Protein AF-A9WR24-F1 (afdb_monomer_lite)

Structure (mmCIF, N/CA/C/O backbone):
data_AF-A9WR24-F1
#
_entry.id   AF-A9WR24-F1
#
loop_
_atom_site.group_PDB
_atom_site.id
_atom_site.type_symbol
_atom_site.label_atom_id
_atom_site.label_alt_id
_atom_site.label_comp_id
_atom_site.label_asym_id
_atom_site.label_entity_id
_atom_site.label_seq_id
_atom_site.pdbx_PDB_ins_code
_atom_site.Cartn_x
_atom_site.Cartn_y
_atom_site.Cartn_z
_atom_site.occupancy
_atom_site.B_iso_or_equiv
_atom_site.auth_seq_id
_atom_site.auth_comp_id
_atom_site.auth_asym_id
_atom_site.auth_atom_id
_atom_site.pdbx_PDB_model_num
ATOM 1 N N . MET A 1 1 ? -17.223 -38.299 -28.033 1.00 49.41 1 MET A N 1
ATOM 2 C CA . MET A 1 1 ? -17.455 -38.302 -29.490 1.00 49.41 1 MET A CA 1
ATOM 3 C C . MET A 1 1 ? -18.769 -37.573 -29.724 1.00 49.41 1 MET A C 1
ATOM 5 O O . MET A 1 1 ? -19.791 -38.223 -29.859 1.00 49.41 1 MET A O 1
ATOM 9 N N . THR A 1 2 ? -18.713 -36.242 -29.634 1.00 43.75 2 THR A N 1
ATOM 10 C CA . THR A 1 2 ? -19.783 -35.259 -29.888 1.00 43.75 2 THR A CA 1
ATOM 11 C C . THR A 1 2 ? -19.150 -33.881 -29.675 1.00 43.75 2 THR A C 1
ATOM 13 O O . THR A 1 2 ? -18.730 -33.575 -28.559 1.00 43.75 2 THR A O 1
ATOM 16 N N . ASP A 1 3 ? -19.024 -33.097 -30.741 1.00 41.47 3 ASP A N 1
ATOM 17 C CA . ASP A 1 3 ? -18.541 -31.711 -30.713 1.00 41.47 3 ASP A CA 1
ATOM 18 C C . ASP A 1 3 ? -19.656 -30.728 -30.311 1.00 41.47 3 ASP A C 1
ATOM 20 O O . ASP A 1 3 ? -20.830 -31.018 -30.552 1.00 41.47 3 ASP A O 1
ATOM 24 N N . PRO A 1 4 ? -19.313 -29.536 -29.789 1.00 62.53 4 PRO A N 1
ATOM 25 C CA . PRO A 1 4 ? -20.185 -28.370 -29.798 1.00 62.53 4 PRO A CA 1
ATOM 26 C C . PRO A 1 4 ? -19.722 -27.325 -30.831 1.00 62.53 4 PRO A C 1
ATOM 28 O O . PRO A 1 4 ? -18.799 -26.545 -30.611 1.00 62.53 4 PRO A O 1
ATOM 31 N N . GLU A 1 5 ? -20.398 -27.360 -31.976 1.00 45.06 5 GLU A N 1
ATOM 32 C CA . GLU A 1 5 ? -20.942 -26.222 -32.733 1.00 45.06 5 GLU A CA 1
ATOM 33 C C . GLU A 1 5 ? -20.451 -24.795 -32.372 1.00 45.06 5 GLU A C 1
ATOM 35 O O . GLU A 1 5 ? -20.765 -24.250 -31.313 1.00 45.06 5 GLU A O 1
ATOM 40 N N . ILE A 1 6 ? -19.756 -24.142 -33.315 1.00 40.41 6 ILE A N 1
ATOM 41 C CA . ILE A 1 6 ? -19.427 -22.706 -33.265 1.00 40.41 6 ILE A CA 1
ATOM 42 C C . ILE A 1 6 ? -20.469 -21.936 -34.084 1.00 40.41 6 ILE A C 1
ATOM 44 O O . ILE A 1 6 ? -20.474 -22.017 -35.313 1.00 40.41 6 ILE A O 1
ATOM 48 N N . ALA A 1 7 ? -21.309 -21.146 -33.416 1.00 46.88 7 ALA A N 1
ATOM 49 C CA . ALA A 1 7 ? -22.224 -20.218 -34.074 1.00 46.88 7 ALA A CA 1
ATOM 50 C C . ALA A 1 7 ? -21.524 -18.878 -34.361 1.00 46.88 7 ALA A C 1
ATOM 52 O O . ALA A 1 7 ? -21.203 -18.117 -33.447 1.00 46.88 7 ALA A O 1
ATOM 5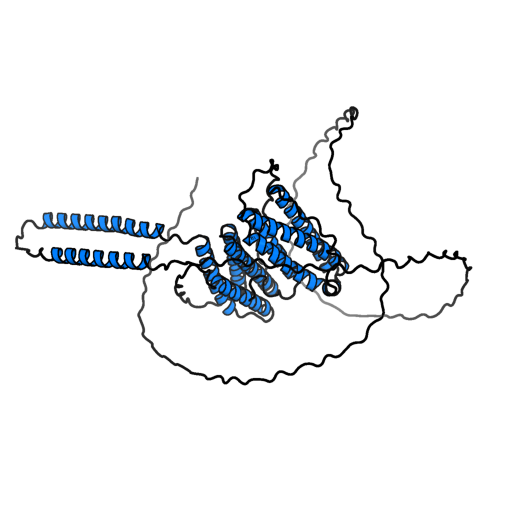3 N N . GLN A 1 8 ? -21.299 -18.582 -35.642 1.00 43.69 8 GLN A N 1
ATOM 54 C CA . GLN A 1 8 ? -20.974 -17.234 -36.107 1.00 43.69 8 GLN A CA 1
ATOM 55 C C . GLN A 1 8 ? -22.276 -16.446 -36.279 1.00 43.69 8 GLN A C 1
ATOM 57 O O . GLN A 1 8 ? -23.151 -16.902 -37.010 1.00 43.69 8 GLN A O 1
ATOM 62 N N . ASN A 1 9 ? -22.370 -15.254 -35.688 1.00 41.62 9 ASN A N 1
ATOM 63 C CA . ASN A 1 9 ? -23.350 -14.252 -36.102 1.00 41.62 9 ASN A CA 1
ATOM 64 C C . ASN A 1 9 ? -22.607 -13.033 -36.648 1.00 41.62 9 ASN A C 1
ATOM 66 O O . ASN A 1 9 ? -21.927 -12.319 -35.911 1.00 41.62 9 ASN A O 1
ATOM 70 N N . SER A 1 10 ? -22.750 -12.834 -37.953 1.00 44.38 10 SER A N 1
ATOM 71 C CA . SER A 1 10 ? -22.447 -11.587 -38.642 1.00 44.38 10 SER A CA 1
ATOM 72 C C . SER A 1 10 ? -23.765 -10.851 -38.820 1.00 44.38 10 SER A C 1
ATOM 74 O O . SER A 1 10 ? -24.680 -11.444 -39.378 1.00 44.38 10 SER A O 1
ATOM 76 N N . ASP A 1 11 ? -23.841 -9.584 -38.428 1.00 44.72 11 ASP A N 1
ATOM 77 C CA . ASP A 1 11 ? -24.870 -8.676 -38.933 1.00 44.72 11 ASP A CA 1
ATOM 78 C C . ASP A 1 11 ? -24.264 -7.281 -39.113 1.00 44.72 11 ASP A C 1
ATOM 80 O O . ASP A 1 11 ? -23.772 -6.656 -38.170 1.00 44.72 11 ASP A O 1
ATOM 84 N N . ASP A 1 12 ? -24.276 -6.828 -40.364 1.00 41.56 12 ASP A N 1
ATOM 85 C CA . ASP A 1 12 ? -24.098 -5.434 -40.741 1.00 41.56 12 ASP A CA 1
ATOM 86 C C . ASP A 1 12 ? -25.287 -4.604 -40.230 1.00 41.56 12 ASP A C 1
ATOM 88 O O . ASP A 1 12 ? -26.435 -4.977 -40.458 1.00 41.56 12 ASP A O 1
ATOM 92 N N . ASP A 1 13 ? -25.040 -3.399 -39.710 1.00 40.38 13 ASP A N 1
ATOM 93 C CA . ASP A 1 13 ? -25.913 -2.281 -40.082 1.00 40.38 13 ASP A CA 1
ATOM 94 C C . ASP A 1 13 ? -25.124 -0.970 -40.204 1.00 40.38 13 ASP A C 1
ATOM 96 O O . ASP A 1 13 ? -24.298 -0.604 -39.364 1.00 40.38 13 ASP A O 1
ATOM 100 N N . SER A 1 14 ? -25.374 -0.269 -41.305 1.00 42.91 14 SER A N 1
ATOM 101 C CA . SER A 1 14 ? -24.742 0.988 -41.684 1.00 42.91 14 SER A CA 1
ATOM 102 C C . SER A 1 14 ? -25.748 2.121 -41.545 1.00 42.91 14 SER A C 1
ATOM 104 O O . SER A 1 14 ? -26.637 2.268 -42.380 1.00 42.91 14 SER A O 1
ATOM 106 N N . SER A 1 15 ? -25.573 2.990 -40.549 1.00 36.66 15 SER A N 1
ATOM 107 C CA . SER A 1 15 ? -26.393 4.201 -40.412 1.00 36.66 15 SER A CA 1
ATOM 108 C C . SER A 1 15 ? -25.576 5.413 -39.962 1.00 36.66 15 SER A C 1
ATOM 110 O O . SER A 1 15 ? -25.399 5.679 -38.776 1.00 36.66 15 SER A O 1
ATOM 112 N N . LEU A 1 16 ? -25.111 6.190 -40.944 1.00 47.53 16 LEU A N 1
ATOM 113 C CA . LEU A 1 16 ? -24.677 7.576 -40.750 1.00 47.53 16 LEU A CA 1
ATOM 114 C C . LEU A 1 16 ? -25.903 8.495 -40.659 1.00 47.53 16 LEU A C 1
ATOM 116 O O . LEU A 1 16 ? -26.820 8.363 -41.473 1.00 47.53 16 LEU A O 1
ATOM 120 N N . PRO A 1 17 ? -25.859 9.523 -39.797 1.00 55.75 17 PRO A N 1
ATOM 121 C CA . PRO A 1 17 ? -26.458 10.795 -40.184 1.00 55.75 17 PRO A CA 1
ATOM 122 C C . PRO A 1 17 ? -25.580 12.024 -39.895 1.00 55.75 17 PRO A C 1
ATOM 124 O O . PRO A 1 17 ? -25.183 12.304 -38.770 1.00 55.75 17 PRO A O 1
ATOM 127 N N . SER A 1 18 ? -25.423 12.819 -40.954 1.00 33.66 18 SER A N 1
ATOM 128 C CA . SER A 1 18 ? -25.725 14.258 -40.967 1.00 33.66 18 SER A CA 1
ATOM 129 C C . SER A 1 18 ? -25.027 15.190 -39.968 1.00 33.66 18 SER A C 1
ATOM 131 O O . SER A 1 18 ? -25.460 15.402 -38.838 1.00 33.66 18 SER A O 1
ATOM 133 N N . SER A 1 19 ? -24.052 15.926 -40.499 1.00 38.25 19 SER A N 1
ATOM 134 C CA . SER A 1 19 ? -23.569 17.202 -39.966 1.00 38.25 19 SER A CA 1
ATOM 135 C C . SER A 1 19 ? -24.698 18.203 -39.670 1.00 38.25 19 SER A C 1
ATOM 137 O O . SER A 1 19 ? -25.513 18.484 -40.551 1.00 38.25 19 SER A O 1
ATOM 139 N N . SER A 1 20 ? -24.658 18.846 -38.500 1.00 35.56 20 SER A N 1
ATOM 140 C CA . SER A 1 20 ? -25.405 20.079 -38.221 1.00 35.56 20 SER A CA 1
ATOM 141 C C . SER A 1 20 ? -24.502 21.102 -37.531 1.00 35.56 20 SER A C 1
ATOM 143 O O . SER A 1 20 ? -23.874 20.820 -36.512 1.00 35.56 20 SER A O 1
ATOM 145 N N . THR A 1 21 ? -24.407 22.291 -3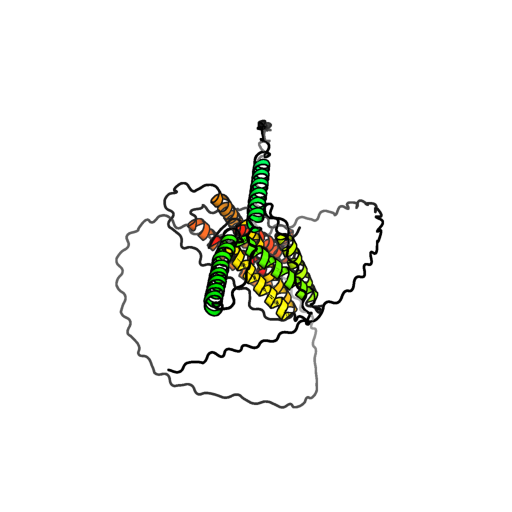8.120 1.00 41.97 21 THR A N 1
ATOM 146 C CA . THR A 1 21 ? -23.625 23.429 -37.623 1.00 41.97 21 THR A CA 1
ATOM 147 C C . THR A 1 21 ? -24.385 24.207 -36.549 1.00 41.97 21 THR A C 1
ATOM 149 O O . THR A 1 21 ? -25.555 24.526 -36.743 1.00 41.97 21 THR A O 1
ATOM 152 N N . GLY A 1 22 ? -23.705 24.612 -35.473 1.00 33.81 22 GLY A N 1
ATOM 153 C CA . GLY A 1 22 ? -24.305 25.403 -34.391 1.00 33.81 22 GLY A CA 1
ATOM 154 C C . GLY A 1 22 ? -23.263 26.161 -33.570 1.00 33.81 22 GLY A C 1
ATOM 155 O O . GLY A 1 22 ? -22.946 25.768 -32.454 1.00 33.81 22 GLY A O 1
ATOM 156 N N . SER A 1 23 ? -22.705 27.234 -34.135 1.00 34.47 23 SER A N 1
ATOM 157 C CA . SER A 1 23 ? -21.751 28.106 -33.436 1.00 34.47 23 SER A CA 1
ATOM 158 C C . SER A 1 23 ? -22.483 29.168 -32.613 1.00 34.47 23 SER A C 1
ATOM 160 O O . SER A 1 23 ? -23.256 29.948 -33.169 1.00 34.47 23 SER A O 1
ATOM 162 N N . ALA A 1 24 ? -22.211 29.229 -31.308 1.00 35.22 24 ALA A N 1
ATOM 163 C CA . ALA A 1 24 ? -22.607 30.336 -30.442 1.00 35.22 24 ALA A CA 1
ATOM 164 C C . ALA A 1 24 ? -21.570 30.517 -29.322 1.00 35.22 24 ALA A C 1
ATOM 166 O O . ALA A 1 24 ? -21.526 29.746 -28.366 1.00 35.22 24 ALA A O 1
ATOM 167 N N . ALA A 1 25 ? -20.723 31.538 -29.449 1.00 36.00 25 ALA A N 1
ATOM 168 C CA . ALA A 1 25 ? -19.789 31.931 -28.401 1.00 36.00 25 ALA A CA 1
ATOM 169 C C . ALA A 1 25 ? -20.462 32.900 -27.417 1.00 36.00 25 ALA A C 1
ATOM 171 O O . ALA A 1 25 ? -21.079 33.879 -27.838 1.00 36.00 25 ALA A O 1
ATOM 172 N N . GLN A 1 26 ? -20.277 32.677 -26.116 1.00 33.00 26 GLN A N 1
ATOM 173 C CA . GLN A 1 26 ? -20.485 33.697 -25.087 1.00 33.00 26 GLN A CA 1
ATOM 174 C C . GLN A 1 26 ? -19.290 33.718 -24.136 1.00 33.00 26 GLN A C 1
ATOM 176 O O . GLN A 1 26 ? -19.168 32.885 -23.241 1.00 33.00 26 GLN A O 1
ATOM 181 N N . SER A 1 27 ? -18.415 34.705 -24.330 1.00 34.00 27 SER A N 1
ATOM 182 C CA . SER A 1 27 ? -17.486 35.140 -23.291 1.00 34.00 27 SER A CA 1
ATOM 183 C C . SER A 1 27 ? -18.276 35.834 -22.185 1.00 34.00 27 SER A C 1
ATOM 185 O O . SER A 1 27 ? -19.038 36.759 -22.471 1.00 34.00 27 SER A O 1
ATOM 187 N N . VAL A 1 28 ? -18.053 35.446 -20.931 1.00 36.38 28 VAL A N 1
ATOM 188 C CA . VAL A 1 28 ? -18.437 36.258 -19.772 1.00 36.38 28 VAL A CA 1
ATOM 189 C C . VAL A 1 28 ? -17.194 36.489 -18.929 1.00 36.38 28 VAL A C 1
ATOM 191 O O . VAL A 1 28 ? -16.661 35.587 -18.291 1.00 36.38 28 VAL A O 1
ATOM 194 N N . GLU A 1 29 ? -16.727 37.727 -18.992 1.00 37.50 29 GLU A N 1
ATOM 195 C CA . GLU A 1 29 ? -15.633 38.267 -18.201 1.00 37.50 29 GLU A CA 1
ATOM 196 C C . GLU A 1 29 ? -16.109 38.490 -16.759 1.00 37.50 29 GLU A C 1
ATOM 198 O O . GLU A 1 29 ? -17.215 38.990 -16.540 1.00 37.50 29 GLU A O 1
ATOM 203 N N . SER A 1 30 ? -15.298 38.133 -15.761 1.00 35.59 30 SER A N 1
ATOM 204 C CA . SER A 1 30 ? -15.640 38.396 -14.358 1.00 35.59 30 SER A CA 1
ATOM 205 C C . SER A 1 30 ? -14.410 38.718 -13.509 1.00 35.59 30 SER A C 1
ATOM 207 O O . SER A 1 30 ? -13.730 37.831 -12.992 1.00 35.59 30 SER A O 1
ATOM 209 N N . ASP A 1 31 ? -14.177 40.020 -13.342 1.00 41.88 31 ASP A N 1
ATOM 210 C CA . ASP A 1 31 ? -13.276 40.620 -12.357 1.00 41.88 31 ASP A CA 1
ATOM 211 C C . ASP A 1 31 ? -13.599 40.174 -10.919 1.00 41.88 31 ASP A C 1
ATOM 213 O O . ASP A 1 31 ? -14.710 40.382 -10.424 1.00 41.88 31 ASP A O 1
ATOM 217 N N . ALA A 1 32 ? -12.598 39.670 -10.189 1.00 37.19 32 ALA A N 1
ATOM 218 C CA . ALA A 1 32 ? -12.710 39.341 -8.764 1.00 37.19 32 ALA A CA 1
ATOM 219 C C . ALA A 1 32 ? -11.613 40.030 -7.929 1.00 37.19 32 ALA A C 1
ATOM 221 O O . ALA A 1 32 ? -10.517 39.528 -7.685 1.00 37.19 32 ALA A O 1
ATOM 222 N N . LYS A 1 33 ? -11.961 41.231 -7.472 1.00 34.25 33 LYS A N 1
ATOM 223 C CA . LYS A 1 33 ? -11.160 42.190 -6.698 1.00 34.25 33 LYS A CA 1
ATOM 224 C C . LYS A 1 33 ? -10.597 41.610 -5.385 1.00 34.25 33 LYS A C 1
ATOM 226 O O . LYS A 1 33 ? -11.330 41.454 -4.408 1.00 34.25 33 LYS A O 1
ATOM 231 N N . SER A 1 34 ? -9.282 41.386 -5.321 1.00 32.47 34 SER A N 1
ATOM 232 C CA . SER A 1 34 ? -8.594 40.952 -4.093 1.00 32.47 34 SER A CA 1
ATOM 233 C C . SER A 1 34 ? -8.648 42.021 -2.988 1.00 32.47 34 SER A C 1
ATOM 235 O O . SER A 1 34 ? -8.277 43.178 -3.202 1.00 32.47 34 SER A O 1
ATOM 237 N N . LYS A 1 35 ? -9.095 41.638 -1.783 1.00 37.09 35 LYS A N 1
ATOM 238 C CA . LYS A 1 35 ? -9.043 42.465 -0.566 1.00 37.09 35 LYS A CA 1
ATOM 239 C C . LYS A 1 35 ? -8.103 41.831 0.455 1.00 37.09 35 LYS A C 1
ATOM 241 O O . LYS A 1 35 ? -8.407 40.791 1.030 1.00 37.09 35 LYS A O 1
ATOM 246 N N . SER A 1 36 ? -6.987 42.509 0.711 1.00 37.72 36 SER A N 1
ATOM 247 C CA . SER A 1 36 ? -6.001 42.112 1.718 1.00 37.72 36 SER A CA 1
ATOM 248 C C . SER A 1 36 ? -6.583 42.200 3.138 1.00 37.72 36 SER A C 1
ATOM 250 O O . SER A 1 36 ? -7.103 43.246 3.536 1.00 37.72 36 SER A O 1
ATOM 252 N N . ALA A 1 37 ? -6.497 41.104 3.899 1.00 37.12 37 ALA A N 1
ATOM 253 C CA . ALA A 1 37 ? -6.984 41.003 5.274 1.00 37.12 37 ALA A CA 1
ATOM 254 C C . ALA A 1 37 ? -5.819 40.893 6.273 1.00 37.12 37 ALA A C 1
ATOM 256 O O . ALA A 1 37 ? -4.829 40.200 6.057 1.00 37.12 37 ALA A O 1
ATOM 257 N N . LYS A 1 38 ? -5.943 41.629 7.379 1.00 37.31 38 LYS A N 1
ATOM 258 C CA . LYS A 1 38 ? -4.847 42.009 8.279 1.00 37.31 38 LYS A CA 1
ATOM 259 C C . LYS A 1 38 ? -4.563 40.934 9.337 1.00 37.31 38 LYS A C 1
ATOM 261 O O . LYS A 1 38 ? -5.404 40.677 10.197 1.00 37.31 38 LYS A O 1
ATOM 266 N N . THR A 1 39 ? -3.364 40.354 9.318 1.00 36.28 39 THR A N 1
ATOM 267 C CA . THR A 1 39 ? -2.913 39.323 10.269 1.00 36.28 39 THR A CA 1
ATOM 268 C C . THR A 1 39 ? -2.858 39.852 11.707 1.00 36.28 39 THR A C 1
ATOM 270 O O . THR A 1 39 ? -2.288 40.912 11.971 1.00 36.28 39 THR A O 1
ATOM 273 N N . ARG A 1 40 ? -3.413 39.099 12.666 1.00 36.53 40 ARG A N 1
ATOM 274 C CA . ARG A 1 40 ? -3.436 39.448 14.098 1.00 36.53 40 ARG A CA 1
ATOM 275 C C . ARG A 1 40 ? -2.768 38.329 14.906 1.00 36.53 40 ARG A C 1
ATOM 277 O O . ARG A 1 40 ? -3.257 37.205 14.905 1.00 36.53 40 ARG A O 1
ATOM 284 N N . LYS A 1 41 ? -1.648 38.627 15.579 1.00 38.44 41 LYS A N 1
ATOM 285 C CA . LYS A 1 41 ? -0.911 37.652 16.412 1.00 38.44 41 LYS A CA 1
ATOM 286 C C . LYS A 1 41 ? -1.779 37.149 17.584 1.00 38.44 41 LYS A C 1
ATOM 288 O O . LYS A 1 41 ? -2.319 37.994 18.303 1.00 38.44 41 LYS A O 1
ATOM 293 N N . PRO A 1 42 ? -1.860 35.830 17.843 1.00 41.56 42 PRO A N 1
ATOM 294 C CA . PRO A 1 42 ? -2.399 35.307 19.093 1.00 41.56 42 PRO A CA 1
ATOM 295 C C . PRO A 1 42 ? -1.400 35.487 20.249 1.00 41.56 42 PRO A C 1
ATOM 297 O O . PRO A 1 42 ? -0.181 35.491 20.067 1.00 41.56 42 PRO A O 1
ATOM 300 N N . ARG A 1 43 ? -1.941 35.662 21.457 1.00 32.22 43 ARG A N 1
ATOM 301 C CA . ARG A 1 43 ? -1.211 35.947 22.700 1.00 32.22 43 ARG A CA 1
ATOM 302 C C . ARG A 1 43 ? -1.011 34.639 23.470 1.00 32.22 43 ARG A C 1
ATOM 304 O O . ARG A 1 43 ? -1.990 33.974 23.789 1.00 32.22 43 ARG A O 1
ATOM 311 N N . ARG A 1 44 ? 0.242 34.275 23.758 1.00 31.58 44 ARG A N 1
ATOM 312 C CA . ARG A 1 44 ? 0.605 33.056 24.503 1.00 31.58 44 ARG A CA 1
ATOM 313 C C . ARG A 1 44 ? 0.088 33.167 25.947 1.00 31.58 44 ARG A C 1
ATOM 315 O O . ARG A 1 44 ? 0.391 34.154 26.614 1.00 31.58 44 ARG A O 1
ATOM 322 N N . ALA A 1 45 ? -0.677 32.181 26.408 1.00 36.19 45 ALA A N 1
ATOM 323 C CA . ALA A 1 45 ? -1.074 32.031 27.807 1.00 36.19 45 ALA A CA 1
ATOM 324 C C . ALA A 1 45 ? -0.343 30.818 28.395 1.00 36.19 45 ALA A C 1
ATOM 326 O O . ALA A 1 45 ? -0.338 29.753 27.780 1.00 36.19 45 ALA A O 1
ATOM 327 N N . SER A 1 46 ? 0.299 30.993 29.549 1.00 32.34 46 SER A N 1
ATOM 328 C CA . SER A 1 46 ? 1.006 29.914 30.247 1.00 32.34 46 SER A CA 1
ATOM 329 C C . SER A 1 46 ? 0.042 29.133 31.138 1.00 32.34 46 SER A C 1
ATOM 331 O O . SER A 1 46 ? -0.740 29.737 31.871 1.00 32.34 46 SER A O 1
ATOM 333 N N . LEU A 1 47 ? 0.127 27.803 31.097 1.00 40.56 47 LEU A N 1
ATOM 334 C CA . LEU A 1 47 ? -0.551 26.893 32.025 1.00 40.56 47 LEU A CA 1
ATOM 335 C C . LEU A 1 47 ? 0.406 26.493 33.169 1.00 40.56 47 LEU A C 1
ATOM 337 O O . LEU A 1 47 ? 1.619 26.463 32.947 1.00 40.56 47 LEU A O 1
ATOM 341 N N . PRO A 1 48 ? -0.105 26.221 34.385 1.00 42.50 48 PRO A N 1
ATOM 342 C CA . PRO A 1 48 ? 0.715 25.865 35.543 1.00 42.50 48 PRO A CA 1
ATOM 343 C C . PRO A 1 48 ? 1.209 24.410 35.494 1.00 42.50 48 PRO A C 1
ATOM 345 O O . PRO A 1 48 ? 0.587 23.546 34.877 1.00 42.50 48 PRO A O 1
ATOM 348 N N . ALA A 1 49 ? 2.323 24.142 36.180 1.00 33.00 49 ALA A N 1
ATOM 349 C CA . ALA A 1 49 ? 2.915 22.811 36.289 1.00 33.00 49 ALA A CA 1
ATOM 350 C C . ALA A 1 49 ? 2.087 21.876 37.193 1.00 33.00 49 ALA A C 1
ATOM 352 O O . ALA A 1 49 ? 1.624 22.285 38.259 1.00 33.00 49 ALA A O 1
ATOM 353 N N . GLY A 1 50 ? 1.934 20.617 36.772 1.00 37.09 50 GLY A N 1
ATOM 354 C CA . GLY A 1 50 ? 1.358 19.539 37.583 1.00 37.09 50 GLY A CA 1
ATOM 355 C C . GLY A 1 50 ? 2.415 18.792 38.417 1.00 37.09 50 GLY A C 1
ATOM 356 O O . GLY A 1 50 ? 3.604 18.882 38.107 1.00 37.09 50 GLY A O 1
ATOM 357 N N . PRO A 1 51 ? 2.005 18.064 39.472 1.00 43.91 51 PRO A N 1
ATOM 358 C CA . PRO A 1 51 ? 2.914 17.326 40.351 1.00 43.91 51 PRO A CA 1
ATOM 359 C C . PRO A 1 51 ? 3.476 16.045 39.697 1.00 43.91 51 PRO A C 1
ATOM 361 O O . PRO A 1 51 ? 2.858 15.503 38.777 1.00 43.91 51 PRO A O 1
ATOM 364 N N . PRO A 1 52 ? 4.626 15.530 40.175 1.00 34.34 52 PRO A N 1
ATOM 365 C CA . PRO A 1 52 ? 5.241 14.315 39.645 1.00 34.34 52 PRO A CA 1
ATOM 366 C C . PRO A 1 52 ? 4.437 13.056 40.003 1.00 34.34 52 PRO A C 1
ATOM 368 O O . PRO A 1 52 ? 3.973 12.897 41.132 1.00 34.34 52 PRO A O 1
ATOM 371 N N . VAL A 1 53 ? 4.317 12.137 39.043 1.00 36.12 53 VAL A N 1
ATOM 372 C CA . VAL A 1 53 ? 3.682 10.822 39.222 1.00 36.12 53 VAL A CA 1
ATOM 373 C C . VAL A 1 53 ? 4.762 9.772 39.485 1.00 36.12 53 VAL A C 1
ATOM 375 O O . VAL A 1 53 ? 5.771 9.732 38.782 1.00 36.12 53 VAL A O 1
ATOM 378 N N . ALA A 1 54 ? 4.558 8.929 40.498 1.00 32.38 54 ALA A N 1
ATOM 379 C CA . ALA A 1 54 ? 5.499 7.875 40.870 1.00 32.38 54 ALA A CA 1
ATOM 380 C C . ALA A 1 54 ? 5.603 6.781 39.790 1.00 32.38 54 ALA A C 1
ATOM 382 O O . ALA A 1 54 ? 4.600 6.372 39.202 1.00 32.38 54 ALA A O 1
ATOM 383 N N . ALA A 1 55 ? 6.820 6.289 39.553 1.00 29.80 55 ALA A N 1
ATOM 384 C CA . ALA A 1 55 ? 7.076 5.221 38.594 1.00 29.80 55 ALA A CA 1
ATOM 385 C C . ALA A 1 55 ? 6.602 3.859 39.131 1.00 29.80 55 ALA A C 1
ATOM 387 O O . ALA A 1 55 ? 6.950 3.465 40.242 1.00 29.80 55 ALA A O 1
ATOM 388 N N . VAL A 1 56 ? 5.849 3.122 38.311 1.00 32.22 56 VAL A N 1
ATOM 389 C CA . VAL A 1 56 ? 5.467 1.727 38.571 1.00 32.22 56 VAL A CA 1
ATOM 390 C C . VAL A 1 56 ? 6.321 0.825 37.684 1.00 32.22 56 VAL A C 1
ATOM 392 O O . VAL A 1 56 ? 6.190 0.852 36.461 1.00 32.22 56 VAL A O 1
ATOM 395 N N . SER A 1 57 ? 7.196 0.028 38.296 1.00 25.52 57 SER A N 1
ATOM 396 C CA . SER A 1 57 ? 8.011 -0.958 37.582 1.00 25.52 57 SER A CA 1
ATOM 397 C C . SER A 1 57 ? 7.163 -2.150 37.139 1.00 25.52 57 SER A C 1
ATOM 399 O O . SER A 1 57 ? 6.540 -2.814 37.965 1.00 25.52 57 SER A O 1
ATOM 401 N N . VAL A 1 58 ? 7.189 -2.457 35.842 1.00 33.75 58 VAL A N 1
ATOM 402 C CA . VAL A 1 58 ? 6.602 -3.672 35.255 1.00 33.75 58 VAL A CA 1
ATOM 403 C C . VAL A 1 58 ? 7.750 -4.555 34.750 1.00 33.75 58 VAL A C 1
ATOM 405 O O . VAL A 1 58 ? 8.646 -4.031 34.084 1.00 33.75 58 VAL A O 1
ATOM 408 N N . PRO A 1 59 ? 7.783 -5.866 35.058 1.00 27.17 59 PRO A N 1
ATOM 409 C CA . PRO A 1 59 ? 8.882 -6.733 34.647 1.00 27.17 59 PRO A CA 1
ATOM 410 C C . PRO A 1 59 ? 8.886 -6.963 33.129 1.00 27.17 59 PRO A C 1
ATOM 412 O O . PRO A 1 59 ? 7.890 -7.386 32.543 1.00 27.17 59 PRO A O 1
ATOM 415 N N . VAL A 1 60 ? 10.039 -6.728 32.502 1.00 33.31 60 VAL A N 1
ATOM 416 C CA . VAL A 1 60 ? 10.293 -7.059 31.094 1.00 33.31 60 VAL A CA 1
ATOM 417 C C . VAL A 1 60 ? 10.625 -8.547 30.988 1.00 33.31 60 VAL A C 1
ATOM 419 O O . VAL A 1 60 ? 11.616 -9.007 31.554 1.00 33.31 60 VAL A O 1
ATOM 422 N N . ILE A 1 61 ? 9.821 -9.301 30.236 1.00 28.78 61 ILE A N 1
ATOM 423 C CA . ILE A 1 61 ? 10.133 -10.690 29.881 1.00 28.78 61 ILE A CA 1
ATOM 424 C C . ILE A 1 61 ? 11.085 -10.666 28.683 1.00 28.78 61 ILE A C 1
ATOM 426 O O . ILE A 1 61 ? 10.672 -10.410 27.554 1.00 28.78 61 ILE A O 1
ATOM 430 N N . ILE A 1 62 ? 12.367 -10.934 28.933 1.00 29.30 62 ILE A N 1
ATOM 431 C CA . ILE A 1 62 ? 13.364 -11.113 27.873 1.00 29.30 62 ILE A CA 1
ATOM 432 C C . ILE A 1 62 ? 13.187 -12.516 27.287 1.00 29.30 62 ILE A C 1
ATOM 434 O O . ILE A 1 62 ? 13.496 -13.513 27.939 1.00 29.30 62 ILE A O 1
ATOM 438 N N . ILE A 1 63 ? 12.707 -12.598 26.046 1.00 31.73 63 ILE A N 1
ATOM 439 C CA . ILE A 1 63 ? 12.750 -13.837 25.264 1.00 31.73 63 ILE A CA 1
ATOM 440 C C . ILE A 1 63 ? 14.174 -13.972 24.721 1.00 31.73 63 ILE A C 1
ATOM 442 O O . ILE A 1 63 ? 14.601 -13.177 23.886 1.00 31.73 63 ILE A O 1
ATOM 446 N N . ALA A 1 64 ? 14.923 -14.957 25.216 1.00 29.28 64 ALA A N 1
ATOM 447 C CA . ALA A 1 64 ? 16.278 -15.223 24.749 1.00 29.28 64 ALA A CA 1
ATOM 448 C C . ALA A 1 64 ? 16.252 -15.840 23.337 1.00 29.28 64 ALA A C 1
ATOM 450 O O . ALA A 1 64 ? 15.859 -16.994 23.160 1.00 29.28 64 ALA A O 1
ATOM 451 N N . GLU A 1 65 ? 16.685 -15.075 22.332 1.00 37.75 65 GLU A N 1
ATOM 452 C CA . GLU A 1 65 ? 16.884 -15.555 20.960 1.00 37.75 65 GLU A CA 1
ATOM 453 C C . GLU A 1 65 ? 18.109 -16.492 20.952 1.00 37.75 65 GLU A C 1
ATOM 455 O O . GLU A 1 65 ? 19.249 -16.068 21.156 1.00 37.75 65 GLU A O 1
ATOM 460 N N . SER A 1 66 ? 17.867 -17.802 20.824 1.00 33.34 66 SER A N 1
ATOM 461 C CA . SER A 1 66 ? 18.907 -18.826 20.967 1.00 33.34 66 SER A CA 1
ATOM 462 C C . SER A 1 66 ? 19.788 -18.894 19.715 1.00 33.34 66 SER A C 1
ATOM 464 O O . SER A 1 66 ? 19.457 -19.559 18.731 1.00 33.34 66 SER A O 1
ATOM 466 N N . ASN A 1 67 ? 20.926 -18.196 19.753 1.00 36.16 67 ASN A N 1
ATOM 467 C CA . ASN A 1 67 ? 21.967 -18.302 18.733 1.00 36.16 67 ASN A CA 1
ATOM 468 C C . ASN A 1 67 ? 22.554 -19.722 18.717 1.00 36.16 67 ASN A C 1
ATOM 470 O O . ASN A 1 67 ? 23.356 -20.082 19.576 1.00 36.16 67 ASN A O 1
ATOM 474 N N . SER A 1 68 ? 22.179 -20.510 17.709 1.00 37.69 68 SER A N 1
ATOM 475 C CA . SER A 1 68 ? 22.824 -21.790 17.413 1.00 37.69 68 SER A CA 1
ATOM 476 C C . SER A 1 68 ? 24.103 -21.558 16.607 1.00 37.69 68 SER A C 1
ATOM 478 O O . SER A 1 68 ? 24.049 -21.296 15.405 1.00 37.69 68 SER A O 1
ATOM 480 N N . ALA A 1 69 ? 25.246 -21.678 17.276 1.00 40.25 69 ALA A N 1
ATOM 481 C CA . ALA A 1 69 ? 26.568 -21.804 16.673 1.00 40.25 69 ALA A CA 1
ATOM 482 C C . ALA A 1 69 ? 27.374 -22.875 17.434 1.00 40.25 69 ALA A C 1
ATOM 484 O O . ALA A 1 69 ? 27.028 -23.224 18.560 1.00 40.25 69 ALA A O 1
ATOM 485 N N . GLU A 1 70 ? 28.441 -23.369 16.804 1.00 34.69 70 GLU A N 1
ATOM 486 C CA . GLU A 1 70 ? 29.340 -24.436 17.272 1.00 34.69 70 GLU A CA 1
ATOM 487 C C . GLU A 1 70 ? 28.746 -25.863 17.339 1.00 34.69 70 GLU A C 1
ATOM 489 O O . GLU A 1 70 ? 28.179 -26.316 18.334 1.00 34.69 70 GLU A O 1
ATOM 494 N N . ALA A 1 71 ? 28.978 -26.639 16.276 1.00 41.66 71 ALA A N 1
ATOM 495 C CA . ALA A 1 71 ? 28.833 -28.090 16.312 1.00 41.66 71 ALA A CA 1
ATOM 496 C C . ALA A 1 71 ? 30.065 -28.728 16.982 1.00 41.66 71 ALA A C 1
ATOM 498 O O . ALA A 1 71 ? 31.076 -28.982 16.329 1.00 41.66 71 ALA A O 1
ATOM 499 N N . ILE A 1 72 ? 29.964 -29.031 18.278 1.00 42.19 72 ILE A N 1
ATOM 500 C CA . ILE A 1 72 ? 30.855 -29.980 18.959 1.00 42.19 72 ILE A CA 1
ATOM 501 C C . ILE A 1 72 ? 30.055 -31.262 19.167 1.00 42.19 72 ILE A C 1
ATOM 503 O O . ILE A 1 72 ? 29.058 -31.254 19.884 1.00 42.19 72 ILE A O 1
ATOM 507 N N . ALA A 1 73 ? 30.468 -32.355 18.526 1.00 43.84 73 ALA A N 1
ATOM 508 C CA . ALA A 1 73 ? 29.808 -33.649 18.658 1.00 43.84 73 ALA A CA 1
ATOM 509 C C . ALA A 1 73 ? 30.197 -34.334 19.984 1.00 43.84 73 ALA A C 1
ATOM 511 O O . ALA A 1 73 ? 31.384 -34.610 20.181 1.00 43.84 73 ALA A O 1
ATOM 512 N N . PRO A 1 74 ? 29.241 -34.656 20.875 1.00 45.03 74 PRO A N 1
ATOM 513 C CA . PRO A 1 74 ? 29.461 -35.610 21.946 1.00 45.03 74 PRO A CA 1
ATOM 514 C C . PRO A 1 74 ? 29.094 -37.018 21.464 1.00 45.03 74 PRO A C 1
ATOM 516 O O . PRO A 1 74 ? 27.994 -37.263 20.966 1.00 45.03 74 PRO A O 1
ATOM 519 N N . ASP A 1 75 ? 30.029 -37.942 21.643 1.00 56.25 75 ASP A N 1
ATOM 520 C CA . ASP A 1 75 ? 29.827 -39.378 21.466 1.00 56.25 75 ASP A CA 1
ATOM 521 C C . ASP A 1 75 ? 28.736 -39.871 22.443 1.00 56.25 75 ASP A C 1
ATOM 523 O O . ASP A 1 75 ? 28.800 -39.576 23.641 1.00 56.25 75 ASP A O 1
ATOM 527 N N . LEU A 1 76 ? 27.708 -40.571 21.949 1.00 39.91 76 LEU A N 1
ATOM 528 C CA . LEU A 1 76 ? 26.586 -41.059 22.765 1.00 39.91 76 LEU A CA 1
ATOM 529 C C . LEU A 1 76 ? 26.174 -42.484 22.339 1.00 39.91 76 LEU A C 1
ATOM 531 O O . LEU A 1 76 ? 26.094 -42.762 21.143 1.00 39.91 76 LEU A O 1
ATOM 535 N N . PRO A 1 77 ? 25.927 -43.398 23.299 1.00 54.50 77 PRO A N 1
ATOM 536 C CA . PRO A 1 77 ? 25.922 -44.838 23.042 1.00 54.50 77 PRO A CA 1
ATOM 537 C C . PRO A 1 77 ? 24.654 -45.368 22.357 1.00 54.50 77 PRO A C 1
ATOM 539 O O . PRO A 1 77 ? 23.573 -44.788 22.453 1.00 54.50 77 PRO A O 1
ATOM 542 N N . GLU A 1 78 ? 24.802 -46.536 21.722 1.00 46.16 78 GLU A N 1
ATOM 543 C CA . GLU A 1 78 ? 23.768 -47.251 20.964 1.00 46.16 78 GLU A CA 1
ATOM 544 C C . GLU A 1 78 ? 22.432 -47.404 21.715 1.00 46.16 78 GLU A C 1
ATOM 546 O O . GLU A 1 78 ? 22.343 -48.016 22.784 1.00 46.16 78 GLU A O 1
ATOM 551 N N . ALA A 1 79 ? 21.357 -46.913 21.095 1.00 42.62 79 ALA A N 1
ATOM 552 C CA . ALA A 1 79 ? 19.994 -47.122 21.563 1.00 42.62 79 ALA A CA 1
ATOM 553 C C . ALA A 1 79 ? 19.441 -48.480 21.089 1.00 42.62 79 ALA A C 1
ATOM 555 O O . ALA A 1 79 ? 19.469 -48.812 19.904 1.00 42.62 79 ALA A O 1
ATOM 556 N N . LYS A 1 80 ? 18.881 -49.250 22.029 1.00 50.38 80 LYS A N 1
ATOM 557 C CA . LYS A 1 80 ? 18.151 -50.503 21.768 1.00 50.38 80 LYS A CA 1
ATOM 558 C C . LYS A 1 80 ? 16.934 -50.274 20.849 1.00 50.38 80 LYS A C 1
ATOM 560 O O . LYS A 1 80 ? 16.244 -49.271 21.032 1.00 50.38 80 LYS A O 1
ATOM 565 N N . PRO A 1 81 ? 16.589 -51.222 19.955 1.00 50.47 81 PRO A N 1
ATOM 566 C CA . PRO A 1 81 ? 15.365 -51.137 19.162 1.00 50.47 81 PRO A CA 1
ATOM 567 C C . PRO A 1 81 ? 14.104 -51.281 20.033 1.00 50.47 81 PRO A C 1
ATOM 569 O O . PRO A 1 81 ? 14.064 -52.079 20.973 1.00 50.47 81 PRO A O 1
ATOM 572 N N . ALA A 1 82 ? 13.075 -50.502 19.694 1.00 46.47 82 ALA A N 1
ATOM 573 C CA . ALA A 1 82 ? 11.744 -50.545 20.298 1.00 46.47 82 ALA A CA 1
ATOM 574 C C . ALA A 1 82 ? 10.876 -51.672 19.686 1.00 46.47 82 ALA A C 1
ATOM 576 O O . ALA A 1 82 ? 11.159 -52.105 18.567 1.00 46.47 82 ALA A O 1
ATOM 577 N N . PRO A 1 83 ? 9.842 -52.166 20.396 1.00 56.41 83 PRO A N 1
ATOM 578 C CA . PRO A 1 83 ? 9.043 -53.300 19.942 1.00 56.41 83 PRO A CA 1
ATOM 579 C C . PRO A 1 83 ? 8.020 -52.947 18.853 1.00 56.41 83 PRO A C 1
ATOM 581 O O . PRO A 1 83 ? 7.518 -51.829 18.754 1.00 56.41 83 PRO A O 1
ATOM 584 N N . GLU A 1 84 ? 7.710 -53.975 18.073 1.00 41.62 84 GLU A N 1
ATOM 585 C CA . GLU A 1 84 ? 6.753 -54.032 16.969 1.00 41.62 84 GLU A CA 1
ATOM 586 C C . GLU A 1 84 ? 5.302 -53.853 17.465 1.00 41.62 84 GLU A C 1
ATOM 588 O O . GLU A 1 84 ? 4.903 -54.461 18.459 1.00 41.62 84 GLU A O 1
ATOM 593 N N . LEU A 1 85 ? 4.516 -53.002 16.793 1.00 45.50 85 LEU A N 1
ATOM 594 C CA . LEU A 1 85 ? 3.102 -52.755 17.111 1.00 45.50 85 LEU A CA 1
ATOM 595 C C . LEU A 1 85 ? 2.195 -53.533 16.151 1.00 45.50 85 LEU A C 1
ATOM 597 O O . LEU A 1 85 ? 2.242 -53.323 14.939 1.00 45.50 85 LEU A O 1
ATOM 601 N N . GLU A 1 86 ? 1.350 -54.405 16.705 1.00 42.19 86 GLU A N 1
ATOM 602 C CA . GLU A 1 86 ? 0.375 -55.197 15.948 1.00 42.19 86 GLU A CA 1
ATOM 603 C C . GLU A 1 86 ? -0.707 -54.325 15.287 1.00 42.19 86 GLU A C 1
ATOM 605 O O . GLU A 1 86 ? -1.187 -53.338 15.851 1.00 42.19 86 GLU A O 1
ATOM 610 N N . ALA A 1 87 ? -1.133 -54.725 14.086 1.00 43.38 87 ALA A N 1
ATOM 611 C CA . ALA A 1 87 ? -2.189 -54.052 13.339 1.00 43.38 87 ALA A CA 1
ATOM 612 C C . ALA A 1 87 ? -3.592 -54.505 13.786 1.00 43.38 87 ALA A C 1
ATOM 614 O O . ALA A 1 87 ? -3.893 -55.698 13.823 1.00 43.38 87 ALA A O 1
ATOM 615 N N . VAL A 1 88 ? -4.480 -53.542 14.046 1.00 49.56 88 VAL A N 1
ATOM 616 C CA . VAL A 1 88 ? -5.906 -53.776 14.339 1.00 49.56 88 VAL A CA 1
ATOM 617 C C . VAL A 1 88 ? -6.722 -53.652 13.038 1.00 49.56 88 VAL A C 1
ATOM 619 O O . VAL A 1 88 ? -6.507 -52.693 12.293 1.00 49.56 88 VAL A O 1
ATOM 622 N N . PRO A 1 89 ? -7.646 -54.583 12.724 1.00 51.78 89 PRO A N 1
ATOM 623 C CA . PRO A 1 89 ? -8.388 -54.563 11.463 1.00 51.78 89 PRO A CA 1
ATOM 624 C C . PRO A 1 89 ? -9.496 -53.497 11.425 1.00 51.78 89 PRO A C 1
ATOM 626 O O . PRO A 1 89 ? -10.149 -53.216 12.430 1.00 51.78 89 PRO A O 1
ATOM 629 N N . LEU A 1 90 ? -9.741 -52.945 10.231 1.00 43.62 90 LEU A N 1
ATOM 630 C CA . LEU A 1 90 ? -10.856 -52.031 9.958 1.00 43.62 90 LEU A CA 1
ATOM 631 C C . LEU A 1 90 ? -12.211 -52.734 10.128 1.00 43.62 90 LEU A C 1
ATOM 633 O O . LEU A 1 90 ? -12.412 -53.833 9.612 1.00 43.62 90 LEU A O 1
ATOM 637 N N . ALA A 1 91 ? -13.155 -52.040 10.765 1.00 41.00 91 ALA A N 1
ATOM 638 C CA . ALA A 1 91 ? -14.568 -52.400 10.774 1.00 41.00 91 ALA A CA 1
ATOM 639 C C . ALA A 1 91 ? -15.367 -51.563 9.758 1.00 41.00 91 ALA A C 1
ATOM 641 O O . ALA A 1 91 ? -15.047 -50.412 9.460 1.00 41.00 91 ALA A O 1
ATOM 642 N N . GLU A 1 92 ? -16.406 -52.194 9.229 1.00 42.16 92 GLU A N 1
ATOM 643 C CA . GLU A 1 92 ? -17.244 -51.786 8.101 1.00 42.16 92 GLU A CA 1
ATOM 644 C C . GLU A 1 92 ? -18.228 -50.655 8.471 1.00 42.16 92 GLU A C 1
ATOM 646 O O . GLU A 1 92 ? -18.864 -50.702 9.524 1.00 42.16 92 GLU A O 1
ATOM 651 N N . VAL A 1 93 ? -18.373 -49.636 7.610 1.00 44.81 93 VAL A N 1
ATOM 652 C CA . VAL A 1 93 ? -19.287 -48.494 7.827 1.00 44.81 93 VAL A CA 1
ATOM 653 C C . VAL A 1 93 ? -20.428 -48.527 6.809 1.00 44.81 93 VAL A C 1
ATOM 655 O O . VAL A 1 93 ? -20.203 -48.458 5.602 1.00 44.81 93 VAL A O 1
ATOM 658 N N . ALA A 1 94 ? -21.659 -48.615 7.315 1.00 44.59 94 ALA A N 1
ATOM 659 C CA . ALA A 1 94 ? -22.898 -48.621 6.536 1.00 44.59 94 ALA A CA 1
ATOM 660 C C . ALA A 1 94 ? -23.312 -47.202 6.060 1.00 44.59 94 ALA A C 1
ATOM 662 O O . ALA A 1 94 ? -22.903 -46.210 6.669 1.00 44.59 94 ALA A O 1
ATOM 663 N N . PRO A 1 95 ? -24.123 -47.074 4.988 1.00 53.22 95 PRO A N 1
ATOM 664 C CA . PRO A 1 95 ? -24.465 -45.780 4.394 1.00 53.22 95 PRO A CA 1
ATOM 665 C C . PRO A 1 95 ? -25.491 -44.978 5.212 1.00 53.22 95 PRO A C 1
ATOM 667 O O . PRO A 1 95 ? -26.383 -45.538 5.849 1.00 53.22 95 PRO A O 1
ATOM 670 N N . VAL A 1 96 ? -25.383 -43.648 5.143 1.00 49.06 96 VAL A N 1
ATOM 671 C CA . VAL A 1 96 ? -26.276 -42.691 5.820 1.00 49.06 96 VAL A CA 1
ATOM 672 C C . VAL A 1 96 ? -27.456 -42.321 4.918 1.00 49.06 96 VAL A C 1
ATOM 674 O O . VAL A 1 96 ? -27.271 -41.988 3.750 1.00 49.06 96 VAL A O 1
ATOM 677 N N . THR A 1 97 ? -28.665 -42.355 5.481 1.00 42.78 97 THR A N 1
ATOM 678 C CA . THR A 1 97 ? -29.921 -42.039 4.788 1.00 42.78 97 THR A CA 1
ATOM 679 C C . THR A 1 97 ? -30.178 -40.533 4.688 1.00 42.78 97 THR A C 1
ATOM 681 O O . THR A 1 97 ? -29.993 -39.783 5.645 1.00 42.78 97 THR A O 1
ATOM 684 N N . GLU A 1 98 ? -30.666 -40.123 3.522 1.00 48.66 98 GLU A N 1
ATOM 685 C CA . GLU A 1 98 ? -31.120 -38.779 3.156 1.00 48.66 98 GLU A CA 1
ATOM 686 C C . GLU A 1 98 ? -32.373 -38.339 3.946 1.00 48.66 98 GLU A C 1
ATOM 688 O O . GLU A 1 98 ? -33.290 -39.135 4.158 1.00 48.66 98 GLU A O 1
ATOM 693 N N . LEU A 1 99 ? -32.439 -37.067 4.365 1.00 42.69 99 LEU A N 1
ATOM 694 C CA . LEU A 1 99 ? -33.610 -36.481 5.033 1.00 42.69 99 LEU A CA 1
ATOM 695 C C . LEU A 1 99 ? -33.946 -35.099 4.452 1.00 42.69 99 LEU A C 1
ATOM 697 O O . LEU A 1 99 ? -33.092 -34.221 4.347 1.00 42.69 99 LEU A O 1
ATOM 701 N N . ALA A 1 100 ? -35.212 -34.950 4.063 1.00 45.34 100 ALA A N 1
ATOM 702 C CA . ALA A 1 100 ? -35.776 -33.826 3.316 1.00 45.34 100 ALA A CA 1
ATOM 703 C C . ALA A 1 100 ? -36.225 -32.653 4.236 1.00 45.34 100 ALA A C 1
ATOM 705 O O . ALA A 1 100 ? -36.249 -32.815 5.459 1.00 45.34 100 ALA A O 1
ATOM 706 N N . PRO A 1 101 ? -36.565 -31.463 3.691 1.00 51.88 101 PRO A N 1
ATOM 707 C CA . PRO A 1 101 ? -36.790 -30.253 4.485 1.00 51.88 101 PRO A CA 1
ATOM 708 C C . PRO A 1 101 ? -38.211 -30.159 5.067 1.00 51.88 101 PRO A C 1
ATOM 710 O O . PRO A 1 101 ? -39.161 -30.699 4.504 1.00 51.88 101 PRO A O 1
ATOM 713 N N . ALA A 1 102 ? -38.355 -29.422 6.173 1.00 46.38 102 ALA A N 1
ATOM 714 C CA . ALA A 1 102 ? -39.632 -29.188 6.851 1.00 46.38 102 ALA A CA 1
ATOM 715 C C . ALA A 1 102 ? -40.270 -27.826 6.502 1.00 46.38 102 ALA A C 1
ATOM 717 O O . ALA A 1 102 ? -39.590 -26.859 6.157 1.00 46.38 102 ALA A O 1
ATOM 718 N N . GLU A 1 103 ? -41.599 -27.796 6.598 1.00 42.78 103 GLU A N 1
ATOM 719 C CA . GLU A 1 103 ? -42.515 -26.791 6.044 1.00 42.78 103 GLU A CA 1
ATOM 720 C C . GLU A 1 103 ? -42.827 -25.625 7.017 1.00 42.78 103 GLU A C 1
ATOM 722 O O . GLU A 1 103 ? -42.349 -25.592 8.149 1.00 42.78 103 GLU A O 1
ATOM 727 N N . SER A 1 104 ? -43.605 -24.630 6.571 1.00 51.41 104 SER A N 1
ATOM 728 C CA . SER A 1 104 ? -43.837 -23.354 7.279 1.00 51.41 104 SER A CA 1
ATOM 729 C C . SER A 1 104 ? -45.196 -23.223 7.993 1.00 51.41 104 SER A C 1
ATOM 731 O O . SER A 1 104 ? -46.199 -23.732 7.506 1.00 51.41 104 SER A O 1
ATOM 733 N N . ALA A 1 105 ? -45.223 -22.337 9.007 1.00 46.28 105 ALA A N 1
ATOM 734 C CA . ALA A 1 105 ? -46.392 -21.599 9.544 1.00 46.28 105 ALA A CA 1
ATOM 735 C C . ALA A 1 105 ? -47.398 -22.379 10.443 1.00 46.28 105 ALA A C 1
ATOM 737 O O . ALA A 1 105 ? -47.329 -23.605 10.493 1.00 46.28 105 ALA A O 1
ATOM 738 N N . PRO A 1 106 ? -48.354 -21.711 11.148 1.00 56.88 106 PRO A N 1
ATOM 739 C CA . PRO A 1 106 ? -48.587 -20.265 11.341 1.00 56.88 106 PRO A CA 1
ATOM 740 C C . PRO A 1 106 ? -48.672 -19.812 12.835 1.00 56.88 106 PRO A C 1
ATOM 742 O O . PRO A 1 106 ? -48.258 -20.522 13.744 1.00 56.88 106 PRO A O 1
ATOM 745 N N . ALA A 1 107 ? -49.155 -18.583 13.072 1.00 46.19 107 ALA A N 1
ATOM 746 C CA . ALA A 1 107 ? -49.144 -17.849 14.349 1.00 46.19 107 ALA A CA 1
ATOM 747 C C . ALA A 1 10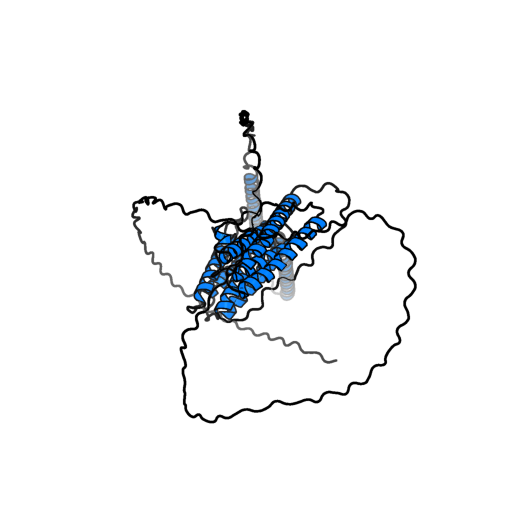7 ? -50.280 -18.178 15.348 1.00 46.19 107 ALA A C 1
ATOM 749 O O . ALA A 1 107 ? -51.382 -18.526 14.932 1.00 46.19 107 ALA A O 1
ATOM 750 N N . GLU A 1 108 ? -50.058 -17.891 16.643 1.00 44.19 108 GLU A N 1
ATOM 751 C CA . GLU A 1 108 ? -51.126 -17.664 17.640 1.00 44.19 108 GLU A CA 1
ATOM 752 C C . GLU A 1 108 ? -50.717 -16.616 18.714 1.00 44.19 108 GLU A C 1
ATOM 754 O O . GLU A 1 108 ? -49.597 -16.105 18.703 1.00 44.19 108 GLU A O 1
ATOM 759 N N . SER A 1 109 ? -51.666 -16.205 19.566 1.00 48.22 109 SER A N 1
ATOM 760 C CA . SER A 1 109 ? -51.749 -14.883 20.218 1.00 48.22 109 SER A CA 1
ATOM 761 C C . SER A 1 109 ? -51.203 -14.785 21.659 1.00 48.22 109 SER A C 1
ATOM 763 O O . SER A 1 109 ? -50.947 -15.782 22.326 1.00 48.22 1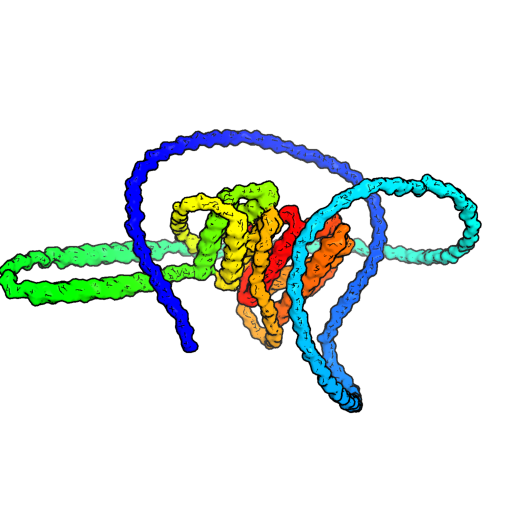09 SER A O 1
ATOM 765 N N . ALA A 1 110 ? -51.079 -13.545 22.158 1.00 49.56 110 ALA A N 1
ATOM 766 C CA . ALA A 1 110 ? -50.774 -13.201 23.559 1.00 49.56 110 ALA A CA 1
ATOM 767 C C . ALA A 1 110 ? -51.902 -13.607 24.546 1.00 49.56 110 ALA A C 1
ATOM 769 O O . ALA A 1 110 ? -53.029 -13.838 24.096 1.00 49.56 110 ALA A O 1
ATOM 770 N N . PRO A 1 111 ? -51.648 -13.638 25.879 1.00 58.94 111 PRO A N 1
ATOM 771 C CA . PRO A 1 111 ? -51.875 -12.418 26.682 1.00 58.94 111 PRO A CA 1
ATOM 772 C C . PRO A 1 111 ? -50.981 -12.187 27.942 1.00 58.94 111 PRO A C 1
ATOM 774 O O . PRO A 1 111 ? -50.509 -13.107 28.595 1.00 58.94 111 PRO A O 1
ATOM 777 N N . GLU A 1 112 ? -50.817 -10.901 28.287 1.00 40.19 112 GLU A N 1
ATOM 778 C CA . GLU A 1 112 ? -51.032 -10.279 29.621 1.00 40.19 112 GLU A CA 1
ATOM 779 C C . GLU A 1 112 ? -50.346 -10.793 30.932 1.00 40.19 112 GLU A C 1
ATOM 781 O O . GLU A 1 112 ? -50.770 -11.759 31.551 1.00 40.19 112 GLU A O 1
ATOM 786 N N . LYS A 1 113 ? -49.334 -10.023 31.400 1.00 50.78 113 LYS A N 1
ATOM 787 C CA . LYS A 1 113 ? -49.114 -9.403 32.752 1.00 50.78 113 LYS A CA 1
ATOM 788 C C . LYS A 1 113 ? -49.694 -10.126 34.015 1.00 50.78 113 LYS A C 1
ATOM 790 O O . LYS A 1 113 ? -50.898 -10.351 34.034 1.00 50.78 113 LYS A O 1
ATOM 795 N N . PRO A 1 114 ? -48.946 -10.315 35.148 1.00 53.88 114 PRO A N 1
ATOM 796 C CA . PRO A 1 114 ? -48.330 -9.192 35.887 1.00 53.88 114 PRO A CA 1
ATOM 797 C C . PRO A 1 114 ? -47.017 -9.413 36.684 1.00 53.88 114 PRO A C 1
ATOM 799 O O . PRO A 1 114 ? -46.507 -10.516 36.834 1.00 53.88 114 PRO A O 1
ATOM 802 N N . ALA A 1 115 ? -46.495 -8.295 37.214 1.00 48.50 115 ALA A N 1
ATOM 803 C CA . ALA A 1 115 ? -45.451 -8.221 38.250 1.00 48.50 115 ALA A CA 1
ATOM 804 C C . ALA A 1 115 ? -46.016 -8.637 39.637 1.00 48.50 115 ALA A C 1
ATOM 806 O O . ALA A 1 115 ? -47.241 -8.669 39.784 1.00 48.50 115 ALA A O 1
ATOM 807 N N . PRO A 1 116 ? -45.178 -8.957 40.644 1.00 58.00 116 PRO A N 1
ATOM 808 C CA . PRO A 1 116 ? -44.322 -7.966 41.324 1.00 58.00 116 PRO A CA 1
ATOM 809 C C . PRO A 1 116 ? -42.814 -8.355 41.233 1.00 58.00 116 PRO A C 1
ATOM 811 O O . PRO A 1 116 ? -42.454 -9.027 40.274 1.00 58.00 116 PRO A O 1
ATOM 814 N N . GLU A 1 117 ? -41.831 -7.936 42.051 1.00 40.03 117 GLU A N 1
ATOM 815 C CA . GLU A 1 117 ? -41.796 -7.179 43.322 1.00 40.03 117 GLU A CA 1
ATOM 816 C C . GLU A 1 117 ? -40.463 -6.388 43.493 1.00 40.03 117 GLU A C 1
ATOM 818 O O . GLU A 1 117 ? -39.730 -6.154 42.534 1.00 40.03 117 GLU A O 1
ATOM 823 N N . LYS A 1 118 ? -40.151 -5.958 44.725 1.00 53.56 118 LYS A N 1
ATOM 824 C CA . LYS A 1 118 ? -38.960 -5.224 45.190 1.00 53.56 118 LYS A CA 1
ATOM 825 C C . LYS A 1 118 ? -38.521 -5.832 46.531 1.00 53.56 118 LYS A C 1
ATOM 827 O O . LYS A 1 118 ? -39.395 -6.100 47.353 1.00 53.56 118 LYS A O 1
ATOM 832 N N . PRO A 1 119 ? -37.213 -5.950 46.823 1.00 52.78 119 PRO A N 1
ATOM 833 C CA . PRO A 1 119 ? -36.799 -5.543 48.170 1.00 52.78 119 PRO A CA 1
ATOM 834 C C . PRO A 1 119 ? -35.446 -4.818 48.248 1.00 52.78 119 PRO A C 1
ATOM 836 O O . PRO A 1 119 ? -34.455 -5.191 47.630 1.00 52.78 119 PRO A O 1
ATOM 839 N N . ALA A 1 120 ? -35.431 -3.800 49.104 1.00 47.16 120 ALA A N 1
ATOM 840 C CA . ALA A 1 120 ? -34.281 -3.212 49.792 1.00 47.16 120 ALA A CA 1
ATOM 841 C C . ALA A 1 120 ? -34.847 -2.409 50.986 1.00 47.16 120 ALA A C 1
ATOM 843 O O . ALA A 1 120 ? -36.008 -1.988 50.885 1.00 47.16 120 ALA A O 1
ATOM 844 N N . PRO A 1 121 ? -34.081 -2.091 52.048 1.00 57.69 121 PRO A N 1
ATOM 845 C CA . PRO A 1 121 ? -32.749 -2.573 52.439 1.00 57.69 121 PRO A CA 1
ATOM 846 C C . PRO A 1 121 ? -32.773 -3.290 53.816 1.00 57.69 121 PRO A C 1
ATOM 848 O O . PRO A 1 121 ? -33.825 -3.401 54.442 1.00 57.69 121 PRO A O 1
ATOM 851 N N . ALA A 1 122 ? -31.614 -3.725 54.323 1.00 49.31 122 ALA A N 1
ATOM 852 C CA . ALA A 1 122 ? -31.436 -4.088 55.734 1.00 49.31 122 ALA A CA 1
ATOM 853 C C . ALA A 1 122 ? -30.134 -3.476 56.278 1.00 49.31 122 ALA A C 1
ATOM 855 O O . ALA A 1 122 ? -29.090 -3.553 55.632 1.00 49.31 122 ALA A O 1
ATOM 856 N N . GLU A 1 123 ? -30.222 -2.838 57.444 1.00 39.19 123 GLU A N 1
ATOM 857 C CA . GLU A 1 123 ? -29.117 -2.165 58.131 1.00 39.19 123 GLU A CA 1
ATOM 858 C C . GLU A 1 123 ? -28.369 -3.086 59.114 1.00 39.19 123 GLU A C 1
ATOM 860 O O . GLU A 1 123 ? -28.925 -4.053 59.626 1.00 39.19 123 GLU A O 1
ATOM 865 N N . SER A 1 124 ? -27.153 -2.655 59.467 1.00 41.31 124 SER A N 1
ATOM 866 C CA . SER A 1 124 ? -26.505 -2.825 60.780 1.00 41.31 124 SER A CA 1
ATOM 867 C C . SER A 1 124 ? -26.181 -4.227 61.318 1.00 41.31 124 SER A C 1
ATOM 869 O O . SER A 1 124 ? -27.017 -4.908 61.906 1.00 41.31 124 SER A O 1
ATOM 871 N N . ALA A 1 125 ? -24.877 -4.524 61.365 1.00 44.66 125 ALA A N 1
ATOM 872 C CA . ALA A 1 125 ? -24.263 -5.198 62.511 1.00 44.66 125 ALA A CA 1
ATOM 873 C C . ALA A 1 125 ? -22.828 -4.684 62.746 1.00 44.66 125 ALA A C 1
ATOM 875 O O . ALA A 1 125 ? -21.990 -4.706 61.848 1.00 44.66 125 ALA A O 1
ATOM 876 N N . THR A 1 126 ? -22.561 -4.219 63.966 1.00 44.06 126 THR A N 1
ATOM 877 C CA . THR A 1 126 ? -21.260 -3.711 64.433 1.00 44.06 126 THR A CA 1
ATOM 878 C C . THR A 1 126 ? -20.436 -4.836 65.062 1.00 44.06 126 THR A C 1
ATOM 880 O O . THR A 1 126 ? -20.954 -5.522 65.937 1.00 44.06 126 THR A O 1
ATOM 883 N N . GLN A 1 127 ? -19.155 -4.969 64.700 1.00 41.59 127 GLN A N 1
ATOM 884 C CA . GLN A 1 127 ? -18.102 -5.685 65.451 1.00 41.59 127 GLN A CA 1
ATOM 885 C C . GLN A 1 127 ? -16.742 -5.176 64.926 1.00 41.59 127 GLN A C 1
ATOM 887 O O . GLN A 1 127 ? -16.469 -5.284 63.737 1.00 41.59 127 GLN A O 1
ATOM 892 N N . SER A 1 128 ? -16.014 -4.344 65.677 1.00 42.34 128 SER A N 1
ATOM 893 C CA . SER A 1 128 ? -15.092 -4.701 66.775 1.00 42.34 128 SER A CA 1
ATOM 894 C C . SER A 1 128 ? -13.745 -5.244 66.279 1.00 42.34 128 SER A C 1
ATOM 896 O O . SER A 1 128 ? -13.677 -6.322 65.699 1.00 42.34 128 SER A O 1
ATOM 898 N N . GLU A 1 129 ? -12.681 -4.483 66.558 1.00 46.41 129 GLU A N 1
ATOM 899 C CA . GLU A 1 129 ? -11.272 -4.865 66.377 1.00 46.41 129 GLU A CA 1
ATOM 900 C C . GLU A 1 129 ? -10.922 -6.169 67.126 1.00 46.41 129 GLU A C 1
ATOM 902 O O . GLU A 1 129 ? -11.593 -6.538 68.097 1.00 46.41 129 GLU A O 1
ATOM 907 N N . PRO A 1 130 ? -9.815 -6.827 66.742 1.00 55.22 130 PRO A N 1
ATOM 908 C CA . PRO A 1 130 ? -8.605 -6.555 67.523 1.00 55.22 130 PRO A CA 1
ATOM 909 C C . PRO A 1 130 ? -7.352 -6.247 66.687 1.00 55.22 130 PRO A C 1
ATOM 911 O O . PRO A 1 130 ? -7.087 -6.853 65.650 1.00 55.22 130 PRO A O 1
ATOM 914 N N . SER A 1 131 ? -6.541 -5.336 67.226 1.00 54.09 131 SER A N 1
ATOM 915 C CA . SER A 1 131 ? -5.140 -5.108 66.857 1.00 54.09 131 SER A CA 1
ATOM 916 C C . SER A 1 131 ? -4.285 -6.372 67.026 1.00 54.09 131 SER A C 1
ATOM 918 O O . SER A 1 131 ? -4.481 -7.118 67.990 1.00 54.09 131 SER A O 1
ATOM 920 N N . PRO A 1 132 ? -3.281 -6.564 66.152 1.00 55.50 132 PRO A N 1
ATOM 921 C CA . PRO A 1 132 ? -1.999 -7.045 66.645 1.00 55.50 132 PRO A CA 1
ATOM 922 C C . PRO A 1 132 ? -0.794 -6.227 66.144 1.00 55.50 132 PRO A C 1
ATOM 924 O O . PRO A 1 132 ? -0.515 -6.125 64.953 1.00 55.50 132 PRO A O 1
ATOM 927 N N . GLU A 1 133 ? -0.029 -5.760 67.131 1.00 42.91 133 GLU A N 1
ATOM 928 C CA . GLU A 1 133 ? 1.400 -6.071 67.272 1.00 42.91 133 GLU A CA 1
ATOM 929 C C . GLU A 1 133 ? 2.388 -5.467 66.251 1.00 42.91 133 GLU A C 1
ATOM 931 O O . GLU A 1 133 ? 2.609 -5.949 65.140 1.00 42.91 133 GLU A O 1
ATOM 936 N N . ALA A 1 134 ? 3.066 -4.406 66.703 1.00 50.94 134 ALA A N 1
ATOM 937 C CA . ALA A 1 134 ? 4.119 -3.718 65.972 1.00 50.94 134 ALA A CA 1
ATOM 938 C C . ALA A 1 134 ? 5.337 -4.625 65.722 1.00 50.94 134 ALA A C 1
ATOM 940 O O . ALA A 1 134 ? 6.105 -4.936 66.636 1.00 50.94 134 ALA A O 1
ATOM 941 N N . ARG A 1 135 ? 5.563 -4.981 64.456 1.00 44.09 135 ARG A N 1
ATOM 942 C CA . ARG A 1 135 ? 6.808 -5.607 64.008 1.00 44.09 135 ARG A CA 1
ATOM 943 C C . ARG A 1 135 ? 7.837 -4.521 63.696 1.00 44.09 135 ARG A C 1
ATOM 945 O O . ARG A 1 135 ? 7.679 -3.776 62.737 1.00 44.09 135 ARG A O 1
ATOM 952 N N . LEU A 1 136 ? 8.888 -4.448 64.510 1.00 55.38 136 LEU A N 1
ATOM 953 C CA . LEU A 1 136 ? 10.061 -3.612 64.250 1.00 55.38 136 LEU A CA 1
ATOM 954 C C . LEU A 1 136 ? 10.770 -4.102 62.977 1.00 55.38 136 LEU A C 1
ATOM 956 O O . LEU A 1 136 ? 11.349 -5.190 62.976 1.00 55.38 136 LEU A O 1
ATOM 960 N N . GLU A 1 137 ? 10.732 -3.306 61.910 1.00 54.09 137 GLU A N 1
ATOM 961 C CA . GLU A 1 137 ? 11.647 -3.459 60.775 1.00 54.09 137 GLU A CA 1
ATOM 962 C C . GLU A 1 137 ? 12.983 -2.758 61.079 1.00 54.09 137 GLU A C 1
ATOM 964 O O . GLU A 1 137 ? 12.989 -1.708 61.728 1.00 54.09 137 GLU A O 1
ATOM 969 N N . PRO A 1 138 ? 14.127 -3.336 60.667 1.00 58.53 138 PRO A N 1
ATOM 970 C CA . PRO A 1 138 ? 15.438 -2.773 60.954 1.00 58.53 138 PRO A CA 1
ATOM 971 C C . PRO A 1 138 ? 15.740 -1.539 60.096 1.00 58.53 138 PRO A C 1
ATOM 973 O O . PRO A 1 138 ? 15.461 -1.491 58.899 1.00 58.53 138 PRO A O 1
ATOM 976 N N . GLU A 1 139 ? 16.377 -0.565 60.737 1.00 60.66 139 GLU A N 1
ATOM 977 C CA . GLU A 1 139 ? 16.869 0.684 60.161 1.00 60.66 139 GLU A CA 1
ATOM 978 C C . GLU A 1 139 ? 17.842 0.425 58.984 1.00 60.66 139 GLU A C 1
ATOM 980 O O . GLU A 1 139 ? 18.829 -0.301 59.158 1.00 60.66 139 GLU A O 1
ATOM 985 N N . PRO A 1 140 ? 17.598 0.975 57.777 1.00 58.53 140 PRO A N 1
ATOM 986 C CA . PRO A 1 140 ? 18.504 0.802 56.647 1.00 58.53 140 PRO A CA 1
ATOM 987 C C . PRO A 1 140 ? 19.778 1.632 56.845 1.00 58.53 140 PRO A C 1
ATOM 989 O O . PRO A 1 140 ? 19.724 2.832 57.114 1.00 58.53 140 PRO A O 1
ATOM 992 N N . ALA A 1 141 ? 20.935 0.989 56.679 1.00 63.81 141 ALA A N 1
ATOM 993 C CA . ALA A 1 141 ? 22.239 1.632 56.819 1.00 63.81 141 ALA A CA 1
ATOM 994 C C . ALA A 1 141 ? 22.431 2.797 55.818 1.00 63.81 141 ALA A C 1
ATOM 996 O O . ALA A 1 141 ? 21.938 2.718 54.688 1.00 63.81 141 ALA A O 1
ATOM 997 N N . PRO A 1 142 ? 23.179 3.856 56.188 1.00 62.38 142 PRO A N 1
ATOM 998 C CA . PRO A 1 142 ? 23.418 4.995 55.310 1.00 62.38 142 PRO A CA 1
ATOM 999 C C . PRO A 1 142 ? 24.219 4.580 54.070 1.00 62.38 142 PRO A C 1
ATOM 1001 O O . PRO A 1 142 ? 25.340 4.077 54.168 1.00 62.38 142 PRO A O 1
ATOM 1004 N N . VAL A 1 143 ? 23.641 4.824 52.895 1.00 63.75 143 VAL A N 1
ATOM 1005 C CA . VAL A 1 143 ? 24.330 4.698 51.606 1.00 63.75 143 VAL A CA 1
ATOM 1006 C C . VAL A 1 143 ? 25.300 5.880 51.467 1.00 63.75 143 VAL A C 1
ATOM 1008 O O . VAL A 1 143 ? 24.863 7.017 51.648 1.00 63.75 143 VAL A O 1
ATOM 1011 N N . PRO A 1 144 ? 26.594 5.658 51.166 1.00 59.16 144 PRO A N 1
ATOM 1012 C CA . PRO A 1 144 ? 27.543 6.751 50.984 1.00 59.16 144 PRO A CA 1
ATOM 1013 C C . PRO A 1 144 ? 27.206 7.577 49.737 1.00 59.16 144 PRO A C 1
ATOM 1015 O O . PRO A 1 144 ? 26.864 7.032 48.686 1.00 59.16 144 PRO A O 1
ATOM 1018 N N . GLU A 1 145 ? 27.326 8.897 49.863 1.00 53.84 145 GLU A N 1
ATOM 1019 C CA . GLU A 1 145 ? 27.146 9.842 48.761 1.00 53.84 145 GLU A CA 1
ATOM 1020 C C . GLU A 1 145 ? 28.202 9.598 47.665 1.00 53.84 145 GLU A C 1
ATOM 1022 O O . GLU A 1 145 ? 29.389 9.482 47.983 1.00 53.84 145 GLU A O 1
ATOM 1027 N N . PRO A 1 146 ? 27.825 9.534 46.374 1.00 52.72 146 PRO A N 1
ATOM 1028 C CA . PRO A 1 146 ? 28.802 9.562 45.296 1.00 52.72 146 PRO A CA 1
ATOM 1029 C C . PRO A 1 146 ? 29.380 10.977 45.173 1.00 52.72 146 PRO A C 1
ATOM 1031 O O . PRO A 1 146 ? 28.650 11.933 44.903 1.00 52.72 146 PRO A O 1
ATOM 1034 N N . GLU A 1 147 ? 30.694 11.109 45.357 1.00 44.34 147 GLU A N 1
ATOM 1035 C CA . GLU A 1 147 ? 31.399 12.382 45.197 1.00 44.34 147 GLU A CA 1
ATOM 1036 C C . GLU A 1 147 ? 31.172 12.967 43.792 1.00 44.34 147 GLU A C 1
ATOM 1038 O O . GLU A 1 147 ? 31.462 12.324 42.779 1.00 44.34 147 GLU A O 1
ATOM 1043 N N . LEU A 1 148 ? 30.701 14.218 43.721 1.00 51.56 148 LEU A N 1
ATOM 1044 C CA . LEU A 1 148 ? 30.774 14.993 42.484 1.00 51.56 148 LEU A CA 1
ATOM 1045 C C . LEU A 1 148 ? 32.247 15.277 42.177 1.00 51.56 148 LEU A C 1
ATOM 1047 O O . LEU A 1 148 ? 32.879 16.088 42.852 1.00 51.56 148 LEU A O 1
ATOM 1051 N N . SER A 1 149 ? 32.767 14.651 41.124 1.00 44.75 149 SER A N 1
ATOM 1052 C CA . SER A 1 149 ? 34.106 14.915 40.603 1.00 44.75 149 SER A CA 1
ATOM 1053 C C . SER A 1 149 ? 34.086 15.092 39.083 1.00 44.75 149 SER A C 1
ATOM 1055 O O . SER A 1 149 ? 33.261 14.504 38.381 1.00 44.75 149 SER A O 1
ATOM 1057 N N . SER A 1 150 ? 35.034 15.888 38.583 1.00 42.91 150 SER A N 1
ATOM 1058 C CA . SER A 1 150 ? 35.287 16.205 37.164 1.00 42.91 150 SER A CA 1
ATOM 1059 C C . SER A 1 150 ? 34.171 16.937 36.396 1.00 42.91 150 SER A C 1
ATOM 1061 O O . SER A 1 150 ? 33.436 16.387 35.579 1.00 42.91 150 SER A O 1
ATOM 1063 N N . GLU A 1 151 ? 34.164 18.251 36.611 1.00 50.19 151 GLU A N 1
ATOM 1064 C CA . GLU A 1 151 ? 34.039 19.285 35.574 1.00 50.19 151 GLU A CA 1
ATOM 1065 C C . GLU A 1 151 ? 34.541 18.820 34.178 1.00 50.19 151 GLU A C 1
ATOM 1067 O O . GLU A 1 151 ? 35.691 18.388 34.069 1.00 50.19 151 GLU A O 1
ATOM 1072 N N . PRO A 1 152 ? 33.722 18.885 33.106 1.00 48.25 152 PRO A N 1
ATOM 1073 C CA . PRO A 1 152 ? 34.160 18.511 31.764 1.00 48.25 152 PRO A CA 1
ATOM 1074 C C . PRO A 1 152 ? 34.989 19.628 31.116 1.00 48.25 152 PRO A C 1
ATOM 1076 O O . PRO A 1 152 ? 34.491 20.705 30.782 1.00 48.25 152 PRO A O 1
ATOM 1079 N N . GLU A 1 153 ? 36.267 19.326 30.906 1.00 48.75 153 GLU A N 1
ATOM 1080 C CA . GLU A 1 153 ? 37.248 20.174 30.232 1.00 48.75 153 GLU A CA 1
ATOM 1081 C C . GLU A 1 153 ? 36.776 20.567 28.816 1.00 48.75 153 GLU A C 1
ATOM 1083 O O . GLU A 1 153 ? 36.342 19.735 28.016 1.00 48.75 153 GLU A O 1
ATOM 1088 N N . SER A 1 154 ? 36.829 21.865 28.502 1.00 44.16 154 SER A N 1
ATOM 1089 C CA . SER A 1 154 ? 36.291 22.412 27.250 1.00 44.16 154 SER A CA 1
ATOM 1090 C C . SER A 1 154 ? 37.222 22.147 26.064 1.00 44.16 154 SER A C 1
ATOM 1092 O O . SER A 1 154 ? 38.102 22.953 25.764 1.00 44.16 154 SER A O 1
ATOM 1094 N N . ILE A 1 155 ? 37.009 21.032 25.361 1.00 52.06 155 ILE A N 1
ATOM 1095 C CA . ILE A 1 155 ? 37.731 20.714 24.121 1.00 52.06 155 ILE A CA 1
ATOM 1096 C C . ILE A 1 155 ? 37.326 21.720 23.022 1.00 52.06 155 ILE A C 1
ATOM 1098 O O . ILE A 1 155 ? 36.139 21.809 22.693 1.00 52.06 155 ILE A O 1
ATOM 1102 N N . PRO A 1 156 ? 38.270 22.468 22.417 1.00 55.44 156 PRO A N 1
ATOM 1103 C CA . PRO A 1 156 ? 37.959 23.374 21.319 1.00 55.44 156 PRO A CA 1
ATOM 1104 C C . PRO A 1 156 ? 37.595 22.583 20.056 1.00 55.44 156 PRO A C 1
ATOM 1106 O O . PRO A 1 156 ? 38.379 21.770 19.565 1.00 55.44 156 PRO A O 1
ATOM 1109 N N . VAL A 1 157 ? 36.404 22.842 19.517 1.00 56.19 157 VAL A N 1
ATOM 1110 C CA . VAL A 1 157 ? 35.942 22.273 18.244 1.00 56.19 157 VAL A CA 1
ATOM 1111 C C . VAL A 1 157 ? 36.737 22.910 17.095 1.00 56.19 157 VAL A C 1
ATOM 1113 O O . VAL A 1 157 ? 36.677 24.134 16.954 1.00 56.19 157 VAL A O 1
ATOM 1116 N N . PRO A 1 158 ? 37.466 22.138 16.266 1.00 55.69 158 PRO A N 1
ATOM 1117 C CA . PRO A 1 158 ? 38.131 22.684 15.091 1.00 55.69 158 PRO A CA 1
ATOM 1118 C C . PRO A 1 158 ? 37.105 23.076 14.021 1.00 55.69 158 PRO A C 1
ATOM 1120 O O . PRO A 1 158 ? 36.182 22.326 13.701 1.00 55.69 158 PRO A O 1
ATOM 1123 N N . GLU A 1 159 ? 37.289 24.271 13.470 1.00 53.56 159 GLU A N 1
ATOM 1124 C CA . GLU A 1 159 ? 36.472 24.849 12.407 1.00 53.56 159 GLU A CA 1
ATOM 1125 C C . GLU A 1 159 ? 36.684 24.072 11.088 1.00 53.56 159 GLU A C 1
ATOM 1127 O O . GLU A 1 159 ? 37.833 23.864 10.689 1.00 53.56 159 GLU A O 1
ATOM 1132 N N . PRO A 1 160 ? 35.623 23.588 10.410 1.00 51.25 160 PRO A N 1
ATOM 1133 C CA . PRO A 1 160 ? 35.782 22.786 9.203 1.00 51.25 160 PRO A CA 1
ATOM 1134 C C . PRO A 1 160 ? 36.151 23.663 8.000 1.00 51.25 160 PRO A C 1
ATOM 1136 O O . PRO A 1 160 ? 35.308 24.374 7.449 1.00 51.25 160 PRO A O 1
ATOM 1139 N N . GLU A 1 161 ? 37.404 23.568 7.550 1.00 46.72 161 GLU A N 1
ATOM 1140 C CA . GLU A 1 161 ? 37.839 24.146 6.276 1.00 46.72 161 GLU A CA 1
ATOM 1141 C C . GLU A 1 161 ? 37.032 23.541 5.115 1.00 46.72 161 GLU A C 1
ATOM 1143 O O . GLU A 1 161 ? 37.077 22.337 4.857 1.00 46.72 161 GLU A O 1
ATOM 1148 N N . ILE A 1 162 ? 36.290 24.386 4.396 1.00 49.19 162 ILE A N 1
ATOM 1149 C CA . ILE A 1 162 ? 35.543 23.987 3.200 1.00 49.19 162 ILE A CA 1
ATOM 1150 C C . ILE A 1 162 ? 36.509 24.011 2.004 1.00 49.19 162 ILE A C 1
ATOM 1152 O O . ILE A 1 162 ? 36.932 25.101 1.604 1.00 49.19 162 ILE A O 1
ATOM 1156 N N . PRO A 1 163 ? 36.850 22.867 1.379 1.00 44.31 163 PRO A N 1
ATOM 1157 C CA . PRO A 1 163 ? 37.662 22.876 0.171 1.00 44.31 163 PRO A CA 1
ATOM 1158 C C . PRO A 1 163 ? 36.862 23.489 -0.983 1.00 44.31 163 PRO A C 1
ATOM 1160 O O . PRO A 1 163 ? 35.793 23.002 -1.357 1.00 44.31 163 PRO A O 1
ATOM 1163 N N . ALA A 1 164 ? 37.393 24.563 -1.567 1.00 40.69 164 ALA A N 1
ATOM 1164 C CA . ALA A 1 164 ? 36.795 25.217 -2.722 1.00 40.69 164 ALA A CA 1
ATOM 1165 C C . ALA A 1 164 ? 36.790 24.267 -3.933 1.00 40.69 164 ALA A C 1
ATOM 1167 O O . ALA A 1 164 ? 37.832 24.015 -4.541 1.00 40.69 164 ALA A O 1
ATOM 1168 N N . MET A 1 165 ? 35.615 23.746 -4.300 1.00 36.59 165 MET A N 1
ATOM 1169 C CA . MET A 1 165 ? 35.466 22.965 -5.528 1.00 36.59 165 MET A CA 1
ATOM 1170 C C . MET A 1 165 ? 35.675 23.868 -6.745 1.00 36.59 165 MET A C 1
ATOM 1172 O O . MET A 1 165 ? 34.968 24.861 -6.932 1.00 36.59 165 MET A O 1
ATOM 1176 N N . ALA A 1 166 ? 36.642 23.508 -7.586 1.00 41.84 166 ALA A N 1
ATOM 1177 C CA . ALA A 1 166 ? 36.865 24.170 -8.861 1.00 41.84 166 ALA A CA 1
ATOM 1178 C C . ALA A 1 166 ? 35.673 23.926 -9.800 1.00 41.84 166 ALA A C 1
ATOM 1180 O O . ALA A 1 166 ? 35.257 22.787 -10.004 1.00 41.84 166 ALA A O 1
ATOM 1181 N N . ILE A 1 167 ? 35.152 25.001 -10.391 1.00 44.88 167 ILE A N 1
ATOM 1182 C CA . ILE A 1 167 ? 34.115 24.940 -11.424 1.00 44.88 167 ILE A CA 1
ATOM 1183 C C . ILE A 1 167 ? 34.803 24.605 -12.757 1.00 44.88 167 ILE A C 1
ATOM 1185 O O . ILE A 1 167 ? 35.584 25.435 -13.233 1.00 44.88 167 ILE A O 1
ATOM 1189 N N . PRO A 1 168 ? 34.534 23.450 -13.396 1.00 42.47 168 PRO A N 1
ATOM 1190 C CA . PRO A 1 168 ? 34.915 23.254 -14.785 1.00 42.47 168 PRO A CA 1
ATOM 1191 C C . PRO A 1 168 ? 34.029 24.146 -15.663 1.00 42.47 168 PRO A C 1
ATOM 1193 O O . PRO A 1 168 ? 32.807 24.000 -15.703 1.00 42.47 168 PRO A O 1
ATOM 1196 N N . ALA A 1 169 ? 34.655 25.105 -16.340 1.00 50.06 169 ALA A N 1
ATOM 1197 C CA . ALA A 1 169 ? 34.032 25.820 -17.446 1.00 50.06 169 ALA A CA 1
ATOM 1198 C C . ALA A 1 169 ? 33.965 24.920 -18.699 1.00 50.06 169 ALA A C 1
ATOM 1200 O O . ALA A 1 169 ? 34.509 23.820 -18.700 1.00 50.06 169 ALA A O 1
ATOM 1201 N N . GLU A 1 170 ? 33.363 25.452 -19.769 1.00 41.47 170 GLU A N 1
ATOM 1202 C CA . GLU A 1 170 ? 33.324 24.872 -21.126 1.00 41.47 170 GLU A CA 1
ATOM 1203 C C . GLU A 1 170 ? 32.200 23.846 -21.386 1.00 41.47 170 GLU A C 1
ATOM 1205 O O . GLU A 1 170 ? 32.396 22.640 -21.505 1.00 41.47 170 GLU A O 1
ATOM 1210 N N . ILE A 1 171 ? 30.981 24.379 -21.544 1.00 43.69 171 ILE A N 1
ATOM 1211 C CA . ILE A 1 171 ? 29.893 23.723 -22.282 1.00 43.69 171 ILE A CA 1
ATOM 1212 C C . ILE A 1 171 ? 29.988 24.200 -23.738 1.00 43.69 171 ILE A C 1
ATOM 1214 O O . ILE A 1 171 ? 29.706 25.368 -24.018 1.00 43.69 171 ILE A O 1
ATOM 1218 N N . GLU A 1 172 ? 30.371 23.320 -24.667 1.00 56.66 172 GLU A N 1
ATOM 1219 C CA . GLU A 1 172 ? 30.316 23.624 -26.105 1.00 56.66 172 GLU A CA 1
ATOM 1220 C C . GLU A 1 172 ? 28.857 23.761 -26.598 1.00 56.66 172 GLU A C 1
ATOM 1222 O O . GLU A 1 172 ? 27.980 22.993 -26.184 1.00 56.66 172 GLU A O 1
ATOM 1227 N N . PRO A 1 173 ? 28.556 24.711 -27.504 1.00 49.25 173 PRO A N 1
ATOM 1228 C CA . PRO A 1 173 ? 27.196 24.939 -27.979 1.00 49.25 173 PRO A CA 1
ATOM 1229 C C . PRO A 1 173 ? 26.754 23.904 -29.028 1.00 49.25 173 PRO A C 1
ATOM 1231 O O . PRO A 1 173 ? 27.375 23.723 -30.075 1.00 49.25 173 PRO A O 1
ATOM 1234 N N . LEU A 1 174 ? 25.588 23.298 -28.786 1.00 47.91 174 LEU A N 1
ATOM 1235 C CA . LEU A 1 174 ? 24.963 22.235 -29.587 1.00 47.91 174 LEU A CA 1
ATOM 1236 C C . LEU A 1 174 ? 24.407 22.694 -30.967 1.00 47.91 174 LEU A C 1
ATOM 1238 O O . LEU A 1 174 ? 23.395 22.179 -31.439 1.00 47.91 174 LEU A O 1
ATOM 1242 N N . GLU A 1 175 ? 25.027 23.670 -31.641 1.00 53.44 175 GLU A N 1
ATOM 1243 C CA . GLU A 1 175 ? 24.500 24.265 -32.888 1.00 53.44 175 GLU A CA 1
ATOM 1244 C C . GLU A 1 175 ? 24.709 23.409 -34.154 1.00 53.44 175 GLU A C 1
ATOM 1246 O O . GLU A 1 175 ? 24.060 23.636 -35.182 1.00 53.44 175 GLU A O 1
ATOM 1251 N N . HIS A 1 176 ? 25.621 22.433 -34.125 1.00 51.59 176 HIS A N 1
ATOM 1252 C CA . HIS A 1 176 ? 26.040 21.732 -35.344 1.00 51.59 176 HIS A CA 1
ATOM 1253 C C . HIS A 1 176 ? 25.039 20.689 -35.870 1.00 51.59 176 HIS A C 1
ATOM 1255 O O . HIS A 1 176 ? 24.986 20.473 -37.084 1.00 51.59 176 HIS A O 1
ATOM 1261 N N . ALA A 1 177 ? 24.207 20.091 -35.010 1.00 53.66 177 ALA A N 1
ATOM 1262 C CA . ALA A 1 177 ? 23.226 19.081 -35.423 1.00 53.66 177 ALA A CA 1
ATOM 1263 C C . ALA A 1 177 ? 22.090 19.683 -36.277 1.00 53.66 177 ALA A C 1
ATOM 1265 O O . ALA A 1 177 ? 21.740 19.157 -37.336 1.00 53.66 177 ALA A O 1
ATOM 1266 N N . THR A 1 178 ? 21.562 20.841 -35.872 1.00 55.69 178 THR A N 1
ATOM 1267 C CA . THR A 1 178 ? 20.386 21.478 -36.495 1.00 55.69 178 THR A CA 1
ATOM 1268 C C . THR A 1 178 ? 20.650 21.977 -37.922 1.00 55.69 178 THR A C 1
ATOM 1270 O O . THR A 1 178 ? 19.727 22.093 -38.723 1.00 55.69 178 THR A O 1
ATOM 1273 N N . ARG A 1 179 ? 21.914 22.243 -38.288 1.00 58.88 179 ARG A N 1
ATOM 1274 C CA . ARG A 1 179 ? 22.284 22.677 -39.651 1.00 58.88 179 ARG A CA 1
ATOM 1275 C C . ARG A 1 179 ? 22.424 21.527 -40.657 1.00 58.88 179 ARG A C 1
ATOM 1277 O O . ARG A 1 179 ? 22.438 21.797 -41.858 1.00 58.88 179 ARG A O 1
ATOM 1284 N N . GLN A 1 180 ? 22.526 20.270 -40.214 1.00 61.66 180 GLN A N 1
ATOM 1285 C CA . GLN A 1 180 ? 22.595 19.122 -41.130 1.00 61.66 180 GLN A CA 1
ATOM 1286 C C . GLN A 1 180 ? 21.209 18.649 -41.593 1.00 61.66 180 GLN A C 1
ATOM 1288 O O . GLN A 1 180 ? 21.050 18.347 -42.775 1.00 61.66 180 GLN A O 1
ATOM 1293 N N . SER A 1 181 ? 20.193 18.659 -40.721 1.00 58.91 181 SER A N 1
ATOM 1294 C CA . SER A 1 181 ? 18.827 18.243 -41.084 1.00 58.91 181 SER A CA 1
ATOM 1295 C C . SER A 1 181 ? 18.201 19.141 -42.160 1.00 58.91 181 SER A C 1
ATOM 1297 O O . SER A 1 181 ? 17.652 18.634 -43.137 1.00 58.91 181 SER A O 1
ATOM 1299 N N . LEU A 1 182 ? 18.378 20.464 -42.054 1.00 62.97 182 LEU A N 1
ATOM 1300 C CA . LEU A 1 182 ? 17.880 21.445 -43.032 1.00 62.97 182 LEU A CA 1
ATOM 1301 C C . LEU A 1 182 ? 18.462 21.266 -44.448 1.00 62.97 182 LEU A C 1
ATOM 1303 O O . LEU A 1 182 ? 17.788 21.552 -45.434 1.00 62.97 182 LEU A O 1
ATOM 1307 N N . ARG A 1 183 ? 19.693 20.752 -44.580 1.00 70.75 183 ARG A N 1
ATOM 1308 C CA . ARG A 1 183 ? 20.302 20.479 -45.898 1.00 70.75 183 ARG A CA 1
ATOM 1309 C C . ARG A 1 183 ? 19.799 19.184 -46.538 1.00 70.75 183 ARG A C 1
ATOM 1311 O O . ARG A 1 183 ? 19.884 19.043 -47.756 1.00 70.75 183 ARG A O 1
ATOM 1318 N N . ALA A 1 184 ? 19.273 18.248 -45.747 1.00 64.56 184 ALA A N 1
ATOM 1319 C CA . ALA A 1 184 ? 18.712 17.001 -46.259 1.00 64.56 184 ALA A CA 1
ATOM 1320 C C . ALA A 1 184 ? 17.317 17.205 -46.883 1.00 64.56 184 ALA A C 1
ATOM 1322 O O . ALA A 1 184 ? 17.010 16.579 -47.898 1.00 64.56 184 ALA A O 1
ATOM 1323 N N . SER A 1 185 ? 16.497 18.112 -46.335 1.00 69.88 185 SER A N 1
ATOM 1324 C CA . SER A 1 185 ? 15.173 18.438 -46.889 1.00 69.88 185 SER A CA 1
ATOM 1325 C C . SER A 1 185 ? 15.252 19.150 -48.244 1.00 69.88 185 SER A C 1
ATOM 1327 O O . SER A 1 185 ? 14.571 18.748 -49.182 1.00 69.88 185 SER A O 1
ATOM 1329 N N . GLU A 1 186 ? 16.140 20.138 -48.409 1.00 74.94 186 GLU A N 1
ATOM 1330 C CA . GLU A 1 186 ? 16.291 20.859 -49.689 1.00 74.94 186 GLU A CA 1
ATOM 1331 C C . GLU A 1 186 ? 16.747 19.955 -50.853 1.00 74.94 186 GLU A C 1
ATOM 1333 O O . GLU A 1 186 ? 16.484 20.243 -52.025 1.00 74.94 186 GLU A O 1
ATOM 1338 N N . ALA A 1 187 ? 17.450 18.859 -50.548 1.00 71.44 187 ALA A N 1
ATOM 1339 C CA . ALA A 1 187 ? 17.899 17.893 -51.544 1.00 71.44 187 ALA A CA 1
ATOM 1340 C C . ALA A 1 187 ? 16.766 16.969 -52.032 1.00 71.44 187 ALA A C 1
ATOM 1342 O O . ALA A 1 187 ? 16.783 16.550 -53.192 1.00 71.44 187 ALA A O 1
ATOM 1343 N N . SER A 1 188 ? 15.778 16.659 -51.182 1.00 71.12 188 SER A N 1
ATOM 1344 C CA . SER A 1 188 ? 14.668 15.764 -51.538 1.00 71.12 188 SER A CA 1
ATOM 1345 C C . SER A 1 188 ? 13.607 16.461 -52.397 1.00 71.12 188 SER A C 1
ATOM 1347 O O . SER A 1 188 ? 13.110 15.869 -53.359 1.00 71.12 188 SER A O 1
ATOM 1349 N N . GLU A 1 189 ? 13.328 17.738 -52.132 1.00 75.44 189 GLU A N 1
ATOM 1350 C CA . GLU A 1 189 ? 12.360 18.542 -52.889 1.00 75.44 189 GLU A CA 1
ATOM 1351 C C . GLU A 1 189 ? 12.788 18.704 -54.361 1.00 75.44 189 GLU A C 1
ATOM 1353 O O . GLU A 1 189 ? 12.029 18.388 -55.283 1.00 75.44 189 GLU A O 1
ATOM 1358 N N . LYS A 1 190 ? 14.067 19.036 -54.594 1.00 75.88 190 LYS A N 1
ATOM 1359 C CA . LYS A 1 190 ? 14.662 19.125 -55.943 1.00 75.88 190 LYS A CA 1
ATOM 1360 C C . LYS A 1 190 ? 14.674 17.788 -56.694 1.00 75.88 190 LYS A C 1
ATOM 1362 O O . LYS A 1 190 ? 14.686 17.777 -57.926 1.00 75.88 190 LYS A O 1
ATOM 1367 N N . ALA A 1 191 ? 14.665 16.657 -55.986 1.00 71.75 191 ALA A N 1
ATOM 1368 C CA . ALA A 1 191 ? 14.552 15.337 -56.605 1.00 71.75 191 ALA A CA 1
ATOM 1369 C C . ALA A 1 191 ? 13.108 15.026 -57.046 1.00 71.75 191 ALA A C 1
ATOM 1371 O O . ALA A 1 191 ? 12.911 14.464 -58.127 1.00 71.75 191 ALA A O 1
ATOM 1372 N N . GLN A 1 192 ? 12.099 15.428 -56.262 1.00 69.12 192 GLN A N 1
ATOM 1373 C CA . GLN A 1 192 ? 10.687 15.264 -56.631 1.00 69.12 192 GLN A CA 1
ATOM 1374 C C . GLN A 1 192 ? 10.265 16.164 -57.798 1.00 69.12 192 GLN A C 1
ATOM 1376 O O . GLN A 1 192 ? 9.550 15.703 -58.690 1.00 69.12 192 GLN A O 1
ATOM 1381 N N . GLU A 1 193 ? 10.724 17.416 -57.840 1.00 74.75 193 GLU A N 1
ATOM 1382 C CA . GLU A 1 193 ? 10.405 18.335 -58.941 1.00 74.75 193 GLU A CA 1
ATOM 1383 C C . GLU A 1 193 ? 10.907 17.785 -60.289 1.00 74.75 193 GLU A C 1
ATOM 1385 O O . GLU A 1 193 ? 10.146 17.665 -61.254 1.00 74.75 193 GLU A O 1
ATOM 1390 N N . LYS A 1 194 ? 12.151 17.290 -60.314 1.00 71.88 194 LYS A N 1
ATOM 1391 C CA . LYS A 1 194 ? 12.776 16.677 -61.498 1.00 71.88 194 LYS A CA 1
ATOM 1392 C C . LYS A 1 194 ? 12.123 15.356 -61.933 1.00 71.88 194 LYS A C 1
ATOM 1394 O O . LYS A 1 194 ? 12.234 14.964 -63.096 1.00 71.88 194 LYS A O 1
ATOM 1399 N N . ALA A 1 195 ? 11.436 14.666 -61.020 1.00 66.62 195 ALA A N 1
ATOM 1400 C CA . ALA A 1 195 ? 10.616 13.497 -61.336 1.00 66.62 195 ALA A CA 1
ATOM 1401 C C . ALA A 1 195 ? 9.245 13.891 -61.921 1.00 66.62 195 ALA A C 1
ATOM 1403 O O . ALA A 1 195 ? 8.764 13.233 -62.843 1.00 66.62 195 ALA A O 1
ATOM 1404 N N . ARG A 1 196 ? 8.639 14.988 -61.439 1.00 67.00 196 ARG A N 1
ATOM 1405 C CA . ARG A 1 196 ? 7.384 15.541 -61.979 1.00 67.00 196 ARG A CA 1
ATOM 1406 C C . ARG A 1 196 ? 7.534 16.098 -63.391 1.00 67.00 196 ARG A C 1
ATOM 1408 O O . ARG A 1 196 ? 6.599 15.977 -64.178 1.00 67.00 196 ARG A O 1
ATOM 1415 N N . GLU A 1 197 ? 8.683 16.678 -63.722 1.00 66.25 197 GLU A N 1
ATOM 1416 C CA . GLU A 1 197 ? 8.935 17.217 -65.064 1.00 66.25 197 GLU A CA 1
ATOM 1417 C C . GLU A 1 197 ? 8.955 16.102 -66.128 1.00 66.25 197 GLU A C 1
ATOM 1419 O O . GLU A 1 197 ? 8.264 16.196 -67.139 1.00 66.25 197 GLU A O 1
ATOM 1424 N N . LYS A 1 198 ? 9.613 14.969 -65.836 1.00 61.28 198 LYS A N 1
ATOM 1425 C CA . LYS A 1 198 ? 9.653 13.784 -66.719 1.00 61.28 198 LYS A CA 1
ATOM 1426 C C . LYS A 1 198 ? 8.316 13.054 -66.901 1.00 61.28 198 LYS A C 1
ATOM 1428 O O . LYS A 1 198 ? 8.224 12.177 -67.756 1.00 61.28 198 LYS A O 1
ATOM 1433 N N . ALA A 1 199 ? 7.294 13.368 -66.108 1.00 58.19 199 ALA A N 1
ATOM 1434 C CA . ALA A 1 199 ? 5.994 12.700 -66.178 1.00 58.19 199 ALA A CA 1
ATOM 1435 C C . ALA A 1 199 ? 5.037 13.307 -67.226 1.00 58.19 199 ALA A C 1
ATOM 1437 O O . ALA A 1 199 ? 3.957 12.759 -67.434 1.00 58.19 199 ALA A O 1
ATOM 1438 N N . LYS A 1 200 ? 5.402 14.426 -67.873 1.00 55.72 200 LYS A N 1
ATOM 1439 C CA . LYS A 1 200 ? 4.512 15.169 -68.787 1.00 55.72 200 LYS A CA 1
ATOM 1440 C C . LYS A 1 200 ? 4.616 14.785 -70.271 1.00 55.72 200 LYS A C 1
ATOM 1442 O O . LYS A 1 200 ? 3.721 15.134 -71.029 1.00 55.72 200 LYS A O 1
ATOM 1447 N N . ASP A 1 201 ? 5.625 14.012 -70.677 1.00 55.00 201 ASP A N 1
ATOM 1448 C CA . ASP A 1 201 ? 5.901 13.701 -72.095 1.00 55.00 201 ASP A CA 1
ATOM 1449 C C . ASP A 1 201 ? 5.168 12.452 -72.649 1.00 55.00 201 ASP A C 1
ATOM 1451 O O . ASP A 1 201 ? 5.554 11.901 -73.681 1.00 55.00 201 ASP A O 1
ATOM 1455 N N . PHE A 1 202 ? 4.107 11.972 -71.986 1.00 51.59 202 PHE A N 1
ATOM 1456 C CA . PHE A 1 202 ? 3.365 10.760 -72.383 1.00 51.59 202 PHE A CA 1
ATOM 1457 C C . PHE A 1 202 ? 1.890 11.014 -72.749 1.00 51.59 202 PHE A C 1
ATOM 1459 O O . PHE A 1 202 ? 0.992 10.305 -72.295 1.00 51.59 202 PHE A O 1
ATOM 1466 N N . GLU A 1 203 ? 1.634 11.959 -73.659 1.00 47.91 203 GLU A N 1
ATOM 1467 C CA . GLU A 1 203 ? 0.340 12.081 -74.347 1.00 47.91 203 GLU A CA 1
ATOM 1468 C C . GLU A 1 203 ? 0.464 11.914 -75.869 1.00 47.91 203 GLU A C 1
ATOM 1470 O O . GLU A 1 203 ? 0.878 12.824 -76.576 1.00 47.91 203 GLU A O 1
ATOM 1475 N N . HIS A 1 204 ? 0.033 10.756 -76.389 1.00 56.56 204 HIS A N 1
ATOM 1476 C CA . HIS A 1 204 ? -0.526 10.636 -77.746 1.00 56.56 204 HIS A CA 1
ATOM 1477 C C . HIS A 1 204 ? -1.275 9.299 -77.939 1.00 56.56 204 HIS A C 1
ATOM 1479 O O . HIS A 1 204 ? -0.647 8.251 -78.111 1.00 56.56 204 HIS A O 1
ATOM 1485 N N . PRO A 1 205 ? -2.622 9.302 -77.963 1.00 49.41 205 PRO A N 1
ATOM 1486 C CA . PRO A 1 205 ? -3.423 8.148 -78.359 1.00 49.41 205 PRO A CA 1
ATOM 1487 C C . PRO A 1 205 ? -4.001 8.318 -79.777 1.00 49.41 205 PRO A C 1
ATOM 1489 O O . PRO A 1 205 ? -5.165 8.678 -79.955 1.00 49.41 205 PRO A O 1
ATOM 1492 N N . GLU A 1 206 ? -3.207 8.011 -80.806 1.00 45.44 206 GLU A N 1
ATOM 1493 C CA . GLU A 1 206 ? -3.712 7.867 -82.182 1.00 45.44 206 GLU A CA 1
ATOM 1494 C C . GLU A 1 206 ? -4.499 6.549 -82.356 1.00 45.44 206 GLU A C 1
ATOM 1496 O O . GLU A 1 206 ? -4.179 5.496 -81.793 1.00 45.44 206 GLU A O 1
ATOM 1501 N N . ARG A 1 207 ? -5.591 6.622 -83.121 1.00 54.16 207 ARG A N 1
ATOM 1502 C CA . ARG A 1 207 ? -6.682 5.633 -83.143 1.00 54.16 207 ARG A CA 1
ATOM 1503 C C . ARG A 1 207 ? -6.327 4.363 -83.924 1.00 54.16 207 ARG A C 1
ATOM 1505 O O . ARG A 1 207 ? -6.080 4.450 -85.121 1.00 54.16 207 ARG A O 1
ATOM 1512 N N . ARG A 1 208 ? -6.510 3.170 -83.332 1.00 49.59 208 ARG A N 1
ATOM 1513 C CA . ARG A 1 208 ? -6.844 1.926 -84.075 1.00 49.59 208 ARG A CA 1
ATOM 1514 C C . ARG A 1 208 ? -7.783 1.011 -83.280 1.00 49.59 208 ARG A C 1
ATOM 1516 O O . ARG A 1 208 ? -7.341 0.269 -82.406 1.00 49.59 208 ARG A O 1
ATOM 1523 N N . LEU A 1 209 ? -9.076 1.024 -83.616 1.00 55.47 209 LEU A N 1
ATOM 1524 C CA . LEU A 1 209 ? -10.024 -0.003 -83.167 1.00 55.47 209 LEU A CA 1
ATOM 1525 C C . LEU A 1 209 ? -9.702 -1.322 -83.894 1.00 55.47 209 LEU A C 1
ATOM 1527 O O . LEU A 1 209 ? -9.578 -1.328 -85.115 1.00 55.47 209 LEU A O 1
ATOM 1531 N N . GLY A 1 210 ? -9.565 -2.429 -83.155 1.00 54.56 210 GLY A N 1
ATOM 1532 C CA . GLY A 1 210 ? -9.380 -3.768 -83.748 1.00 54.56 210 GLY A CA 1
ATOM 1533 C C . GLY A 1 210 ? -8.488 -4.751 -82.976 1.00 54.56 210 GLY A C 1
ATOM 1534 O O . GLY A 1 210 ? -8.474 -5.932 -83.301 1.00 54.56 210 GLY A O 1
ATOM 1535 N N . ARG A 1 211 ? -7.763 -4.311 -81.935 1.00 56.62 211 ARG A N 1
ATOM 1536 C CA . ARG A 1 211 ? -6.977 -5.188 -81.025 1.00 56.62 211 ARG A CA 1
ATOM 1537 C C . ARG A 1 211 ? -7.308 -4.981 -79.539 1.00 56.62 211 ARG A C 1
ATOM 1539 O O . ARG A 1 211 ? -6.524 -5.326 -78.656 1.00 56.62 211 ARG A O 1
ATOM 1546 N N . ASN A 1 212 ? -8.467 -4.390 -79.252 1.00 58.28 212 ASN A N 1
ATOM 1547 C CA . ASN A 1 212 ? -8.732 -3.801 -77.940 1.00 58.28 212 ASN A CA 1
ATOM 1548 C C . ASN A 1 212 ? -8.832 -4.834 -76.811 1.00 58.28 212 ASN A C 1
ATOM 1550 O O . ASN A 1 212 ? -8.316 -4.554 -75.739 1.00 58.28 212 ASN A O 1
ATOM 1554 N N . VAL A 1 213 ? -9.401 -6.024 -77.035 1.00 61.62 213 VAL A N 1
ATOM 1555 C CA . VAL A 1 213 ? -9.625 -7.011 -75.956 1.00 61.62 213 VAL A CA 1
ATOM 1556 C C . VAL A 1 213 ? -8.307 -7.501 -75.334 1.00 61.62 213 VAL A C 1
ATOM 1558 O O . VAL A 1 213 ? -8.170 -7.497 -74.115 1.00 61.62 213 VAL A O 1
ATOM 1561 N N . TRP A 1 214 ? -7.301 -7.829 -76.154 1.00 70.06 214 TRP A N 1
ATOM 1562 C CA . TRP A 1 214 ? -5.983 -8.283 -75.677 1.00 70.06 214 TRP A CA 1
ATOM 1563 C C . TRP A 1 214 ? -5.183 -7.171 -74.985 1.00 70.06 214 TRP A C 1
ATOM 1565 O O . TRP A 1 214 ? -4.500 -7.388 -73.985 1.00 70.06 214 TRP A O 1
ATOM 1575 N N . ASN A 1 215 ? -5.275 -5.943 -75.500 1.00 71.94 215 ASN A N 1
ATOM 1576 C CA . ASN A 1 215 ? -4.618 -4.799 -74.869 1.00 71.94 215 ASN A CA 1
ATOM 1577 C C . ASN A 1 215 ? -5.341 -4.359 -73.586 1.00 71.94 215 ASN A C 1
ATOM 1579 O O . ASN A 1 215 ? -4.696 -3.828 -72.686 1.00 71.94 215 ASN A O 1
ATOM 1583 N N . TRP A 1 216 ? -6.650 -4.596 -73.478 1.00 77.00 216 TRP A N 1
ATOM 1584 C CA . TRP A 1 216 ? -7.432 -4.327 -72.274 1.00 77.00 216 TRP A CA 1
ATOM 1585 C C . TRP A 1 216 ? -7.126 -5.352 -71.178 1.00 77.00 216 TRP A C 1
ATOM 1587 O O . TRP A 1 216 ? -6.783 -4.942 -70.075 1.00 77.00 216 TRP A O 1
ATOM 1597 N N . SER A 1 217 ? -7.096 -6.657 -71.485 1.00 79.00 217 SER A N 1
ATOM 1598 C CA . SER A 1 217 ? -6.692 -7.680 -70.505 1.00 79.00 217 SER A CA 1
ATOM 1599 C C . SER A 1 217 ? -5.258 -7.472 -70.007 1.00 79.00 217 SER A C 1
ATOM 1601 O O . SER A 1 217 ? -5.019 -7.527 -68.803 1.00 79.00 217 SER A O 1
ATOM 1603 N N . ARG A 1 218 ? -4.309 -7.119 -70.890 1.00 86.31 218 ARG A N 1
ATOM 1604 C CA . ARG A 1 218 ? -2.932 -6.779 -70.487 1.00 86.31 218 ARG A CA 1
ATOM 1605 C C . ARG A 1 218 ? -2.854 -5.517 -69.614 1.00 86.31 218 ARG A C 1
ATOM 1607 O O . ARG A 1 218 ? -2.007 -5.459 -68.726 1.00 86.31 218 ARG A O 1
ATOM 1614 N N . ARG A 1 219 ? -3.721 -4.520 -69.836 1.00 86.94 219 ARG A N 1
ATOM 1615 C CA . ARG A 1 219 ? -3.822 -3.318 -68.983 1.00 86.94 219 ARG A CA 1
ATOM 1616 C C . ARG A 1 219 ? -4.435 -3.634 -67.620 1.00 86.94 219 ARG A C 1
ATOM 1618 O O . ARG A 1 219 ? -3.895 -3.177 -66.622 1.00 86.94 219 ARG A O 1
ATOM 1625 N N . VAL A 1 220 ? -5.493 -4.444 -67.567 1.00 92.06 220 VAL A N 1
ATOM 1626 C CA . VAL A 1 220 ? -6.097 -4.907 -66.305 1.00 92.06 220 VAL A CA 1
ATOM 1627 C C . VAL A 1 220 ? -5.094 -5.739 -65.503 1.00 92.06 220 VAL A C 1
ATOM 1629 O O . VAL A 1 220 ? -4.915 -5.475 -64.321 1.00 92.06 220 VAL A O 1
ATOM 1632 N N . LEU A 1 221 ? -4.363 -6.660 -66.143 1.00 92.62 221 LEU A N 1
ATOM 1633 C CA . LEU A 1 221 ? -3.307 -7.442 -65.492 1.00 92.62 221 LEU A CA 1
ATOM 1634 C C . LEU A 1 221 ? -2.198 -6.545 -64.916 1.00 92.62 221 LEU A C 1
ATOM 1636 O O . LEU A 1 221 ? -1.781 -6.749 -63.781 1.00 92.62 221 LEU A O 1
ATOM 1640 N N . LEU A 1 222 ? -1.742 -5.537 -65.670 1.00 93.81 222 LEU A N 1
ATOM 1641 C CA . LEU A 1 222 ? -0.746 -4.573 -65.188 1.00 93.81 222 LEU A CA 1
ATOM 1642 C C . LEU A 1 222 ? -1.269 -3.727 -64.021 1.00 93.81 222 LEU A C 1
ATOM 1644 O O . LEU A 1 222 ? -0.535 -3.532 -63.060 1.00 93.81 222 LEU A O 1
ATOM 1648 N N . LEU A 1 223 ? -2.520 -3.261 -64.070 1.00 93.88 223 LEU A N 1
ATOM 1649 C CA . LEU A 1 223 ? -3.134 -2.519 -62.963 1.00 93.88 223 LEU A CA 1
ATOM 1650 C C . LEU A 1 223 ? -3.294 -3.386 -61.710 1.00 93.88 223 LEU A C 1
ATOM 1652 O O . LEU A 1 223 ? -3.034 -2.905 -60.614 1.00 93.88 223 LEU A O 1
ATOM 1656 N N . LEU A 1 224 ? -3.658 -4.661 -61.863 1.00 94.31 224 LEU A N 1
ATOM 1657 C CA . LEU A 1 224 ? -3.779 -5.609 -60.753 1.00 94.31 224 LEU A CA 1
ATOM 1658 C C . LEU A 1 224 ? -2.398 -5.915 -60.147 1.00 94.31 224 LEU A C 1
ATOM 1660 O O . LEU A 1 224 ? -2.245 -5.892 -58.931 1.00 94.31 224 LEU A O 1
ATOM 1664 N N . LEU A 1 225 ? -1.365 -6.096 -60.977 1.00 94.06 225 LEU A N 1
ATOM 1665 C CA . LEU A 1 225 ? 0.015 -6.289 -60.519 1.00 94.06 225 LEU A CA 1
ATOM 1666 C C . LEU A 1 225 ? 0.554 -5.033 -59.811 1.00 94.06 225 LEU A C 1
ATOM 1668 O O . LEU A 1 225 ? 1.171 -5.152 -58.758 1.00 94.06 225 LEU A O 1
ATOM 1672 N N . VAL A 1 226 ? 0.255 -3.830 -60.315 1.00 93.56 226 VAL A N 1
ATOM 1673 C CA . VAL A 1 226 ? 0.568 -2.565 -59.625 1.00 93.56 226 VAL A CA 1
ATOM 1674 C C . VAL A 1 226 ? -0.214 -2.434 -58.315 1.00 93.56 226 VAL A C 1
ATOM 1676 O O . VAL A 1 226 ? 0.375 -2.026 -57.322 1.00 93.56 226 VAL A O 1
ATOM 1679 N N . ALA A 1 227 ? -1.490 -2.820 -58.256 1.00 92.44 227 ALA A N 1
ATOM 1680 C CA . ALA A 1 227 ? -2.273 -2.799 -57.019 1.00 92.44 227 ALA A CA 1
ATOM 1681 C C . ALA A 1 227 ? -1.712 -3.771 -55.966 1.00 92.44 227 ALA A C 1
ATOM 1683 O O . ALA A 1 227 ? -1.556 -3.391 -54.809 1.00 92.44 227 ALA A O 1
ATOM 1684 N N . VAL A 1 228 ? -1.327 -4.988 -56.368 1.00 93.00 228 VAL A N 1
ATOM 1685 C CA . VAL A 1 228 ? -0.640 -5.962 -55.502 1.00 93.00 228 VAL A CA 1
ATOM 1686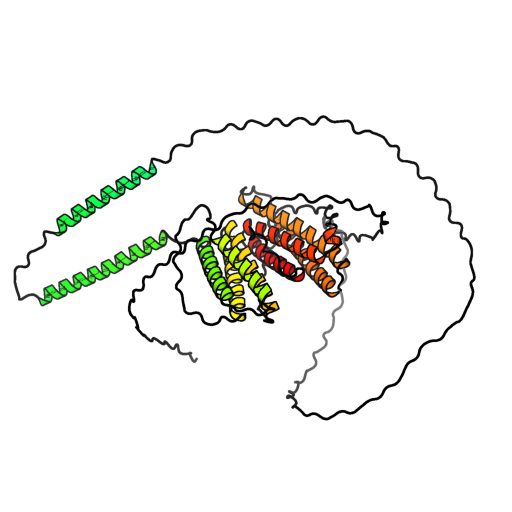 C C . VAL A 1 228 ? 0.728 -5.440 -55.061 1.00 93.00 228 VAL A C 1
ATOM 1688 O O . VAL A 1 228 ? 1.079 -5.577 -53.893 1.00 93.00 228 VAL A O 1
ATOM 1691 N N . LEU A 1 229 ? 1.483 -4.783 -55.948 1.00 89.69 229 LEU A N 1
ATOM 1692 C CA . LEU A 1 229 ? 2.757 -4.154 -55.598 1.00 89.69 229 LEU A CA 1
ATOM 1693 C C . LEU A 1 229 ? 2.563 -2.993 -54.613 1.00 89.69 229 LEU A C 1
ATOM 1695 O O . LEU A 1 229 ? 3.342 -2.871 -53.675 1.00 89.69 229 LEU A O 1
ATOM 1699 N N . VAL A 1 230 ? 1.529 -2.165 -54.775 1.00 89.06 230 VAL A N 1
ATOM 1700 C CA . VAL A 1 230 ? 1.199 -1.071 -53.845 1.00 89.06 230 VAL A CA 1
ATOM 1701 C C . VAL A 1 230 ? 0.719 -1.618 -52.499 1.00 89.06 230 VAL A C 1
ATOM 1703 O O . VAL A 1 230 ? 1.138 -1.098 -51.472 1.00 89.06 230 VAL A O 1
ATOM 1706 N N . LEU A 1 231 ? -0.063 -2.701 -52.474 1.00 84.06 231 LEU A N 1
ATOM 1707 C CA . LEU A 1 231 ? -0.442 -3.399 -51.239 1.00 84.06 231 LEU A CA 1
ATOM 1708 C C . LEU A 1 231 ? 0.777 -4.001 -50.522 1.00 84.06 231 LEU A C 1
ATOM 1710 O O . LEU A 1 231 ? 0.935 -3.800 -49.321 1.00 84.06 231 LEU A O 1
ATOM 1714 N N . ALA A 1 232 ? 1.671 -4.676 -51.249 1.00 80.75 232 ALA A N 1
ATOM 1715 C CA . ALA A 1 232 ? 2.882 -5.278 -50.687 1.00 80.75 232 ALA A CA 1
ATOM 1716 C C . ALA A 1 232 ? 3.928 -4.235 -50.252 1.00 80.75 232 ALA A C 1
ATOM 1718 O O . ALA A 1 232 ? 4.575 -4.391 -49.224 1.00 80.75 232 ALA A O 1
ATOM 1719 N N . THR A 1 233 ? 4.097 -3.144 -51.004 1.00 79.12 233 THR A N 1
ATOM 1720 C CA . THR A 1 233 ? 5.040 -2.071 -50.639 1.00 79.12 233 THR A CA 1
ATOM 1721 C C . THR A 1 233 ? 4.461 -1.198 -49.523 1.00 79.12 233 THR A C 1
ATOM 1723 O O . THR A 1 233 ? 5.188 -0.784 -48.623 1.00 79.12 233 THR A O 1
ATOM 1726 N N . GLY A 1 234 ? 3.144 -0.969 -49.535 1.00 66.25 234 GLY A N 1
ATOM 1727 C CA . GLY A 1 234 ? 2.413 -0.281 -48.474 1.00 66.25 234 GLY A CA 1
ATOM 1728 C C . GLY A 1 234 ? 2.474 -1.034 -47.146 1.00 66.25 234 GLY A C 1
ATOM 1729 O O . GLY A 1 234 ? 2.792 -0.422 -46.130 1.00 66.25 234 GLY A O 1
ATOM 1730 N N . SER A 1 235 ? 2.283 -2.360 -47.148 1.00 66.00 235 SER A N 1
ATOM 1731 C CA . SER A 1 235 ? 2.393 -3.162 -45.921 1.00 66.00 235 SER A CA 1
ATOM 1732 C C . SER A 1 235 ? 3.809 -3.154 -45.331 1.00 66.00 235 SER A C 1
ATOM 1734 O O . SER A 1 235 ? 3.957 -3.107 -44.111 1.00 66.00 235 SER A O 1
ATOM 1736 N N . ILE A 1 236 ? 4.855 -3.103 -46.165 1.00 61.62 236 ILE A N 1
ATOM 1737 C CA . ILE A 1 236 ? 6.251 -2.983 -45.706 1.00 61.62 236 ILE A CA 1
ATOM 1738 C C . ILE A 1 236 ? 6.531 -1.604 -45.078 1.00 61.62 236 ILE A C 1
ATOM 1740 O O . ILE A 1 236 ? 7.277 -1.521 -44.101 1.00 61.62 236 ILE A O 1
ATOM 1744 N N . ILE A 1 237 ? 5.928 -0.525 -45.592 1.00 56.81 237 ILE A N 1
ATOM 1745 C CA . ILE A 1 237 ? 6.067 0.823 -45.012 1.00 56.81 237 ILE A CA 1
ATOM 1746 C C . ILE A 1 237 ? 5.298 0.925 -43.686 1.00 56.81 237 ILE A C 1
ATOM 1748 O O . ILE A 1 237 ? 5.852 1.420 -42.707 1.00 56.81 237 ILE A O 1
ATOM 1752 N N . SER A 1 238 ? 4.076 0.385 -43.611 1.00 55.53 238 SER A N 1
ATOM 1753 C CA . SER A 1 238 ? 3.335 0.287 -42.346 1.00 55.53 238 SER A CA 1
ATOM 1754 C C . SER A 1 238 ? 4.090 -0.532 -41.296 1.00 55.53 238 SER A C 1
ATOM 1756 O O . SER A 1 238 ? 4.131 -0.130 -40.139 1.00 55.53 238 SER A O 1
ATOM 1758 N N . ASN A 1 239 ? 4.747 -1.633 -41.682 1.00 50.50 239 ASN A N 1
ATOM 1759 C CA . ASN A 1 239 ? 5.484 -2.456 -40.724 1.00 50.50 239 ASN A CA 1
ATOM 1760 C C . ASN A 1 239 ? 6.777 -1.788 -40.218 1.00 50.50 239 ASN A C 1
ATOM 1762 O O . ASN A 1 239 ? 7.122 -1.940 -39.051 1.00 50.50 239 ASN A O 1
ATOM 1766 N N . ARG A 1 240 ? 7.471 -0.997 -41.049 1.00 52.31 240 ARG A N 1
ATOM 1767 C CA . ARG A 1 240 ? 8.673 -0.256 -40.612 1.00 52.31 240 ARG A CA 1
ATOM 1768 C C . ARG A 1 240 ? 8.376 0.905 -39.668 1.00 52.31 240 ARG A C 1
ATOM 1770 O O . ARG A 1 240 ? 9.202 1.193 -38.810 1.00 52.31 240 ARG A O 1
ATOM 1777 N N . ASN A 1 241 ? 7.200 1.522 -39.771 1.00 52.91 241 ASN A N 1
ATOM 1778 C CA . ASN A 1 241 ? 6.774 2.533 -38.800 1.00 52.91 241 ASN A CA 1
ATOM 1779 C C . ASN A 1 241 ? 6.396 1.925 -37.431 1.00 52.91 241 ASN A C 1
ATOM 1781 O O . ASN A 1 241 ? 6.405 2.648 -36.437 1.00 52.91 241 ASN A O 1
ATOM 1785 N N . ASN A 1 242 ? 6.128 0.613 -37.354 1.00 52.41 242 ASN A N 1
ATOM 1786 C CA . ASN A 1 242 ? 5.845 -0.077 -36.089 1.00 52.41 242 ASN A CA 1
ATOM 1787 C C . ASN A 1 242 ? 7.117 -0.404 -35.282 1.00 52.41 242 ASN A C 1
ATOM 1789 O O . ASN A 1 242 ? 7.062 -0.429 -34.056 1.00 52.41 242 ASN A O 1
ATOM 1793 N N . GLU A 1 243 ? 8.269 -0.620 -35.930 1.00 52.81 243 GLU A N 1
ATOM 1794 C CA . GLU A 1 243 ? 9.546 -0.860 -35.225 1.00 52.81 243 GLU A CA 1
ATOM 1795 C C . GLU A 1 243 ? 10.128 0.424 -34.609 1.00 52.81 243 GLU A C 1
ATOM 1797 O O . GLU A 1 243 ? 10.781 0.373 -33.571 1.00 52.81 243 GLU A O 1
ATOM 1802 N N . SER A 1 244 ? 9.861 1.592 -35.203 1.00 53.56 244 SER A N 1
ATOM 1803 C CA . SER A 1 244 ? 10.351 2.890 -34.713 1.00 53.56 244 SER A CA 1
ATOM 1804 C C . SER A 1 244 ? 9.515 3.515 -33.589 1.00 53.56 244 SER A C 1
ATOM 1806 O O . SER A 1 244 ? 9.858 4.599 -33.119 1.00 53.56 244 SER A O 1
ATOM 1808 N N . GLN A 1 245 ? 8.400 2.892 -33.191 1.00 57.81 245 GLN A N 1
ATOM 1809 C CA . GLN A 1 245 ? 7.458 3.492 -32.242 1.00 57.81 245 GLN A CA 1
ATOM 1810 C C . GLN A 1 245 ? 6.768 2.471 -31.322 1.00 57.81 245 GLN A C 1
ATOM 1812 O O . GLN A 1 245 ? 5.623 2.668 -30.918 1.00 57.81 245 GLN A O 1
ATOM 1817 N N . GLN A 1 246 ? 7.474 1.396 -30.944 1.00 69.38 246 GLN A N 1
ATOM 1818 C CA . GLN A 1 246 ? 7.054 0.579 -29.804 1.00 69.38 246 GLN A CA 1
ATOM 1819 C C . GLN A 1 246 ? 7.072 1.439 -28.534 1.00 69.38 246 GLN A C 1
ATOM 1821 O O . GLN A 1 246 ? 8.128 1.739 -27.977 1.00 69.38 246 GLN A O 1
ATOM 1826 N N . ILE A 1 247 ? 5.880 1.847 -28.099 1.00 80.19 247 ILE A N 1
ATOM 1827 C CA . ILE A 1 247 ? 5.650 2.468 -26.796 1.00 80.19 247 ILE A CA 1
ATOM 1828 C C . ILE A 1 247 ? 6.191 1.502 -25.735 1.00 80.19 247 ILE A C 1
ATOM 1830 O O . ILE A 1 247 ? 5.859 0.315 -25.753 1.00 80.19 247 ILE A O 1
ATOM 1834 N N . SER A 1 248 ? 7.054 1.982 -24.835 1.00 88.75 248 SER A N 1
ATOM 1835 C CA . SER A 1 248 ? 7.600 1.128 -23.776 1.00 88.75 248 SER A CA 1
ATOM 1836 C C . SER A 1 248 ? 6.470 0.618 -22.879 1.00 88.75 248 SER A C 1
ATOM 1838 O O . SER A 1 248 ? 5.477 1.315 -22.668 1.00 88.75 248 SER A O 1
ATOM 1840 N N . ALA A 1 249 ? 6.618 -0.582 -22.307 1.00 88.94 249 ALA A N 1
ATOM 1841 C CA . ALA A 1 249 ? 5.611 -1.134 -21.393 1.00 88.94 249 ALA A CA 1
ATOM 1842 C C . ALA A 1 249 ? 5.301 -0.174 -20.222 1.00 88.94 249 ALA A C 1
ATOM 1844 O O . ALA A 1 249 ? 4.147 -0.045 -19.822 1.00 88.94 249 ALA A O 1
ATOM 1845 N N . THR A 1 250 ? 6.316 0.566 -19.754 1.00 92.06 250 THR A N 1
ATOM 1846 C CA . THR A 1 250 ? 6.208 1.688 -18.807 1.00 92.06 250 THR A CA 1
ATOM 1847 C C . THR A 1 250 ? 5.217 2.763 -19.272 1.00 92.06 250 THR A C 1
ATOM 1849 O O . THR A 1 250 ? 4.326 3.153 -18.519 1.00 92.06 250 THR A O 1
ATOM 1852 N N . GLU A 1 251 ? 5.359 3.258 -20.505 1.00 92.94 251 GLU A N 1
ATOM 1853 C CA . GLU A 1 251 ? 4.525 4.340 -21.043 1.00 92.94 251 GLU A CA 1
ATOM 1854 C C . GLU A 1 251 ? 3.114 3.852 -21.396 1.00 92.94 251 GLU A C 1
ATOM 1856 O O . GLU A 1 251 ? 2.145 4.552 -21.108 1.00 92.94 251 GLU A O 1
ATOM 1861 N N . GLN A 1 252 ? 2.976 2.632 -21.926 1.00 92.44 252 GLN A N 1
ATOM 1862 C CA . GLN A 1 252 ? 1.673 1.998 -22.147 1.00 92.44 252 GLN A CA 1
ATOM 1863 C C . GLN A 1 252 ? 0.916 1.860 -20.817 1.00 92.44 252 GLN A C 1
ATOM 1865 O O . GLN A 1 252 ? -0.206 2.342 -20.686 1.00 92.44 252 GLN A O 1
ATOM 1870 N N . GLY A 1 253 ? 1.577 1.321 -19.787 1.00 92.88 253 GLY A N 1
ATOM 1871 C CA . GLY A 1 253 ? 1.025 1.202 -18.439 1.00 92.88 253 GLY A CA 1
ATOM 1872 C C . GLY A 1 253 ? 0.606 2.541 -17.824 1.00 92.88 253 GLY A C 1
ATOM 1873 O O . GLY A 1 253 ? -0.445 2.628 -17.187 1.00 92.88 253 GLY A O 1
ATOM 1874 N N . ARG A 1 254 ? 1.380 3.610 -18.056 1.00 95.38 254 ARG A N 1
ATOM 1875 C CA . ARG A 1 254 ? 1.029 4.977 -17.636 1.00 95.38 254 ARG A CA 1
ATOM 1876 C C . ARG A 1 254 ? -0.231 5.485 -18.346 1.00 95.38 254 ARG A C 1
ATOM 1878 O O . ARG A 1 254 ? -1.095 6.073 -17.693 1.00 95.38 254 ARG A O 1
ATOM 1885 N N . GLN A 1 255 ? -0.350 5.260 -19.656 1.00 95.00 255 GLN A N 1
ATOM 1886 C CA . GLN A 1 255 ? -1.515 5.666 -20.452 1.00 95.00 255 GLN A CA 1
ATOM 1887 C C . GLN A 1 255 ? -2.782 4.892 -20.058 1.00 95.00 255 GLN A C 1
ATOM 1889 O O . GLN A 1 255 ? -3.827 5.513 -19.863 1.00 95.00 255 GLN A O 1
ATOM 1894 N N . ASP A 1 256 ? -2.677 3.577 -19.851 1.00 95.12 256 ASP A N 1
ATOM 1895 C CA . ASP A 1 256 ? -3.786 2.716 -19.418 1.00 95.12 256 ASP A CA 1
ATOM 1896 C C . ASP A 1 256 ? -4.263 3.056 -17.996 1.00 95.12 256 ASP A C 1
ATOM 1898 O O . ASP A 1 256 ? -5.464 3.075 -17.710 1.00 95.12 256 ASP A O 1
ATOM 1902 N N . SER A 1 257 ? -3.332 3.396 -17.098 1.00 96.69 257 SER A N 1
ATOM 1903 C CA . SER A 1 257 ? -3.653 3.885 -15.752 1.00 96.69 257 SER A CA 1
ATOM 1904 C C . SER A 1 257 ? -4.404 5.221 -15.795 1.00 96.69 257 SER A C 1
ATOM 1906 O O . SER A 1 257 ? -5.410 5.407 -15.103 1.00 96.69 257 SER A O 1
ATOM 1908 N N . LEU A 1 258 ? -3.950 6.145 -16.649 1.00 96.88 258 LEU A N 1
ATOM 1909 C CA . LEU A 1 258 ? -4.518 7.485 -16.793 1.00 96.88 258 LEU A CA 1
ATOM 1910 C C . LEU A 1 258 ? -5.915 7.453 -17.423 1.00 96.88 258 LEU A C 1
ATOM 1912 O O . LEU A 1 258 ? -6.804 8.167 -16.952 1.00 96.88 258 LEU A O 1
ATOM 1916 N N . SER A 1 259 ? -6.134 6.640 -18.458 1.00 96.19 259 SER A N 1
ATOM 1917 C CA . SER A 1 259 ? -7.451 6.479 -19.085 1.00 96.19 259 SER A CA 1
ATOM 1918 C C . SER A 1 259 ? -8.454 5.872 -18.097 1.00 96.19 259 SER A C 1
ATOM 1920 O O . SER A 1 259 ? -9.498 6.480 -17.842 1.00 96.19 259 SER A O 1
ATOM 1922 N N . SER A 1 260 ? -8.079 4.773 -17.433 1.00 96.88 260 SER A N 1
ATOM 1923 C CA . SER A 1 260 ? -8.883 4.115 -16.393 1.00 96.88 260 SER A CA 1
ATOM 1924 C C . SER A 1 260 ? -9.248 5.070 -15.248 1.00 96.88 260 SER A C 1
ATOM 1926 O O . SER A 1 260 ? -10.393 5.105 -14.797 1.00 96.88 260 SER A O 1
ATOM 1928 N N . ALA A 1 261 ? -8.298 5.889 -14.779 1.00 97.31 261 ALA A N 1
ATOM 1929 C CA . ALA A 1 261 ? -8.549 6.844 -13.701 1.00 97.31 261 ALA A CA 1
ATOM 1930 C C . ALA A 1 261 ? -9.536 7.956 -14.107 1.00 97.31 261 ALA A C 1
ATOM 1932 O O . ALA A 1 261 ? -10.390 8.335 -13.303 1.00 97.31 261 ALA A O 1
ATOM 1933 N N . ASN A 1 262 ? -9.459 8.458 -15.346 1.00 97.19 262 ASN A N 1
ATOM 1934 C CA . ASN A 1 262 ? -10.398 9.460 -15.865 1.00 97.19 262 ASN A CA 1
ATOM 1935 C C . ASN A 1 262 ? -11.812 8.891 -16.066 1.00 97.19 262 ASN A C 1
ATOM 1937 O O . ASN A 1 262 ? -12.798 9.569 -15.758 1.00 97.19 262 ASN A O 1
ATOM 1941 N N . GLU A 1 263 ? -11.924 7.647 -16.538 1.00 96.12 263 GLU A N 1
ATOM 1942 C CA . GLU A 1 263 ? -13.213 6.968 -16.678 1.00 96.12 263 GLU A CA 1
ATOM 1943 C C . GLU A 1 263 ? -13.876 6.769 -15.308 1.00 96.12 263 GLU A C 1
ATOM 1945 O O . GLU A 1 263 ? -14.994 7.240 -15.087 1.00 96.12 263 GLU A O 1
ATOM 1950 N N . LEU A 1 264 ? -13.158 6.175 -14.348 1.00 96.94 264 LEU A N 1
ATOM 1951 C CA . LEU A 1 264 ? -13.660 5.951 -12.989 1.00 96.94 264 LEU A CA 1
ATOM 1952 C C . LEU A 1 264 ? -14.021 7.258 -12.278 1.00 96.94 264 LEU A C 1
ATOM 1954 O O . LEU A 1 264 ? -15.026 7.313 -11.574 1.00 96.94 264 LEU A O 1
ATOM 1958 N N . LEU A 1 265 ? -13.258 8.335 -12.491 1.00 96.88 265 LEU A N 1
ATOM 1959 C CA . LEU A 1 265 ? -13.579 9.652 -11.939 1.00 96.88 265 LEU A CA 1
ATOM 1960 C C . LEU A 1 265 ? -14.878 10.215 -12.532 1.00 96.88 265 LEU A C 1
ATOM 1962 O O . LEU A 1 265 ? -15.636 10.882 -11.829 1.00 96.88 265 LEU A O 1
ATOM 1966 N N . THR A 1 266 ? -15.145 9.948 -13.811 1.00 95.88 266 THR A N 1
ATOM 1967 C CA . THR A 1 266 ? -16.381 10.358 -14.489 1.00 95.88 266 THR A CA 1
ATOM 1968 C C . THR A 1 266 ? -17.573 9.554 -13.972 1.00 95.88 266 THR A C 1
ATOM 1970 O O . THR A 1 266 ? -18.577 10.144 -13.574 1.00 95.88 266 THR A O 1
ATOM 1973 N N . GLN A 1 267 ? -17.436 8.228 -13.873 1.00 95.50 267 GLN A N 1
ATOM 1974 C CA . GLN A 1 267 ? -18.444 7.339 -13.286 1.00 95.50 267 GLN A CA 1
ATOM 1975 C C . GLN A 1 267 ? -18.775 7.727 -11.832 1.00 95.50 267 GLN A C 1
ATOM 1977 O O . GLN A 1 267 ? -19.941 7.850 -11.464 1.00 95.50 267 GLN A O 1
ATOM 1982 N N . LEU A 1 268 ? -17.753 7.990 -11.013 1.00 95.50 268 LEU A N 1
ATOM 1983 C CA . LEU A 1 268 ? -17.896 8.347 -9.599 1.00 95.50 268 LEU A CA 1
ATOM 1984 C C . LEU A 1 268 ? -18.481 9.756 -9.382 1.00 95.50 268 LEU A C 1
ATOM 1986 O O . LEU A 1 268 ? -19.133 9.985 -8.369 1.00 95.50 268 LEU A O 1
ATOM 1990 N N . LYS A 1 269 ? -18.297 10.689 -10.328 1.00 94.81 269 LYS A N 1
ATOM 1991 C CA . LYS A 1 269 ? -18.979 12.002 -10.336 1.00 94.81 269 LYS A CA 1
ATOM 1992 C C . LYS A 1 269 ? -20.430 11.926 -10.821 1.00 94.81 269 LYS A C 1
ATOM 1994 O O . LYS A 1 269 ? -21.230 12.774 -10.439 1.00 94.81 269 LYS A O 1
ATOM 1999 N N . ALA A 1 270 ? -20.758 10.954 -11.674 1.00 94.25 270 ALA A N 1
ATOM 2000 C CA . ALA A 1 270 ? -22.128 10.680 -12.112 1.00 94.25 270 ALA A CA 1
ATOM 2001 C C . ALA A 1 270 ? -22.942 9.904 -11.059 1.00 94.25 270 ALA A C 1
ATOM 2003 O O . ALA A 1 270 ? -24.173 9.906 -11.100 1.00 94.25 270 ALA A O 1
ATOM 2004 N N . LEU A 1 271 ? -22.263 9.254 -10.110 1.00 94.00 271 LEU A N 1
ATOM 2005 C CA . LEU A 1 271 ? -22.881 8.635 -8.948 1.00 94.00 271 LEU A CA 1
ATOM 2006 C C . LEU A 1 271 ? -23.544 9.708 -8.069 1.00 94.00 271 LEU A C 1
ATOM 2008 O O . LEU A 1 271 ? -22.928 10.716 -7.731 1.00 94.00 271 LEU A O 1
ATOM 2012 N N . ALA A 1 272 ? -24.782 9.455 -7.647 1.00 89.25 272 ALA A N 1
ATOM 2013 C CA . ALA A 1 272 ? -25.468 10.231 -6.617 1.00 89.25 272 ALA A CA 1
ATOM 2014 C C . ALA A 1 272 ? -25.407 9.451 -5.287 1.00 89.25 272 ALA A C 1
ATOM 2016 O O . ALA A 1 272 ? -26.345 8.709 -4.988 1.00 89.25 272 ALA A O 1
ATOM 2017 N N . PRO A 1 2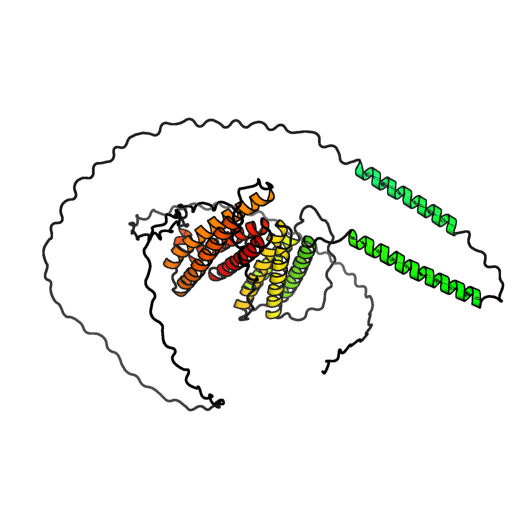73 ? -24.295 9.527 -4.525 1.00 87.00 273 PRO A N 1
ATOM 2018 C CA . PRO A 1 273 ? -24.156 8.784 -3.279 1.00 87.00 273 PRO A CA 1
ATOM 2019 C C . PRO A 1 273 ? -25.177 9.260 -2.244 1.00 87.00 273 PRO A C 1
ATOM 2021 O O . PRO A 1 273 ? -25.487 10.451 -2.144 1.00 87.00 273 PRO A O 1
ATOM 2024 N N . ASP A 1 274 ? -25.660 8.324 -1.435 1.00 92.06 274 ASP A N 1
ATOM 2025 C CA . ASP A 1 274 ? -26.407 8.649 -0.227 1.00 92.06 274 ASP A CA 1
ATOM 2026 C C . ASP A 1 274 ? -25.482 9.240 0.856 1.00 92.06 274 ASP A C 1
ATOM 2028 O O . ASP A 1 274 ? -24.255 9.301 0.720 1.00 92.06 274 ASP A O 1
ATOM 2032 N N . SER A 1 275 ? -26.060 9.694 1.968 1.00 89.06 275 SER A N 1
ATOM 2033 C CA . SER A 1 275 ? -25.288 10.294 3.063 1.00 89.06 275 SER A CA 1
ATOM 2034 C C . SER A 1 275 ? -24.302 9.325 3.733 1.00 89.06 275 SER A C 1
ATOM 2036 O O . SER A 1 275 ? -23.335 9.791 4.337 1.00 89.06 275 SER A O 1
ATOM 2038 N N . ALA A 1 276 ? -24.513 8.009 3.617 1.00 91.31 276 ALA A N 1
ATOM 2039 C CA . ALA A 1 276 ? -23.628 6.981 4.165 1.00 91.31 276 ALA A CA 1
ATOM 2040 C C . ALA A 1 276 ? -22.396 6.741 3.274 1.00 91.31 276 ALA A C 1
ATOM 2042 O O . ALA A 1 276 ? -21.271 6.665 3.766 1.00 91.31 276 ALA A O 1
ATOM 2043 N N . THR A 1 277 ? -22.587 6.676 1.955 1.00 93.12 277 THR A N 1
ATOM 2044 C CA . THR A 1 277 ? -21.514 6.442 0.975 1.00 93.12 277 THR A CA 1
ATOM 2045 C C . THR A 1 277 ? -20.758 7.711 0.581 1.00 93.12 277 THR A C 1
ATOM 2047 O O . THR A 1 277 ? -19.601 7.615 0.166 1.00 93.12 277 THR A O 1
ATOM 2050 N N . ALA A 1 278 ? -21.339 8.903 0.763 1.00 93.69 278 ALA A N 1
ATOM 2051 C CA . ALA A 1 278 ? -20.721 10.177 0.381 1.00 93.69 278 ALA A CA 1
ATOM 2052 C C . ALA A 1 278 ? -19.282 10.398 0.911 1.00 93.69 278 ALA A C 1
ATOM 2054 O O . ALA A 1 278 ? -18.443 10.842 0.123 1.00 93.69 278 ALA A O 1
ATOM 2055 N N . PRO A 1 279 ? -18.912 10.074 2.171 1.00 92.25 279 PRO A N 1
ATOM 2056 C CA . PRO A 1 279 ? -17.524 10.196 2.634 1.00 92.25 279 PRO A CA 1
ATOM 2057 C C . PRO A 1 279 ? -16.546 9.299 1.860 1.00 92.25 279 PRO A C 1
ATOM 2059 O O . PRO A 1 279 ? -15.443 9.734 1.531 1.00 92.25 279 PRO A O 1
ATOM 2062 N N . ALA A 1 280 ? -16.956 8.074 1.520 1.00 92.38 280 ALA A N 1
ATOM 2063 C CA . ALA A 1 280 ? -16.133 7.136 0.761 1.00 92.38 280 ALA A CA 1
ATOM 2064 C C . ALA A 1 280 ? -16.049 7.493 -0.727 1.00 92.38 280 ALA A C 1
ATOM 2066 O O . ALA A 1 280 ? -14.972 7.401 -1.315 1.00 92.38 280 ALA A O 1
ATOM 2067 N N . ALA A 1 281 ? -17.143 7.983 -1.316 1.00 94.94 281 ALA A N 1
ATOM 2068 C CA . ALA A 1 281 ? -17.137 8.530 -2.668 1.00 94.94 281 ALA A CA 1
ATOM 2069 C C . ALA A 1 281 ? -16.204 9.752 -2.768 1.00 94.94 281 ALA A C 1
ATOM 2071 O O . ALA A 1 281 ? -15.349 9.801 -3.648 1.00 94.94 281 ALA A O 1
ATOM 2072 N N . ASN A 1 282 ? -16.283 10.692 -1.820 1.00 93.75 282 ASN A N 1
ATOM 2073 C CA . ASN A 1 282 ? -15.393 11.857 -1.764 1.00 93.75 282 ASN A CA 1
ATOM 2074 C C . ASN A 1 282 ? -13.916 11.467 -1.582 1.00 93.75 282 ASN A C 1
ATOM 2076 O O . ASN A 1 282 ? -13.045 12.063 -2.218 1.00 93.75 282 ASN A O 1
ATOM 2080 N N . TYR A 1 283 ? -13.628 10.453 -0.758 1.00 92.81 283 TYR A N 1
ATOM 2081 C CA . TYR A 1 283 ? -12.280 9.899 -0.626 1.00 92.81 283 TYR A CA 1
ATOM 2082 C C . TYR A 1 283 ? -11.772 9.342 -1.964 1.00 92.81 283 TYR A C 1
ATOM 2084 O O . TYR A 1 283 ? -10.719 9.765 -2.440 1.00 92.81 283 TYR A O 1
ATOM 2092 N N . ALA A 1 284 ? -12.554 8.479 -2.618 1.00 95.12 284 ALA A N 1
ATOM 2093 C CA . ALA A 1 284 ? -12.205 7.889 -3.909 1.00 95.12 284 ALA A CA 1
ATOM 2094 C C . ALA A 1 284 ? -12.033 8.947 -5.024 1.00 95.12 284 ALA A C 1
ATOM 2096 O O . ALA A 1 284 ? -11.108 8.845 -5.829 1.00 95.12 284 ALA A O 1
ATOM 2097 N N . VAL A 1 285 ? -12.838 10.021 -5.032 1.00 95.94 285 VAL A N 1
ATOM 2098 C CA . VAL A 1 285 ? -12.636 11.190 -5.913 1.00 95.94 285 VAL A CA 1
ATOM 2099 C C . VAL A 1 285 ? -11.284 11.855 -5.633 1.00 95.94 285 VAL A C 1
ATOM 2101 O O . VAL A 1 285 ? -10.556 12.182 -6.569 1.00 95.94 285 VAL A O 1
ATOM 2104 N N . GLY A 1 286 ? -10.922 12.047 -4.361 1.00 93.75 286 GLY A N 1
ATOM 2105 C CA . GLY A 1 286 ? -9.621 12.591 -3.963 1.00 93.75 286 GLY A CA 1
ATOM 2106 C C . GLY A 1 286 ? -8.448 11.740 -4.459 1.00 93.75 286 GLY A C 1
ATOM 2107 O O . GLY A 1 286 ? -7.513 12.277 -5.051 1.00 93.75 286 GLY A O 1
ATOM 2108 N N . VAL A 1 287 ? -8.540 10.419 -4.288 1.00 93.94 287 VAL A N 1
ATOM 2109 C CA . VAL A 1 287 ? -7.549 9.440 -4.764 1.00 93.94 287 VAL A CA 1
ATOM 2110 C C . VAL A 1 287 ? -7.389 9.483 -6.283 1.00 93.94 287 VAL A C 1
ATOM 2112 O O . VAL A 1 287 ? -6.264 9.559 -6.778 1.00 93.94 287 VAL A O 1
ATOM 2115 N N . LEU A 1 288 ? -8.491 9.471 -7.036 1.00 96.38 288 LEU A N 1
ATOM 2116 C CA . LEU A 1 288 ? -8.447 9.478 -8.501 1.00 96.38 288 LEU A CA 1
ATOM 2117 C C . LEU A 1 288 ? -7.893 10.797 -9.057 1.00 96.38 288 LEU A C 1
ATOM 2119 O O . LEU A 1 288 ? -7.056 10.761 -9.954 1.00 96.38 288 LEU A O 1
ATOM 2123 N N . ASN A 1 289 ? -8.276 11.950 -8.493 1.00 95.56 289 ASN A N 1
ATOM 2124 C CA . ASN A 1 289 ? -7.697 13.242 -8.888 1.00 95.56 289 ASN A CA 1
ATOM 2125 C C . ASN A 1 289 ? -6.178 13.284 -8.641 1.00 95.56 289 ASN A C 1
ATOM 2127 O O . ASN A 1 289 ? -5.432 13.686 -9.530 1.00 95.56 289 ASN A O 1
ATOM 2131 N N . ALA A 1 290 ? -5.716 12.830 -7.469 1.00 92.88 290 ALA A N 1
ATOM 2132 C CA . ALA A 1 290 ? -4.289 12.784 -7.144 1.00 92.88 290 ALA A CA 1
ATOM 2133 C C . ALA A 1 290 ? -3.513 11.810 -8.051 1.00 92.88 290 ALA A C 1
ATOM 2135 O O . ALA A 1 290 ? -2.401 12.108 -8.480 1.00 92.88 290 ALA A O 1
ATOM 2136 N N . SER A 1 291 ? -4.130 10.679 -8.410 1.00 95.06 291 SER A N 1
ATOM 2137 C CA . SER A 1 291 ? -3.573 9.717 -9.371 1.00 95.06 291 SER A CA 1
ATOM 2138 C C . SER A 1 291 ? -3.413 10.343 -10.762 1.00 95.06 291 SER A C 1
ATOM 2140 O O . SER A 1 291 ? -2.358 10.218 -11.377 1.00 95.06 291 SER A O 1
ATOM 2142 N N . ILE A 1 292 ? -4.428 11.069 -11.248 1.00 95.94 292 ILE A N 1
ATOM 2143 C CA . ILE A 1 292 ? -4.377 11.764 -12.544 1.00 95.94 292 ILE A CA 1
ATOM 2144 C C . ILE A 1 292 ? -3.320 12.876 -12.525 1.00 95.94 292 ILE A C 1
ATOM 2146 O O . ILE A 1 292 ? -2.560 12.993 -13.485 1.00 95.94 292 ILE A O 1
ATOM 2150 N N . GLU A 1 293 ? -3.214 13.662 -11.448 1.00 94.62 293 GLU A N 1
ATOM 2151 C CA . GLU A 1 293 ? -2.162 14.681 -11.316 1.00 94.62 293 GLU A CA 1
ATOM 2152 C C . GLU A 1 293 ? -0.762 14.045 -11.372 1.00 94.62 293 GLU A C 1
ATOM 2154 O O . GLU A 1 293 ? 0.099 14.496 -12.127 1.00 94.62 293 GLU A O 1
ATOM 2159 N N . ALA A 1 294 ? -0.544 12.954 -10.634 1.00 93.19 294 ALA A N 1
ATOM 2160 C CA . ALA A 1 294 ? 0.743 12.268 -10.605 1.00 93.19 294 ALA A CA 1
ATOM 2161 C C . ALA A 1 294 ? 1.111 11.620 -11.957 1.00 93.19 294 ALA A C 1
ATOM 2163 O O . ALA A 1 294 ? 2.270 11.681 -12.360 1.00 93.19 294 ALA A O 1
ATOM 2164 N N . LEU A 1 295 ? 0.137 11.065 -12.691 1.00 94.75 295 LEU A N 1
ATOM 2165 C CA . LEU A 1 295 ? 0.337 10.479 -14.027 1.00 94.75 295 LEU A CA 1
ATOM 2166 C C . LEU A 1 295 ? 0.494 11.522 -15.151 1.00 94.75 295 LEU A C 1
ATOM 2168 O O . LEU A 1 295 ? 1.040 11.191 -16.206 1.00 94.75 295 LEU A O 1
ATOM 2172 N N . THR A 1 296 ? -0.005 12.750 -14.963 1.00 93.19 296 THR A N 1
ATOM 2173 C CA . THR A 1 296 ? 0.082 13.850 -15.951 1.00 93.19 296 THR A CA 1
ATOM 2174 C C . THR A 1 296 ? 1.272 14.778 -15.736 1.00 93.19 296 THR A C 1
ATOM 2176 O O . THR A 1 296 ? 1.693 15.441 -16.687 1.00 93.19 296 THR A O 1
ATOM 2179 N N . ARG A 1 297 ? 1.836 14.838 -14.522 1.00 86.94 297 ARG A N 1
ATOM 2180 C CA . ARG A 1 297 ? 3.039 15.627 -14.235 1.00 86.94 297 ARG A CA 1
ATOM 2181 C C . ARG A 1 297 ? 4.181 15.143 -15.147 1.00 86.94 297 ARG A C 1
ATOM 2183 O O . ARG A 1 297 ? 4.504 13.957 -15.120 1.00 86.94 297 ARG A O 1
ATOM 2190 N N . PRO A 1 298 ? 4.792 16.018 -15.969 1.00 66.00 298 PRO A N 1
ATOM 2191 C CA . PRO A 1 298 ? 5.725 15.577 -16.996 1.00 66.00 298 PRO A CA 1
ATOM 2192 C C . PRO A 1 298 ? 6.987 14.975 -16.373 1.00 66.00 298 PRO A C 1
ATOM 2194 O O . PRO A 1 298 ? 7.831 15.691 -15.831 1.00 66.00 298 PRO A O 1
ATOM 2197 N N . SER A 1 299 ? 7.152 13.658 -16.511 1.00 58.75 299 SER A N 1
ATOM 2198 C CA . SER A 1 299 ? 8.482 13.047 -16.513 1.00 58.75 299 SER A CA 1
ATOM 2199 C C . SER A 1 299 ? 9.299 13.729 -17.614 1.00 58.75 299 SER A C 1
ATOM 2201 O O . SER A 1 299 ? 8.795 13.928 -18.719 1.00 58.75 299 SER A O 1
ATOM 2203 N N . ALA A 1 300 ? 10.531 14.137 -17.307 1.00 49.28 300 ALA A N 1
ATOM 2204 C CA . ALA A 1 300 ? 11.260 15.194 -18.021 1.00 49.28 300 ALA A CA 1
ATOM 2205 C C . ALA A 1 300 ? 11.724 14.877 -19.469 1.00 49.28 300 ALA A C 1
ATOM 2207 O O . ALA A 1 300 ? 12.641 15.526 -19.967 1.00 49.28 300 ALA A O 1
ATOM 2208 N N . THR A 1 301 ? 11.126 13.891 -20.146 1.00 47.50 301 THR A N 1
ATOM 2209 C CA . THR A 1 301 ? 11.696 13.265 -21.351 1.00 47.50 301 THR A CA 1
ATOM 2210 C C . THR A 1 301 ? 10.725 12.925 -22.486 1.00 47.50 301 THR A C 1
ATOM 2212 O O . THR A 1 301 ? 11.216 12.556 -23.549 1.00 47.50 301 THR A O 1
ATOM 2215 N N . SER A 1 302 ? 9.400 13.084 -22.347 1.00 45.12 302 SER A N 1
ATOM 2216 C CA . SER A 1 302 ? 8.465 12.825 -23.463 1.00 45.12 302 SER A CA 1
ATOM 2217 C C . SER A 1 302 ? 7.283 13.790 -23.514 1.00 45.12 302 SER A C 1
ATOM 2219 O O . SER A 1 302 ? 6.542 13.946 -22.549 1.00 45.12 302 SER A O 1
ATOM 2221 N N . SER A 1 303 ? 7.081 14.395 -24.688 1.00 40.69 303 SER A N 1
ATOM 2222 C CA . SER A 1 303 ? 5.942 15.260 -24.999 1.00 40.69 303 SER A CA 1
ATOM 2223 C C . SER A 1 303 ? 5.114 14.615 -26.110 1.00 40.69 303 SER A C 1
ATOM 2225 O O . SER A 1 303 ? 5.460 14.701 -27.288 1.00 40.69 303 SER A O 1
ATOM 2227 N N . ALA A 1 304 ? 4.036 13.934 -25.722 1.00 49.53 304 ALA A N 1
ATOM 2228 C CA . ALA A 1 304 ? 3.035 13.383 -26.629 1.00 49.53 304 ALA A CA 1
ATOM 2229 C C . ALA A 1 304 ? 1.688 14.055 -26.335 1.00 49.53 304 ALA A C 1
ATOM 2231 O O . ALA A 1 304 ? 1.275 14.155 -25.179 1.00 49.53 304 ALA A O 1
ATOM 2232 N N . SER A 1 305 ? 1.015 14.550 -27.376 1.00 45.47 305 SER A N 1
ATOM 2233 C CA . SER A 1 305 ? -0.259 15.254 -27.215 1.00 45.47 305 SER A CA 1
ATOM 2234 C C . SER A 1 305 ? -1.395 14.250 -26.982 1.00 45.47 305 SER A C 1
ATOM 2236 O O . SER A 1 305 ? -1.520 13.312 -27.769 1.00 45.47 305 SER A O 1
ATOM 2238 N N . PRO A 1 306 ? -2.251 14.432 -25.959 1.00 50.22 306 PRO A N 1
ATOM 2239 C CA . PRO A 1 306 ? -3.355 13.516 -25.699 1.00 50.22 306 PRO A CA 1
ATOM 2240 C C . PRO A 1 306 ? -4.447 13.625 -26.772 1.00 50.22 306 PRO A C 1
ATOM 2242 O O . PRO A 1 306 ? -4.853 14.724 -27.157 1.00 50.22 306 PRO A O 1
ATOM 2245 N N . THR A 1 307 ? -4.953 12.477 -27.222 1.00 49.66 307 THR A N 1
ATOM 2246 C CA . THR A 1 307 ? -6.138 12.381 -28.088 1.00 49.66 307 THR A CA 1
ATOM 2247 C C . THR A 1 307 ? -7.406 12.568 -27.252 1.00 49.66 307 THR A C 1
ATOM 2249 O O . THR A 1 307 ? -7.509 12.036 -26.148 1.00 49.66 307 THR A O 1
ATOM 2252 N N . ALA A 1 308 ? -8.376 13.332 -27.760 1.00 42.59 308 ALA A N 1
ATOM 2253 C CA . ALA A 1 308 ? -9.602 13.642 -27.025 1.00 42.59 308 ALA A CA 1
ATOM 2254 C C . ALA A 1 308 ? -10.513 12.403 -26.849 1.00 42.59 308 ALA A C 1
ATOM 2256 O O . ALA A 1 308 ? -10.686 11.646 -27.807 1.00 42.59 308 ALA A O 1
ATOM 2257 N N . PRO A 1 309 ? -11.129 12.201 -25.667 1.00 56.50 309 PRO A N 1
ATOM 2258 C CA . PRO A 1 309 ? -12.069 11.105 -25.440 1.00 56.50 309 PRO A CA 1
ATOM 2259 C C . PRO A 1 309 ? -13.414 11.350 -26.140 1.00 56.50 309 PRO A C 1
ATOM 2261 O O . PRO A 1 309 ? -13.908 12.477 -26.196 1.00 56.50 309 PRO A O 1
ATOM 2264 N N . SER A 1 310 ? -14.037 10.276 -26.628 1.00 51.75 310 SER A N 1
ATOM 2265 C CA . SER A 1 310 ? -15.374 10.311 -27.234 1.00 51.75 310 SER A CA 1
ATOM 2266 C C . SER A 1 310 ? -16.470 10.225 -26.170 1.00 51.75 310 SER A C 1
ATOM 2268 O O . SER A 1 310 ? -16.542 9.246 -25.428 1.00 51.75 310 SER A O 1
ATOM 2270 N N . SER A 1 311 ? -17.356 11.222 -26.115 1.00 50.59 311 SER A N 1
ATOM 2271 C CA . SER A 1 311 ? -18.493 11.237 -25.184 1.00 50.59 311 SER A CA 1
ATOM 2272 C C . SER A 1 311 ? -19.612 10.286 -25.620 1.00 50.59 311 SER A C 1
ATOM 2274 O O . SER A 1 311 ? -20.295 10.546 -26.611 1.00 50.59 311 SER A O 1
ATOM 2276 N N . SER A 1 312 ? -19.855 9.240 -24.830 1.00 57.53 312 SER A N 1
ATOM 2277 C CA . SER A 1 312 ? -21.034 8.366 -24.940 1.00 57.53 312 SER A CA 1
ATOM 2278 C C . SER A 1 312 ? -22.138 8.793 -23.964 1.00 57.53 312 SER A C 1
ATOM 2280 O O . SER A 1 312 ? -21.862 9.397 -22.928 1.00 57.53 312 SER A O 1
ATOM 2282 N N . ALA A 1 313 ? -23.399 8.492 -24.290 1.00 59.72 313 ALA A N 1
ATOM 2283 C CA . ALA A 1 313 ? -24.553 8.901 -23.485 1.00 59.72 313 ALA A CA 1
ATOM 2284 C C . ALA A 1 313 ? -24.579 8.227 -22.097 1.00 59.72 313 ALA A C 1
ATOM 2286 O O . ALA A 1 313 ? -24.389 7.018 -21.974 1.00 59.72 313 ALA A O 1
ATOM 2287 N N . THR A 1 314 ? -24.846 9.015 -21.054 1.00 56.88 314 THR A N 1
ATOM 2288 C CA . THR A 1 314 ? -24.696 8.596 -19.654 1.00 56.88 314 THR A CA 1
ATOM 2289 C C . THR A 1 314 ? -25.917 7.831 -19.137 1.00 56.88 314 THR A C 1
ATOM 2291 O O . THR A 1 314 ? -26.950 8.424 -18.825 1.00 56.88 314 THR A O 1
ATOM 2294 N N . THR A 1 315 ? -25.795 6.513 -18.987 1.00 73.81 315 THR A N 1
ATOM 2295 C CA . THR A 1 315 ? -26.709 5.712 -18.158 1.00 73.81 315 THR A CA 1
ATOM 2296 C C . THR A 1 315 ? -26.402 5.917 -16.664 1.00 73.81 315 THR A C 1
ATOM 2298 O O . THR A 1 315 ? -25.266 6.243 -16.311 1.00 73.81 315 THR A O 1
ATOM 2301 N N . PRO A 1 316 ? -27.383 5.753 -15.754 1.00 81.19 316 PRO A N 1
ATOM 2302 C CA . PRO A 1 316 ? -27.130 5.853 -14.318 1.00 81.19 316 PRO A CA 1
ATOM 2303 C C . PRO A 1 316 ? -26.168 4.747 -13.861 1.00 81.19 316 PRO A C 1
ATOM 2305 O O . PRO A 1 316 ? -26.436 3.560 -14.053 1.00 81.19 316 PRO A O 1
ATOM 2308 N N . VAL A 1 317 ? -25.052 5.136 -13.242 1.00 88.06 317 VAL A N 1
ATOM 2309 C CA . VAL A 1 317 ? -24.014 4.203 -12.783 1.00 88.06 317 VAL A CA 1
ATOM 2310 C C . VAL A 1 317 ? -24.337 3.703 -11.374 1.00 88.06 317 VAL A C 1
ATOM 2312 O O . VAL A 1 317 ? -24.565 4.495 -10.461 1.00 88.06 317 VAL A O 1
ATOM 2315 N N . ALA A 1 318 ? -24.339 2.384 -11.176 1.00 94.00 318 ALA A N 1
ATOM 2316 C CA . ALA A 1 318 ? -24.538 1.771 -9.864 1.00 94.00 318 ALA A CA 1
ATOM 2317 C C . ALA A 1 318 ? -23.242 1.765 -9.032 1.00 94.00 318 ALA A C 1
ATOM 2319 O O . ALA A 1 318 ? -22.164 1.513 -9.571 1.00 94.00 318 ALA A O 1
ATOM 2320 N N . VAL A 1 319 ? -23.347 1.932 -7.704 1.00 95.25 319 VAL A N 1
ATOM 2321 C CA . VAL A 1 319 ? -22.196 1.896 -6.769 1.00 95.25 319 VAL A CA 1
ATOM 2322 C C . VAL A 1 319 ? -21.337 0.641 -6.978 1.00 95.25 319 VAL A C 1
ATOM 2324 O O . VAL A 1 319 ? -20.115 0.734 -7.052 1.00 95.25 319 VAL A O 1
ATOM 2327 N N . ALA A 1 320 ? -21.977 -0.522 -7.139 1.00 95.06 320 ALA A N 1
ATOM 2328 C CA . ALA A 1 320 ? -21.303 -1.802 -7.360 1.00 95.06 320 ALA A CA 1
ATOM 2329 C C . ALA A 1 320 ? -20.402 -1.810 -8.611 1.00 95.06 320 ALA A C 1
ATOM 2331 O O . ALA A 1 320 ? -19.325 -2.398 -8.572 1.00 95.06 320 ALA A O 1
ATOM 2332 N N . ALA A 1 321 ? -20.803 -1.126 -9.689 1.00 94.75 321 ALA A N 1
ATOM 2333 C CA . ALA A 1 321 ? -20.015 -1.038 -10.918 1.00 94.75 321 ALA A CA 1
ATOM 2334 C C . ALA A 1 321 ? -18.764 -0.163 -10.730 1.00 94.75 321 ALA A C 1
ATOM 2336 O O . ALA A 1 321 ? -17.683 -0.541 -11.170 1.00 94.75 321 ALA A O 1
ATOM 2337 N N . VAL A 1 322 ? -18.882 0.958 -10.007 1.00 96.00 322 VAL A N 1
ATOM 2338 C CA . VAL A 1 322 ? -17.731 1.824 -9.680 1.00 96.00 322 VAL A CA 1
ATOM 2339 C C . VAL A 1 322 ? -16.736 1.096 -8.772 1.00 96.00 322 VAL A C 1
ATOM 2341 O O . VAL A 1 322 ? -15.525 1.206 -8.947 1.00 96.00 322 VAL A O 1
ATOM 2344 N N . VAL A 1 323 ? -17.245 0.327 -7.808 1.00 96.38 323 VAL A N 1
ATOM 2345 C CA . VAL A 1 323 ? -16.445 -0.480 -6.878 1.00 96.38 323 VAL A CA 1
ATOM 2346 C C . VAL A 1 323 ? -15.689 -1.606 -7.601 1.00 96.38 323 VAL A C 1
ATOM 2348 O O . VAL A 1 323 ? -14.493 -1.777 -7.366 1.00 96.38 323 VAL A O 1
ATOM 2351 N N . ASP A 1 324 ? -16.349 -2.333 -8.507 1.00 95.88 324 ASP A N 1
ATOM 2352 C CA . ASP A 1 324 ? -15.720 -3.346 -9.369 1.00 95.88 324 ASP A CA 1
ATOM 2353 C C . ASP A 1 324 ? -14.683 -2.722 -10.322 1.00 95.88 324 ASP A C 1
ATOM 2355 O O . ASP A 1 324 ? -13.562 -3.219 -10.437 1.00 95.88 324 ASP A O 1
ATOM 2359 N N . GLY A 1 325 ? -15.004 -1.575 -10.929 1.00 96.00 325 GLY A N 1
ATOM 2360 C CA . GLY A 1 325 ? -14.082 -0.812 -11.768 1.00 96.00 325 GLY A CA 1
ATOM 2361 C C . GLY A 1 325 ? -12.820 -0.362 -11.020 1.00 96.00 325 GLY A C 1
ATOM 2362 O O . GLY A 1 325 ? -11.710 -0.560 -11.516 1.00 96.00 325 GLY A O 1
ATOM 2363 N N . LEU A 1 326 ? -12.961 0.161 -9.795 1.00 96.88 326 LEU A N 1
ATOM 2364 C CA . LEU A 1 326 ? -11.829 0.497 -8.920 1.00 96.88 326 LEU A CA 1
ATOM 2365 C C . LEU A 1 326 ? -10.982 -0.737 -8.573 1.00 96.88 326 LEU A C 1
ATOM 2367 O O . LEU A 1 326 ? -9.756 -0.655 -8.603 1.00 96.88 326 LEU A O 1
ATOM 2371 N N . ALA A 1 327 ? -11.602 -1.884 -8.275 1.00 96.06 327 ALA A N 1
ATOM 2372 C CA . ALA A 1 327 ? -10.882 -3.122 -7.967 1.00 96.06 327 ALA A CA 1
ATOM 2373 C C . ALA A 1 327 ? -10.121 -3.686 -9.186 1.00 96.06 327 ALA A C 1
ATOM 2375 O O . ALA A 1 327 ? -8.987 -4.151 -9.049 1.00 96.06 327 ALA A O 1
ATOM 2376 N N . LYS A 1 328 ? -10.703 -3.597 -10.389 1.00 95.81 328 LYS A N 1
ATOM 2377 C CA . LYS A 1 328 ? -10.057 -3.989 -11.654 1.00 95.81 328 LYS A CA 1
ATOM 2378 C C . LYS A 1 328 ? -8.902 -3.062 -12.026 1.00 95.81 328 LYS A C 1
ATOM 2380 O O . LYS A 1 328 ? -7.820 -3.552 -12.346 1.00 95.81 328 LYS A O 1
ATOM 2385 N N . ALA A 1 329 ? -9.096 -1.746 -11.930 1.00 96.88 329 ALA A N 1
ATOM 2386 C CA . ALA A 1 329 ? -8.030 -0.771 -12.155 1.00 96.88 329 ALA A CA 1
ATOM 2387 C C . ALA A 1 329 ? -6.882 -0.954 -11.151 1.00 96.88 329 ALA A C 1
ATOM 2389 O O . ALA A 1 329 ? -5.719 -0.951 -11.551 1.00 96.88 329 ALA A O 1
ATOM 2390 N N . ALA A 1 330 ? -7.200 -1.230 -9.880 1.00 96.81 330 ALA A N 1
ATOM 2391 C CA . ALA A 1 330 ? -6.210 -1.560 -8.863 1.00 96.81 330 ALA A CA 1
ATOM 2392 C C . ALA A 1 330 ? -5.366 -2.781 -9.251 1.00 96.81 330 ALA A C 1
ATOM 2394 O O . ALA A 1 330 ? -4.141 -2.698 -9.260 1.00 96.81 330 ALA A O 1
ATOM 2395 N N . LEU A 1 331 ? -6.006 -3.899 -9.612 1.00 96.19 331 LEU A N 1
ATOM 2396 C CA . LEU A 1 331 ? -5.317 -5.119 -10.048 1.00 96.19 331 LEU A CA 1
ATOM 2397 C C . LEU A 1 331 ? -4.448 -4.888 -11.292 1.00 96.19 331 LEU A C 1
ATOM 2399 O O . LEU A 1 331 ? -3.312 -5.360 -11.328 1.00 96.19 331 LEU A O 1
ATOM 2403 N N . SER A 1 332 ? -4.951 -4.137 -12.276 1.00 96.25 332 SER A N 1
ATOM 2404 C CA . SER A 1 332 ? -4.194 -3.768 -13.478 1.00 96.25 332 SER A CA 1
ATOM 2405 C C . SER A 1 332 ? -2.942 -2.962 -13.118 1.00 96.25 332 SER A C 1
ATOM 2407 O O . SER A 1 332 ? -1.829 -3.365 -13.445 1.00 96.25 332 SER A O 1
ATOM 2409 N N . ASN A 1 333 ? -3.096 -1.891 -12.336 1.00 97.06 333 ASN A N 1
ATOM 2410 C CA . ASN A 1 333 ? -1.992 -1.039 -11.892 1.00 97.06 333 ASN A CA 1
ATOM 2411 C C . ASN A 1 333 ? -0.946 -1.800 -11.063 1.00 97.06 333 ASN A C 1
ATOM 2413 O O . ASN A 1 333 ? 0.253 -1.642 -11.292 1.00 97.06 333 ASN A O 1
ATOM 2417 N N . LEU A 1 334 ? -1.385 -2.669 -10.148 1.00 96.75 334 LEU A N 1
ATOM 2418 C CA . LEU A 1 334 ? -0.498 -3.502 -9.331 1.00 96.75 334 LEU A CA 1
ATOM 2419 C C . LEU A 1 334 ? 0.259 -4.537 -10.170 1.00 96.75 334 LEU A C 1
ATOM 2421 O O . LEU A 1 334 ? 1.437 -4.760 -9.916 1.00 96.75 334 LEU A O 1
ATOM 2425 N N . SER A 1 335 ? -0.386 -5.139 -11.175 1.00 95.81 335 SER A N 1
ATOM 2426 C CA . SER A 1 335 ? 0.249 -6.075 -12.115 1.00 95.81 335 SER A CA 1
ATOM 2427 C C . SER A 1 335 ? 1.284 -5.376 -13.004 1.00 95.81 335 SER A C 1
ATOM 2429 O O . SER A 1 335 ? 2.411 -5.853 -13.161 1.00 95.81 335 SER A O 1
ATOM 2431 N N . THR A 1 336 ? 0.937 -4.201 -13.532 1.00 95.75 336 THR A N 1
ATOM 2432 C CA . THR A 1 336 ? 1.820 -3.377 -14.363 1.00 95.75 336 THR A CA 1
ATOM 2433 C C . THR A 1 336 ? 3.038 -2.899 -13.572 1.00 95.75 336 THR A C 1
ATOM 2435 O O . THR A 1 336 ? 4.163 -3.004 -14.065 1.00 95.75 336 THR A O 1
ATOM 2438 N N . ALA A 1 337 ? 2.855 -2.472 -12.316 1.00 96.56 337 ALA A N 1
ATOM 2439 C CA . ALA A 1 337 ? 3.942 -2.032 -11.441 1.00 96.56 337 ALA A CA 1
ATOM 2440 C C . ALA A 1 337 ? 5.070 -3.071 -11.297 1.00 96.56 337 ALA A C 1
ATOM 2442 O O . ALA A 1 337 ? 6.240 -2.697 -11.255 1.00 96.56 337 ALA A O 1
ATOM 2443 N N . ARG A 1 338 ? 4.751 -4.373 -11.295 1.00 96.06 338 ARG A N 1
ATOM 2444 C CA . ARG A 1 338 ? 5.748 -5.459 -11.205 1.00 96.06 338 ARG A CA 1
ATOM 2445 C C . ARG A 1 338 ? 6.804 -5.379 -12.305 1.00 96.06 338 ARG A C 1
ATOM 2447 O O . ARG A 1 338 ? 7.994 -5.499 -12.031 1.00 96.06 338 ARG A O 1
ATOM 2454 N N . ASN A 1 339 ? 6.361 -5.114 -13.534 1.00 94.19 339 ASN A N 1
ATOM 2455 C CA . ASN A 1 339 ? 7.152 -5.235 -14.764 1.00 94.19 339 ASN A CA 1
ATOM 2456 C C . ASN A 1 339 ? 7.636 -3.886 -15.328 1.00 94.19 339 ASN A C 1
ATOM 2458 O O . ASN A 1 339 ? 8.140 -3.826 -16.446 1.00 94.19 339 ASN A O 1
ATOM 2462 N N . THR A 1 340 ? 7.448 -2.803 -14.576 1.00 94.94 340 THR A N 1
ATOM 2463 C CA . THR A 1 340 ? 7.702 -1.424 -15.014 1.00 94.94 340 THR A CA 1
ATOM 2464 C C . THR A 1 340 ? 9.031 -0.886 -14.460 1.00 94.94 340 THR A C 1
ATOM 2466 O O . THR A 1 340 ? 9.571 -1.423 -13.493 1.00 94.94 340 THR A O 1
ATOM 2469 N N . GLU A 1 341 ? 9.579 0.179 -15.053 1.00 94.44 341 GLU A N 1
ATOM 2470 C CA . GLU A 1 341 ? 10.743 0.902 -14.513 1.00 94.44 341 GLU A CA 1
ATOM 2471 C C . GLU A 1 341 ? 10.533 1.358 -13.052 1.00 94.44 341 GLU A C 1
ATOM 2473 O O . GLU A 1 341 ? 9.432 1.804 -12.720 1.00 94.44 341 GLU A O 1
ATOM 2478 N N . PRO A 1 342 ? 11.561 1.338 -12.176 1.00 91.94 342 PRO A N 1
ATOM 2479 C CA . PRO A 1 342 ? 11.359 1.412 -10.722 1.00 91.94 342 PRO A CA 1
ATOM 2480 C C . PRO A 1 342 ? 10.587 2.651 -10.228 1.00 91.94 342 PRO A C 1
ATOM 2482 O O . PRO A 1 342 ? 9.658 2.537 -9.427 1.00 91.94 342 PRO A O 1
ATOM 2485 N N . GLY A 1 343 ? 10.885 3.844 -10.756 1.00 91.81 343 GLY A N 1
ATOM 2486 C CA . GLY A 1 343 ? 10.174 5.073 -10.372 1.00 91.81 343 GLY A CA 1
ATOM 2487 C C . GLY A 1 343 ? 8.678 5.048 -10.721 1.00 91.81 343 GLY A C 1
ATOM 2488 O O . GLY A 1 343 ? 7.846 5.503 -9.935 1.00 91.81 343 GLY A O 1
ATOM 2489 N N . MET A 1 344 ? 8.324 4.462 -11.869 1.00 95.31 344 MET A N 1
ATOM 2490 C CA . MET A 1 344 ? 6.934 4.308 -12.304 1.00 95.31 344 MET A CA 1
ATOM 2491 C C . MET A 1 344 ? 6.267 3.083 -11.653 1.00 95.31 344 MET A C 1
ATOM 2493 O O . MET A 1 344 ? 5.077 3.132 -11.360 1.00 95.31 344 MET A O 1
ATOM 2497 N N . ALA A 1 345 ? 7.024 2.033 -11.314 1.00 95.62 345 ALA A N 1
ATOM 2498 C CA . ALA A 1 345 ? 6.555 0.908 -10.504 1.00 95.62 345 ALA A CA 1
ATOM 2499 C C . ALA A 1 345 ? 6.040 1.376 -9.134 1.00 95.62 345 ALA A C 1
ATOM 2501 O O . ALA A 1 345 ? 4.929 1.021 -8.741 1.00 95.62 345 ALA A O 1
ATOM 2502 N N . ARG A 1 346 ? 6.790 2.250 -8.445 1.00 96.50 346 ARG A N 1
ATOM 2503 C CA . ARG A 1 346 ? 6.334 2.895 -7.202 1.00 96.50 346 ARG A CA 1
ATOM 2504 C C . ARG A 1 346 ? 5.030 3.668 -7.397 1.00 96.50 346 ARG A C 1
ATOM 2506 O O . ARG A 1 346 ? 4.111 3.513 -6.594 1.00 96.50 346 ARG A O 1
ATOM 2513 N N . LEU A 1 347 ? 4.946 4.490 -8.445 1.00 96.38 347 LEU A N 1
ATOM 2514 C CA . LEU A 1 347 ? 3.765 5.312 -8.718 1.00 96.38 347 LEU A CA 1
ATOM 2515 C C . LEU A 1 347 ? 2.527 4.451 -9.012 1.00 96.38 347 LEU A C 1
ATOM 2517 O O . LEU A 1 347 ? 1.491 4.627 -8.373 1.00 96.38 347 LEU A O 1
ATOM 2521 N N . LEU A 1 348 ? 2.638 3.491 -9.932 1.00 96.75 348 LEU A N 1
ATOM 2522 C CA . LEU A 1 348 ? 1.540 2.596 -10.300 1.00 96.75 348 LEU A CA 1
ATOM 2523 C C . LEU A 1 348 ? 1.104 1.712 -9.125 1.00 96.75 348 LEU A C 1
ATOM 2525 O O . LEU A 1 348 ? -0.094 1.515 -8.930 1.00 96.75 348 LEU A O 1
ATOM 2529 N N . ALA A 1 349 ? 2.037 1.242 -8.292 1.00 96.81 349 ALA A N 1
ATOM 2530 C CA . ALA A 1 349 ? 1.692 0.497 -7.087 1.00 96.81 349 ALA A CA 1
ATOM 2531 C C . ALA A 1 349 ? 0.944 1.374 -6.064 1.00 96.81 349 ALA A C 1
ATOM 2533 O O . ALA A 1 349 ? -0.079 0.941 -5.537 1.00 96.81 349 ALA A O 1
ATOM 2534 N N . ALA A 1 350 ? 1.382 2.618 -5.830 1.00 96.56 350 ALA A N 1
ATOM 2535 C CA . ALA A 1 350 ? 0.687 3.554 -4.940 1.00 96.56 350 ALA A CA 1
ATOM 2536 C C . ALA A 1 350 ? -0.734 3.892 -5.438 1.00 96.56 350 ALA A C 1
ATOM 2538 O O . ALA A 1 350 ? -1.687 3.868 -4.658 1.00 96.56 350 ALA A O 1
ATOM 2539 N N . ILE A 1 351 ? -0.900 4.129 -6.745 1.00 97.12 351 ILE A N 1
ATOM 2540 C CA . ILE A 1 351 ? -2.211 4.343 -7.382 1.00 97.12 351 ILE A CA 1
ATOM 2541 C C . ILE A 1 351 ? -3.093 3.095 -7.242 1.00 97.12 351 ILE A C 1
ATOM 2543 O O . ILE A 1 351 ? -4.250 3.199 -6.831 1.00 97.12 351 ILE A O 1
ATOM 2547 N N . GLY A 1 352 ? -2.549 1.911 -7.535 1.00 96.81 352 GLY A N 1
ATOM 2548 C CA . GLY A 1 352 ? -3.279 0.647 -7.464 1.00 96.81 352 GLY A CA 1
ATOM 2549 C C . GLY A 1 352 ? -3.745 0.305 -6.046 1.00 96.81 352 GLY A C 1
ATOM 2550 O O . GLY A 1 352 ? -4.904 -0.061 -5.849 1.00 96.81 352 GLY A O 1
ATOM 2551 N N . ILE A 1 353 ? -2.898 0.509 -5.033 1.00 96.38 353 ILE A N 1
ATOM 2552 C CA . ILE A 1 353 ? -3.301 0.385 -3.623 1.00 96.38 353 ILE A CA 1
ATOM 2553 C C . ILE A 1 353 ? -4.364 1.424 -3.282 1.00 96.38 353 ILE A C 1
ATOM 2555 O O . ILE A 1 353 ? -5.390 1.072 -2.705 1.00 96.38 353 ILE A O 1
ATOM 2559 N N . GLY A 1 354 ? -4.178 2.677 -3.695 1.00 94.75 354 GLY A N 1
ATOM 2560 C CA . GLY A 1 354 ? -5.158 3.736 -3.488 1.00 94.75 354 GLY A CA 1
ATOM 2561 C C . GLY A 1 354 ? -6.552 3.389 -4.001 1.00 94.75 354 GLY A C 1
ATOM 2562 O O . GLY A 1 354 ? -7.552 3.584 -3.303 1.00 94.75 354 GLY A O 1
ATOM 2563 N N . GLN A 1 355 ? -6.620 2.815 -5.200 1.00 96.25 355 GLN A N 1
ATOM 2564 C CA . GLN A 1 355 ? -7.851 2.319 -5.809 1.00 96.25 355 GLN A CA 1
ATOM 2565 C C . GLN A 1 355 ? -8.416 1.103 -5.054 1.00 96.25 355 GLN A C 1
ATOM 2567 O O . GLN A 1 355 ? -9.616 1.071 -4.783 1.00 96.25 355 GLN A O 1
ATOM 2572 N N . ALA A 1 356 ? -7.579 0.152 -4.621 1.00 95.81 356 ALA A N 1
ATOM 2573 C CA . ALA A 1 356 ? -8.009 -1.007 -3.829 1.00 95.81 356 ALA A CA 1
ATOM 2574 C C . ALA A 1 356 ? -8.587 -0.614 -2.456 1.00 95.81 356 ALA A C 1
ATOM 2576 O O . ALA A 1 356 ? -9.581 -1.190 -2.009 1.00 95.81 356 ALA A O 1
ATOM 2577 N N . ILE A 1 357 ? -7.974 0.359 -1.779 1.00 94.56 357 ILE A N 1
ATOM 2578 C CA . ILE A 1 357 ? -8.426 0.924 -0.498 1.00 94.56 357 ILE A CA 1
ATOM 2579 C C . ILE A 1 357 ? -9.720 1.721 -0.694 1.00 94.56 357 ILE A C 1
ATOM 2581 O O . ILE A 1 357 ? -10.672 1.543 0.067 1.00 94.56 357 ILE A O 1
ATOM 2585 N N . SER A 1 358 ? -9.808 2.514 -1.766 1.00 94.62 358 SER A N 1
ATOM 2586 C CA . SER A 1 358 ? -11.029 3.236 -2.151 1.00 94.62 358 SER A CA 1
ATOM 2587 C C . SER A 1 358 ? -12.203 2.290 -2.428 1.00 94.62 358 SER A C 1
ATOM 2589 O O . SER A 1 358 ? -13.299 2.520 -1.919 1.00 94.62 358 SER A O 1
ATOM 2591 N N . ALA A 1 359 ? -11.973 1.202 -3.174 1.00 95.62 359 ALA A N 1
ATOM 2592 C CA . ALA A 1 359 ? -12.980 0.180 -3.459 1.00 95.62 359 ALA A CA 1
ATOM 2593 C C . ALA A 1 359 ? -13.499 -0.475 -2.171 1.00 95.62 359 ALA A C 1
ATOM 2595 O O . ALA A 1 359 ? -14.707 -0.516 -1.948 1.00 95.62 359 ALA A O 1
ATOM 2596 N N . GLN A 1 360 ? -12.595 -0.931 -1.295 1.00 94.75 360 GLN A N 1
ATOM 2597 C CA . GLN A 1 360 ? -12.949 -1.552 -0.012 1.00 94.75 360 GLN A CA 1
ATOM 2598 C C . GLN A 1 360 ? -13.712 -0.590 0.909 1.00 94.75 360 GLN A C 1
ATOM 2600 O O . GLN A 1 360 ? -14.702 -0.985 1.526 1.00 94.75 360 GLN A O 1
ATOM 2605 N N . TYR A 1 361 ? -13.289 0.675 0.994 1.00 93.81 361 TYR A N 1
ATOM 2606 C CA . TYR A 1 361 ? -13.952 1.663 1.844 1.00 93.81 361 TYR A CA 1
ATOM 2607 C C . TYR A 1 361 ? -15.354 2.017 1.325 1.00 93.81 361 TYR A C 1
ATOM 2609 O O . TYR A 1 361 ? -16.306 2.021 2.107 1.00 93.81 361 TYR A O 1
ATOM 2617 N N . LEU A 1 362 ? -15.513 2.229 0.012 1.00 94.88 362 LEU A N 1
ATOM 2618 C CA . LEU A 1 362 ? -16.813 2.497 -0.614 1.00 94.88 362 LEU A CA 1
ATOM 2619 C C . LEU A 1 362 ? -17.767 1.304 -0.486 1.00 94.88 362 LEU A C 1
ATOM 2621 O O . LEU A 1 362 ? -18.925 1.482 -0.113 1.00 94.88 362 LEU A O 1
ATOM 2625 N N . ALA A 1 363 ? -17.268 0.088 -0.701 1.00 94.94 363 ALA A N 1
ATOM 2626 C CA . ALA A 1 363 ? -18.026 -1.145 -0.529 1.00 94.94 363 ALA A CA 1
ATOM 2627 C C . ALA A 1 363 ? -18.524 -1.345 0.909 1.00 94.94 363 ALA A C 1
ATOM 2629 O O . ALA A 1 363 ? -19.703 -1.630 1.118 1.00 94.94 363 ALA A O 1
ATOM 2630 N N . LYS A 1 364 ? -17.651 -1.110 1.901 1.00 93.81 364 LYS A N 1
ATOM 2631 C CA . LYS A 1 364 ? -17.987 -1.190 3.330 1.00 93.81 364 LYS A CA 1
ATOM 2632 C C . LYS A 1 364 ? -19.098 -0.209 3.718 1.00 93.81 364 LYS A C 1
ATOM 2634 O O . LYS A 1 364 ? -19.975 -0.594 4.483 1.00 93.81 364 LYS A O 1
ATOM 2639 N N . GLN A 1 365 ? -19.092 1.020 3.187 1.00 94.44 365 GLN A N 1
ATOM 2640 C CA . GLN A 1 365 ? -20.185 1.980 3.423 1.00 94.44 365 GLN A CA 1
ATOM 2641 C C . GLN A 1 365 ? -21.474 1.612 2.677 1.00 94.44 365 GLN A C 1
ATOM 2643 O O . GLN A 1 365 ? -22.562 1.841 3.191 1.00 94.44 365 GLN A O 1
ATOM 2648 N N . ALA A 1 366 ? -21.364 1.022 1.485 1.00 95.38 366 ALA A N 1
ATOM 2649 C CA . ALA A 1 366 ? -22.509 0.607 0.676 1.00 95.38 366 ALA A CA 1
ATOM 2650 C C . ALA A 1 366 ? -23.141 -0.732 1.116 1.00 95.38 366 ALA A C 1
ATOM 2652 O O . ALA A 1 366 ? -24.130 -1.160 0.525 1.00 95.38 366 ALA A O 1
ATOM 2653 N N . GLY A 1 367 ? -22.560 -1.428 2.103 1.00 95.94 367 GLY A N 1
ATOM 2654 C CA . GLY A 1 367 ? -22.988 -2.774 2.505 1.00 95.94 367 GLY A CA 1
ATOM 2655 C C . GLY A 1 367 ? -22.731 -3.853 1.443 1.00 95.94 367 GLY A C 1
ATOM 2656 O O . GLY A 1 367 ? -23.366 -4.905 1.471 1.00 95.94 367 GLY A O 1
ATOM 2657 N N . ILE A 1 368 ? -21.824 -3.598 0.494 1.00 96.19 368 ILE A N 1
ATOM 2658 C CA . ILE A 1 368 ? -21.512 -4.498 -0.621 1.00 96.19 368 ILE A CA 1
ATOM 2659 C C . ILE A 1 368 ? -20.300 -5.356 -0.248 1.00 96.19 368 ILE A C 1
ATOM 2661 O O . ILE A 1 368 ? -19.234 -4.834 0.077 1.00 96.19 368 ILE A O 1
ATOM 2665 N N . THR A 1 369 ? -20.426 -6.678 -0.356 1.00 92.56 369 THR A N 1
ATOM 2666 C CA . THR A 1 369 ? -19.273 -7.583 -0.267 1.00 92.56 369 THR A CA 1
ATOM 2667 C C . THR A 1 369 ? -18.467 -7.514 -1.561 1.00 92.56 369 THR A C 1
ATOM 2669 O O . THR A 1 369 ? -19.003 -7.758 -2.641 1.00 92.56 369 THR A O 1
ATOM 2672 N N . VAL A 1 370 ? -17.172 -7.222 -1.458 1.00 87.56 370 VAL A N 1
ATOM 2673 C CA . VAL A 1 370 ? -16.241 -7.167 -2.596 1.00 87.56 370 VAL A CA 1
ATOM 2674 C C . VAL A 1 370 ? -15.191 -8.258 -2.441 1.00 87.56 370 VAL A C 1
ATOM 2676 O O . VAL A 1 370 ? -14.689 -8.437 -1.328 1.00 87.56 370 VAL A O 1
ATOM 2679 N N . PRO A 1 371 ? -14.821 -8.979 -3.518 1.00 81.81 371 PRO A N 1
ATOM 2680 C CA . PRO A 1 371 ? -13.671 -9.872 -3.475 1.00 81.81 371 PRO A CA 1
ATOM 2681 C C . PRO A 1 371 ? -12.429 -9.064 -3.094 1.00 81.81 371 PRO A C 1
ATOM 2683 O O . PRO A 1 371 ? -12.036 -8.133 -3.798 1.00 81.81 371 PRO A O 1
ATOM 2686 N N . MET A 1 372 ? -11.821 -9.397 -1.954 1.00 82.00 372 MET A N 1
ATOM 2687 C CA . MET A 1 372 ? -10.617 -8.713 -1.496 1.00 82.00 372 MET A CA 1
ATOM 2688 C C . MET A 1 372 ? -9.542 -8.815 -2.578 1.00 82.00 372 MET A C 1
ATOM 2690 O O . MET A 1 372 ? -9.251 -9.913 -3.047 1.00 82.00 372 MET A O 1
ATOM 2694 N N . VAL A 1 373 ? -8.945 -7.676 -2.953 1.00 86.69 373 VAL A N 1
ATOM 2695 C CA . VAL A 1 373 ? -7.823 -7.631 -3.901 1.00 86.69 373 VAL A CA 1
ATOM 2696 C C . VAL A 1 373 ? -6.708 -8.515 -3.345 1.00 86.69 373 VAL A C 1
ATOM 2698 O O . VAL A 1 373 ? -6.044 -8.159 -2.360 1.00 86.69 373 VAL A O 1
ATOM 2701 N N . ALA A 1 374 ? -6.589 -9.696 -3.949 1.00 84.38 374 ALA A N 1
ATOM 2702 C CA . ALA A 1 374 ? -5.651 -10.744 -3.607 1.00 84.38 374 ALA A CA 1
ATOM 2703 C C . ALA A 1 374 ? -4.480 -10.651 -4.580 1.00 84.38 374 ALA A C 1
ATOM 2705 O O . ALA A 1 374 ? -4.578 -11.025 -5.748 1.00 84.38 374 ALA A O 1
ATOM 2706 N N . ILE A 1 375 ? -3.372 -10.114 -4.084 1.00 83.12 375 ILE A N 1
ATOM 2707 C CA . ILE A 1 375 ? -2.086 -10.241 -4.754 1.00 83.12 375 ILE A CA 1
ATOM 2708 C C . ILE A 1 375 ? -1.641 -11.695 -4.521 1.00 83.12 375 ILE A C 1
ATOM 2710 O O . ILE A 1 375 ? -1.702 -12.142 -3.373 1.00 83.12 375 ILE A O 1
ATOM 2714 N N . PRO A 1 376 ? -1.253 -12.462 -5.559 1.00 79.75 376 PRO A N 1
ATOM 2715 C CA . PRO A 1 376 ? -0.758 -13.818 -5.357 1.00 79.75 376 PRO A CA 1
ATOM 2716 C C . PRO A 1 376 ? 0.482 -13.758 -4.466 1.00 79.75 376 PRO A C 1
ATOM 2718 O O . PRO A 1 376 ? 1.428 -13.037 -4.794 1.00 79.75 376 PRO A O 1
ATOM 2721 N N . ALA A 1 377 ? 0.427 -14.481 -3.344 1.00 80.00 377 ALA A N 1
ATOM 2722 C CA . ALA A 1 377 ? 1.452 -14.445 -2.312 1.00 80.00 377 ALA A CA 1
ATOM 2723 C C . ALA A 1 377 ? 2.811 -14.841 -2.891 1.00 80.00 377 ALA A C 1
ATOM 2725 O O . ALA A 1 377 ? 2.931 -15.854 -3.588 1.00 80.00 377 ALA A O 1
ATOM 2726 N N . VAL A 1 378 ? 3.832 -14.040 -2.603 1.00 81.12 378 VAL A N 1
ATOM 2727 C CA . VAL A 1 378 ? 5.177 -14.295 -3.117 1.00 81.12 378 VAL A CA 1
ATOM 2728 C C . VAL A 1 378 ? 5.881 -15.263 -2.183 1.00 81.12 378 VAL A C 1
ATOM 2730 O O . VAL A 1 378 ? 6.230 -14.904 -1.058 1.00 81.12 378 VAL A O 1
ATOM 2733 N N . THR A 1 379 ? 6.129 -16.488 -2.649 1.00 79.50 379 THR A N 1
ATOM 2734 C CA . THR A 1 379 ? 7.000 -17.416 -1.923 1.00 79.50 379 THR A CA 1
ATOM 2735 C C . THR A 1 379 ? 8.375 -16.758 -1.763 1.00 79.50 379 THR A C 1
ATOM 2737 O O . THR A 1 379 ? 8.974 -16.384 -2.778 1.00 79.50 379 THR A O 1
ATOM 2740 N N . PRO A 1 380 ? 8.890 -16.576 -0.532 1.00 72.38 380 PRO A N 1
ATOM 2741 C CA . PRO A 1 380 ? 10.202 -15.975 -0.339 1.00 72.38 380 PRO A CA 1
ATOM 2742 C C . PRO A 1 380 ? 11.269 -16.833 -1.037 1.00 72.38 380 PRO A C 1
ATOM 2744 O O . PRO A 1 380 ? 11.154 -18.062 -1.028 1.00 72.38 380 PRO A O 1
ATOM 2747 N N . PRO A 1 381 ? 12.300 -16.218 -1.646 1.00 75.12 381 PRO A N 1
ATOM 2748 C CA . PRO A 1 381 ? 13.349 -16.968 -2.319 1.00 75.12 381 PRO A CA 1
ATOM 2749 C C . PRO A 1 381 ? 14.044 -17.900 -1.324 1.00 75.12 381 PRO A C 1
ATOM 2751 O O . PRO A 1 381 ? 14.389 -17.488 -0.212 1.00 75.12 381 PRO A O 1
ATOM 2754 N N . GLU A 1 382 ? 14.269 -19.151 -1.730 1.00 77.50 382 GLU A N 1
ATOM 2755 C CA . GLU A 1 382 ? 15.067 -20.081 -0.935 1.00 77.50 382 GLU A CA 1
ATOM 2756 C C . GLU A 1 382 ? 16.465 -19.496 -0.698 1.00 77.50 382 GLU A C 1
ATOM 2758 O O . GLU A 1 382 ? 17.050 -18.837 -1.567 1.00 77.50 382 GLU A O 1
ATOM 2763 N N . ALA A 1 383 ? 16.994 -19.709 0.507 1.00 72.69 383 ALA A N 1
ATOM 2764 C CA . ALA A 1 383 ? 18.260 -19.127 0.923 1.00 72.69 383 ALA A CA 1
ATOM 2765 C C . ALA A 1 383 ? 19.418 -19.731 0.113 1.00 72.69 383 ALA A C 1
ATOM 2767 O O . ALA A 1 383 ? 19.963 -20.778 0.461 1.00 72.69 383 ALA A O 1
ATOM 2768 N N . SER A 1 384 ? 19.796 -19.043 -0.964 1.00 73.25 384 SER A N 1
ATOM 2769 C CA . SER A 1 384 ? 21.002 -19.345 -1.734 1.00 73.25 384 SER A CA 1
ATOM 2770 C C . SER A 1 384 ? 22.213 -19.338 -0.804 1.00 73.25 384 SER A C 1
ATOM 2772 O O . SER A 1 384 ? 22.393 -18.406 -0.018 1.00 73.25 384 SER A O 1
ATOM 2774 N N . SER A 1 385 ? 23.057 -20.368 -0.882 1.00 80.12 385 SER A N 1
ATOM 2775 C CA . SER A 1 385 ? 24.289 -20.410 -0.100 1.00 80.12 385 SER A CA 1
ATOM 2776 C C . SER A 1 385 ? 25.203 -19.260 -0.524 1.00 80.12 385 SER A C 1
ATOM 2778 O O . SER A 1 385 ? 25.628 -19.173 -1.676 1.00 80.12 385 SER A O 1
ATOM 2780 N N . CYS A 1 386 ? 25.502 -18.360 0.413 1.00 82.88 386 CYS A N 1
ATOM 2781 C CA . CYS A 1 386 ? 26.365 -17.211 0.166 1.00 82.88 386 CYS A CA 1
ATOM 2782 C C . CYS A 1 386 ? 27.802 -17.655 -0.118 1.00 82.88 386 CYS A C 1
ATOM 2784 O O . CYS A 1 386 ? 28.619 -17.801 0.791 1.00 82.88 386 CYS A O 1
ATOM 2786 N N . ALA A 1 387 ? 28.105 -17.869 -1.397 1.00 76.19 387 ALA A N 1
ATOM 2787 C CA . ALA A 1 387 ? 29.465 -18.032 -1.877 1.00 76.19 387 ALA A CA 1
ATOM 2788 C C . ALA A 1 387 ? 30.276 -16.752 -1.613 1.00 76.19 387 ALA A C 1
ATOM 2790 O O . ALA A 1 387 ? 29.742 -15.641 -1.632 1.00 76.19 387 ALA A O 1
ATOM 2791 N N . THR A 1 388 ? 31.576 -16.924 -1.369 1.00 71.94 388 THR A N 1
ATOM 2792 C CA . THR A 1 388 ? 32.524 -15.862 -1.007 1.00 71.94 388 THR A CA 1
ATOM 2793 C C . THR A 1 388 ? 32.391 -14.648 -1.942 1.00 71.94 388 THR A C 1
ATOM 2795 O O . THR A 1 388 ? 32.375 -14.837 -3.163 1.00 71.94 388 THR A O 1
ATOM 2798 N N . PRO A 1 389 ? 32.286 -13.409 -1.416 1.00 58.88 389 PRO A N 1
ATOM 2799 C CA . PRO A 1 389 ? 31.842 -12.258 -2.196 1.00 58.88 389 PRO A CA 1
ATOM 2800 C C . PRO A 1 389 ? 32.772 -11.949 -3.374 1.00 58.88 389 PRO A C 1
ATOM 2802 O O . PRO A 1 389 ? 33.866 -11.411 -3.216 1.00 58.88 389 PRO A O 1
ATOM 2805 N N . THR A 1 390 ? 32.288 -12.239 -4.581 1.00 61.28 390 THR A N 1
ATOM 2806 C CA . THR A 1 390 ? 32.802 -11.621 -5.807 1.00 61.28 390 THR A CA 1
ATOM 2807 C C . THR A 1 390 ? 32.254 -10.198 -5.862 1.00 61.28 390 THR A C 1
ATOM 2809 O O . THR A 1 390 ? 31.053 -10.004 -5.671 1.00 61.28 390 THR A O 1
ATOM 2812 N N . ALA A 1 391 ? 33.125 -9.207 -6.078 1.00 58.25 391 ALA A N 1
ATOM 2813 C CA . ALA A 1 391 ? 32.773 -7.790 -5.984 1.00 58.25 391 ALA A CA 1
ATOM 2814 C C . ALA A 1 391 ? 31.523 -7.453 -6.834 1.00 58.25 391 ALA A C 1
ATOM 2816 O O . ALA A 1 391 ? 31.529 -7.708 -8.042 1.00 58.25 391 ALA A O 1
ATOM 2817 N N . PRO A 1 392 ? 30.440 -6.922 -6.233 1.00 57.12 392 PRO A N 1
ATOM 2818 C CA . PRO A 1 392 ? 29.202 -6.669 -6.958 1.00 57.12 392 PRO A CA 1
ATOM 2819 C C . PRO A 1 392 ? 29.330 -5.454 -7.894 1.00 57.12 392 PRO A C 1
ATOM 2821 O O . PRO A 1 392 ? 30.062 -4.515 -7.577 1.00 57.12 392 PRO A O 1
ATOM 2824 N N . PRO A 1 393 ? 28.574 -5.410 -9.011 1.00 56.44 393 PRO A N 1
ATOM 2825 C CA . PRO A 1 393 ? 28.351 -4.161 -9.738 1.00 56.44 393 PRO A CA 1
ATOM 2826 C C . PRO A 1 393 ? 27.666 -3.151 -8.801 1.00 56.44 393 PRO A C 1
ATOM 2828 O O . PRO A 1 393 ? 26.706 -3.500 -8.110 1.00 56.44 393 PRO A O 1
ATOM 2831 N N . ALA A 1 394 ? 28.209 -1.934 -8.737 1.00 58.41 394 ALA A N 1
ATOM 2832 C CA . ALA A 1 394 ? 28.156 -1.120 -7.521 1.00 58.41 394 ALA A CA 1
ATOM 2833 C C . ALA A 1 394 ? 26.830 -0.378 -7.260 1.00 58.41 394 ALA A C 1
ATOM 2835 O O . ALA A 1 394 ? 26.445 -0.230 -6.102 1.00 58.41 394 ALA A O 1
ATOM 2836 N N . ASP A 1 395 ? 26.128 0.078 -8.302 1.00 60.41 395 ASP A N 1
ATOM 2837 C CA . ASP A 1 395 ? 25.242 1.242 -8.133 1.00 60.41 395 ASP A CA 1
ATOM 2838 C C . ASP A 1 395 ? 23.763 0.901 -7.864 1.00 60.41 395 ASP A C 1
ATOM 2840 O O . ASP A 1 395 ? 23.166 1.433 -6.929 1.00 60.41 395 ASP A O 1
ATOM 2844 N N . THR A 1 396 ? 23.148 -0.020 -8.617 1.00 60.12 396 THR A N 1
ATOM 2845 C CA . THR A 1 396 ? 21.709 -0.337 -8.452 1.00 60.12 396 THR A CA 1
ATOM 2846 C C . THR A 1 396 ? 21.394 -1.144 -7.193 1.00 60.12 396 THR A C 1
ATOM 2848 O O . THR A 1 396 ? 20.340 -0.953 -6.589 1.00 60.12 396 THR A O 1
ATOM 2851 N N . LYS A 1 397 ? 22.307 -2.017 -6.748 1.00 67.56 397 LYS A N 1
ATOM 2852 C CA . LYS A 1 397 ? 22.098 -2.854 -5.551 1.00 67.56 397 LYS A CA 1
ATOM 2853 C C . LYS A 1 397 ? 22.153 -2.064 -4.240 1.00 67.56 397 LYS A C 1
ATOM 2855 O O . LYS A 1 397 ? 21.573 -2.491 -3.245 1.00 67.56 397 LYS A O 1
ATOM 2860 N N . LEU A 1 398 ? 22.846 -0.924 -4.221 1.00 81.62 398 LEU A N 1
ATOM 2861 C CA . LEU A 1 398 ? 23.012 -0.125 -3.008 1.00 81.62 398 LEU A CA 1
ATOM 2862 C C . LEU A 1 398 ? 21.677 0.484 -2.548 1.00 81.62 398 LEU A C 1
ATOM 2864 O O . LEU A 1 398 ? 21.334 0.398 -1.369 1.00 81.62 398 LEU A O 1
ATOM 2868 N N . GLY A 1 399 ? 20.887 1.016 -3.489 1.00 89.75 399 GLY A N 1
ATOM 2869 C CA . GLY A 1 399 ? 19.558 1.568 -3.207 1.00 89.75 399 GLY A CA 1
ATOM 2870 C C . GLY A 1 399 ? 18.576 0.515 -2.683 1.00 89.75 399 GLY A C 1
ATOM 2871 O O . GLY A 1 399 ? 17.906 0.750 -1.676 1.00 89.75 399 GLY A O 1
ATOM 2872 N N . SER A 1 400 ? 18.541 -0.674 -3.301 1.00 92.44 400 SER A N 1
ATOM 2873 C CA . SER A 1 400 ? 17.667 -1.773 -2.862 1.00 92.44 400 SER A CA 1
ATOM 2874 C C . SER A 1 400 ? 18.015 -2.260 -1.451 1.00 92.44 400 SER A C 1
ATOM 2876 O O . SER A 1 400 ? 17.122 -2.495 -0.638 1.00 92.44 400 SER A O 1
ATOM 2878 N N . ALA A 1 401 ? 19.311 -2.375 -1.137 1.00 93.25 401 ALA A N 1
ATOM 2879 C CA . ALA A 1 401 ? 19.796 -2.790 0.177 1.00 93.25 401 ALA A CA 1
ATOM 2880 C C . ALA A 1 401 ? 19.456 -1.765 1.273 1.00 93.25 401 ALA A C 1
ATOM 2882 O O . ALA A 1 401 ? 19.007 -2.147 2.356 1.00 93.25 401 ALA A O 1
ATOM 2883 N N . GLN A 1 402 ? 19.611 -0.467 0.989 1.00 94.75 402 GLN A N 1
ATOM 2884 C CA . GLN A 1 402 ? 19.246 0.600 1.923 1.00 94.75 402 GLN A CA 1
ATOM 2885 C C . GLN A 1 402 ? 17.731 0.640 2.181 1.00 94.75 402 GLN A C 1
ATOM 2887 O O . GLN A 1 402 ? 17.312 0.752 3.334 1.00 94.75 402 GLN A O 1
ATOM 2892 N N . ALA A 1 403 ? 16.906 0.490 1.140 1.00 95.94 403 ALA A N 1
ATOM 2893 C CA . ALA A 1 403 ? 15.451 0.422 1.287 1.00 95.94 403 ALA A CA 1
ATOM 2894 C C . ALA A 1 403 ? 15.008 -0.807 2.103 1.00 95.94 403 ALA A C 1
ATOM 2896 O O . ALA A 1 403 ? 14.145 -0.697 2.973 1.00 95.94 403 ALA A O 1
ATOM 2897 N N . LEU A 1 404 ? 15.644 -1.965 1.892 1.00 96.69 404 LEU A N 1
ATOM 2898 C CA . LEU A 1 404 ? 15.376 -3.176 2.673 1.00 96.69 404 LEU A CA 1
ATOM 2899 C C . LEU A 1 404 ? 15.766 -3.011 4.154 1.00 96.69 404 LEU A C 1
ATOM 2901 O O . LEU A 1 404 ? 15.061 -3.502 5.036 1.00 96.69 404 LEU A O 1
ATOM 2905 N N . ALA A 1 405 ? 16.851 -2.285 4.446 1.00 96.12 405 ALA A N 1
ATOM 2906 C CA . ALA A 1 405 ? 17.243 -1.943 5.814 1.00 96.12 405 ALA A CA 1
ATOM 2907 C C . ALA A 1 405 ? 16.258 -0.973 6.482 1.00 96.12 405 ALA A C 1
ATOM 2909 O O . ALA A 1 405 ? 15.906 -1.175 7.645 1.00 96.12 405 ALA A O 1
ATOM 2910 N N . ALA A 1 406 ? 15.754 0.023 5.746 1.00 95.88 406 ALA A N 1
ATOM 2911 C CA . ALA A 1 406 ? 14.706 0.917 6.233 1.00 95.88 406 ALA A CA 1
ATOM 2912 C C . ALA A 1 406 ? 13.416 0.147 6.573 1.00 95.88 406 ALA A C 1
ATOM 2914 O O . ALA A 1 406 ? 12.871 0.328 7.661 1.00 95.88 406 ALA A O 1
ATOM 2915 N N . VAL A 1 407 ? 12.985 -0.781 5.708 1.00 97.56 407 VAL A N 1
ATOM 2916 C CA . VAL A 1 407 ? 11.848 -1.681 5.978 1.00 97.56 407 VAL A CA 1
ATOM 2917 C C . VAL A 1 407 ? 12.095 -2.548 7.218 1.00 97.56 407 VAL A C 1
ATOM 2919 O O . VAL A 1 407 ? 11.213 -2.644 8.066 1.00 97.56 407 VAL A O 1
ATOM 2922 N N . ALA A 1 408 ? 13.290 -3.125 7.391 1.00 96.56 408 ALA A N 1
ATOM 2923 C CA . ALA A 1 408 ? 13.606 -3.925 8.578 1.00 96.56 408 ALA A CA 1
ATOM 2924 C C . ALA A 1 408 ? 13.500 -3.126 9.888 1.00 96.56 408 ALA A C 1
ATOM 2926 O O . ALA A 1 408 ? 12.967 -3.637 10.872 1.00 96.56 408 ALA A O 1
ATOM 2927 N N . LEU A 1 409 ? 13.988 -1.882 9.908 1.00 95.31 409 LEU A N 1
ATOM 2928 C CA . LEU A 1 409 ? 13.881 -0.995 11.072 1.00 95.31 409 LEU A CA 1
ATOM 2929 C C . LEU A 1 409 ? 12.431 -0.548 11.316 1.00 95.31 409 LEU A C 1
ATOM 2931 O O . LEU A 1 409 ? 11.977 -0.518 12.461 1.00 95.31 409 LEU A O 1
ATOM 2935 N N . ALA A 1 410 ? 11.677 -0.255 10.253 1.00 95.94 410 ALA A N 1
ATOM 2936 C CA . ALA A 1 410 ? 10.270 0.120 10.352 1.00 95.94 410 ALA A CA 1
ATOM 2937 C C . ALA A 1 410 ? 9.398 -1.036 10.881 1.00 95.94 410 ALA A C 1
ATOM 2939 O O . ALA A 1 410 ? 8.560 -0.817 11.755 1.00 95.94 410 ALA A O 1
ATOM 2940 N N . GLU A 1 411 ? 9.645 -2.273 10.444 1.00 97.38 411 GLU A N 1
ATOM 2941 C CA . GLU A 1 411 ? 8.967 -3.473 10.953 1.00 97.38 411 GLU A CA 1
ATOM 2942 C C . GLU A 1 411 ? 9.335 -3.783 12.415 1.00 97.38 411 GLU A C 1
ATOM 2944 O O . GLU A 1 411 ? 8.461 -4.106 13.218 1.00 97.38 411 GLU A O 1
ATOM 2949 N N . GLN A 1 412 ? 10.594 -3.595 12.831 1.00 96.00 412 GLN A N 1
ATOM 2950 C CA . GLN A 1 412 ? 10.970 -3.699 14.252 1.00 96.00 412 GLN A CA 1
ATOM 2951 C C . GLN A 1 412 ? 10.229 -2.670 15.121 1.00 96.00 412 GLN A C 1
ATOM 2953 O O . GLN A 1 412 ? 9.663 -3.025 16.161 1.00 96.00 412 GLN A O 1
ATOM 2958 N N . LYS A 1 413 ? 10.174 -1.409 14.667 1.00 94.81 413 LYS A N 1
ATOM 2959 C CA . LYS A 1 413 ? 9.377 -0.348 15.299 1.00 94.81 413 LYS A CA 1
ATOM 2960 C C . LYS A 1 413 ? 7.903 -0.747 15.384 1.00 94.81 413 LYS A C 1
ATOM 2962 O O . LYS A 1 413 ? 7.267 -0.494 16.406 1.00 94.81 413 LYS A O 1
ATOM 2967 N N . ALA A 1 414 ? 7.366 -1.378 14.339 1.00 96.19 414 ALA A N 1
ATOM 2968 C CA . ALA A 1 414 ? 5.977 -1.812 14.288 1.00 96.19 414 ALA A CA 1
ATOM 2969 C C . ALA A 1 414 ? 5.674 -2.912 15.310 1.00 96.19 414 ALA A C 1
ATOM 2971 O O . ALA A 1 414 ? 4.751 -2.755 16.110 1.00 96.19 414 ALA A O 1
ATOM 2972 N N . VAL A 1 415 ? 6.491 -3.969 15.356 1.00 96.69 415 VAL A N 1
ATOM 2973 C CA . VAL A 1 415 ? 6.385 -5.050 16.352 1.00 96.69 415 VAL A CA 1
ATOM 2974 C C . VAL A 1 415 ? 6.369 -4.480 17.776 1.00 96.69 415 VAL A C 1
ATOM 2976 O O . VAL A 1 415 ? 5.475 -4.812 18.558 1.00 96.69 415 VAL A O 1
ATOM 2979 N N . TYR A 1 416 ? 7.286 -3.564 18.105 1.00 95.81 416 TYR A N 1
ATOM 2980 C CA . TYR A 1 416 ? 7.314 -2.912 19.418 1.00 95.81 416 TYR A CA 1
ATOM 2981 C C . TYR A 1 416 ? 6.069 -2.042 19.680 1.00 95.81 416 TYR A C 1
ATOM 2983 O O . TYR A 1 416 ? 5.434 -2.145 20.732 1.00 95.81 416 TYR A O 1
ATOM 2991 N N . ALA A 1 417 ? 5.670 -1.218 18.708 1.00 95.50 417 ALA A N 1
ATOM 2992 C CA . ALA A 1 417 ? 4.506 -0.344 18.820 1.00 95.50 417 ALA A CA 1
ATOM 2993 C C . ALA A 1 417 ? 3.200 -1.126 19.046 1.00 95.50 417 ALA A C 1
ATOM 2995 O O . ALA A 1 417 ? 2.392 -0.727 19.886 1.00 95.50 417 ALA A O 1
ATOM 2996 N N . TYR A 1 418 ? 3.007 -2.258 18.360 1.00 97.19 418 TYR A N 1
ATOM 2997 C CA . TYR A 1 418 ? 1.843 -3.125 18.558 1.00 97.19 418 TYR A CA 1
ATOM 2998 C C . TYR A 1 418 ? 1.848 -3.836 19.912 1.00 97.19 418 TYR A C 1
ATOM 3000 O O . TYR A 1 418 ? 0.795 -3.902 20.546 1.00 97.19 418 TYR A O 1
ATOM 3008 N N . GLN A 1 419 ? 3.002 -4.312 20.394 1.00 96.38 419 GLN A N 1
ATOM 3009 C CA . GLN A 1 419 ? 3.121 -4.885 21.743 1.00 96.38 419 GLN A CA 1
ATOM 3010 C C . GLN A 1 419 ? 2.678 -3.880 22.815 1.00 96.38 419 GLN A C 1
ATOM 3012 O O . GLN A 1 419 ? 1.874 -4.211 23.687 1.00 96.38 419 GLN A O 1
ATOM 3017 N N . VAL A 1 420 ? 3.145 -2.631 22.720 1.00 96.12 420 VAL A N 1
ATOM 3018 C CA . VAL A 1 420 ? 2.760 -1.566 23.656 1.00 96.12 420 VAL A CA 1
ATOM 3019 C C . VAL A 1 420 ? 1.285 -1.183 23.489 1.00 96.12 420 VAL A C 1
ATOM 3021 O O . VAL A 1 420 ? 0.561 -1.092 24.483 1.00 96.12 420 VAL A O 1
ATOM 3024 N N . ALA A 1 421 ? 0.810 -0.990 22.255 1.00 96.25 421 ALA A N 1
ATOM 3025 C CA . ALA A 1 421 ? -0.563 -0.574 21.980 1.00 96.25 421 ALA A CA 1
ATOM 3026 C C . ALA A 1 421 ? -1.604 -1.619 22.407 1.00 96.25 421 ALA A C 1
ATOM 3028 O O . ALA A 1 421 ? -2.611 -1.243 23.005 1.00 96.25 421 ALA A O 1
ATOM 3029 N N . ALA A 1 422 ? -1.362 -2.914 22.179 1.00 96.56 422 ALA A N 1
ATOM 3030 C CA . ALA A 1 422 ? -2.306 -3.984 22.514 1.00 96.56 422 ALA A CA 1
ATOM 3031 C C . ALA A 1 422 ? -2.698 -3.997 24.005 1.00 96.56 422 ALA A C 1
ATOM 3033 O O . ALA A 1 422 ? -3.845 -4.286 24.335 1.00 96.56 422 ALA A O 1
ATOM 3034 N N . THR A 1 423 ? -1.782 -3.604 24.899 1.00 95.94 423 THR A N 1
ATOM 3035 C CA . THR A 1 423 ? -2.039 -3.486 26.351 1.00 95.94 423 THR A CA 1
ATOM 3036 C C . THR A 1 423 ? -2.786 -2.210 26.766 1.00 95.94 423 THR A C 1
ATOM 3038 O O . THR A 1 423 ? -3.246 -2.109 27.901 1.00 95.94 423 THR A O 1
ATOM 3041 N N . ARG A 1 424 ? -2.899 -1.225 25.864 1.00 96.25 424 ARG A N 1
ATOM 3042 C CA . ARG A 1 424 ? -3.477 0.112 26.106 1.00 96.25 424 ARG A CA 1
ATOM 3043 C C . ARG A 1 424 ? -4.792 0.358 25.367 1.00 96.25 424 ARG A C 1
ATOM 3045 O O . ARG A 1 424 ? -5.428 1.389 25.576 1.00 96.25 424 ARG A O 1
ATOM 3052 N N . LEU A 1 425 ? -5.187 -0.549 24.477 1.00 96.75 425 LEU A N 1
ATOM 3053 C CA . LEU A 1 425 ? -6.420 -0.441 23.708 1.00 96.75 425 LEU A CA 1
ATOM 3054 C C . LEU A 1 425 ? -7.647 -0.675 24.599 1.00 96.75 425 LEU A C 1
ATOM 3056 O O . LEU A 1 425 ? -7.715 -1.638 25.357 1.00 96.75 425 LEU A O 1
ATOM 3060 N N . ALA A 1 426 ? -8.625 0.226 24.500 1.00 94.38 426 ALA A N 1
ATOM 3061 C CA . ALA A 1 426 ? -9.761 0.277 25.420 1.00 94.38 426 ALA A CA 1
ATOM 3062 C C . ALA A 1 426 ? -10.799 -0.842 25.216 1.00 94.38 426 ALA A C 1
ATOM 3064 O O . ALA A 1 426 ? -11.605 -1.083 26.113 1.00 94.38 426 ALA A O 1
ATOM 3065 N N . THR A 1 427 ? -10.816 -1.509 24.054 1.00 95.25 427 THR A N 1
ATOM 3066 C CA . THR A 1 427 ? -11.769 -2.595 23.766 1.00 95.25 427 THR A CA 1
ATOM 3067 C C . THR A 1 427 ? -11.042 -3.923 23.538 1.00 95.25 427 THR A C 1
ATOM 3069 O O . THR A 1 427 ? -10.000 -3.944 22.879 1.00 95.25 427 THR A O 1
ATOM 3072 N N . PRO A 1 428 ? -11.591 -5.060 24.011 1.00 96.06 428 PRO A N 1
ATOM 3073 C CA . PRO A 1 428 ? -10.975 -6.371 23.796 1.00 96.06 428 PRO A CA 1
ATOM 3074 C C . PRO A 1 428 ? -10.915 -6.752 22.309 1.00 96.06 428 PRO A C 1
ATOM 3076 O O . PRO A 1 428 ? -10.008 -7.464 21.888 1.00 96.06 428 PRO A O 1
ATOM 3079 N N . GLU A 1 429 ? -11.844 -6.244 21.496 1.00 95.06 429 GLU A N 1
ATOM 3080 C CA . GLU A 1 429 ? -11.855 -6.425 20.041 1.00 95.06 429 GLU A CA 1
ATOM 3081 C C . GLU A 1 429 ? -10.668 -5.727 19.374 1.00 95.06 429 GLU A C 1
ATOM 3083 O O . GLU A 1 429 ? -9.954 -6.351 18.593 1.00 95.06 429 GLU A O 1
ATOM 3088 N N . SER A 1 430 ? -10.400 -4.462 19.724 1.00 94.50 430 SER A N 1
ATOM 3089 C CA . SER A 1 430 ? -9.241 -3.742 19.185 1.00 94.50 430 SER A CA 1
ATOM 3090 C C . SER A 1 430 ? -7.924 -4.339 19.685 1.00 94.50 430 SER A C 1
ATOM 3092 O O . SER A 1 430 ? -7.007 -4.510 18.887 1.00 94.50 430 SER A O 1
ATOM 3094 N N . ALA A 1 431 ? -7.842 -4.769 20.949 1.00 96.25 431 ALA A N 1
ATOM 3095 C CA . ALA A 1 431 ? -6.689 -5.518 21.451 1.00 96.25 431 ALA A CA 1
ATOM 3096 C C . ALA A 1 431 ? -6.464 -6.830 20.668 1.00 96.25 431 ALA A C 1
ATOM 3098 O O . ALA A 1 431 ? -5.341 -7.114 20.253 1.00 96.25 431 ALA A O 1
ATOM 3099 N N . LYS A 1 432 ? -7.525 -7.599 20.378 1.00 96.56 432 LYS A N 1
ATOM 3100 C CA . LYS A 1 432 ? -7.450 -8.813 19.544 1.00 96.56 432 LYS A CA 1
ATOM 3101 C C . LYS A 1 432 ? -6.955 -8.508 18.126 1.00 96.56 432 LYS A C 1
ATOM 3103 O O . LYS A 1 432 ? -6.094 -9.231 17.628 1.00 96.56 432 LYS A O 1
ATOM 3108 N N . THR A 1 433 ? -7.443 -7.438 17.496 1.00 96.06 433 THR A N 1
ATOM 3109 C CA . THR A 1 433 ? -6.940 -6.976 16.190 1.00 96.06 433 THR A CA 1
ATOM 3110 C C . THR A 1 433 ? -5.458 -6.602 16.269 1.00 96.06 433 THR A C 1
ATOM 3112 O O . THR A 1 433 ? -4.682 -7.041 15.427 1.00 96.06 433 THR A O 1
ATOM 3115 N N . ALA A 1 434 ? -5.028 -5.881 17.310 1.00 96.94 434 ALA A N 1
ATOM 3116 C CA . ALA A 1 434 ? -3.623 -5.519 17.507 1.00 96.94 434 ALA A CA 1
ATOM 3117 C C . ALA A 1 434 ? -2.708 -6.744 17.669 1.00 96.94 434 ALA A C 1
ATOM 3119 O O . ALA A 1 434 ? -1.633 -6.766 17.079 1.00 96.94 434 ALA A O 1
ATOM 3120 N N . PHE A 1 435 ? -3.133 -7.786 18.392 1.00 97.69 435 PHE A N 1
ATOM 3121 C CA . PHE A 1 435 ? -2.382 -9.046 18.465 1.00 97.69 435 PHE A CA 1
ATOM 3122 C C . PHE A 1 435 ? -2.347 -9.798 17.124 1.00 97.69 435 PHE A C 1
ATOM 3124 O O . PHE A 1 435 ? -1.323 -10.387 16.782 1.00 97.69 435 PHE A O 1
ATOM 3131 N N . GLY A 1 436 ? -3.429 -9.748 16.341 1.00 96.94 436 GLY A N 1
ATOM 3132 C CA . GLY A 1 436 ? -3.461 -10.313 14.989 1.00 96.94 436 GLY A CA 1
ATOM 3133 C C . GLY A 1 436 ? -2.480 -9.630 14.031 1.00 96.94 436 GLY A C 1
ATOM 3134 O O . GLY A 1 436 ? -1.798 -10.311 13.269 1.00 96.94 436 GLY A O 1
ATOM 3135 N N . LEU A 1 437 ? -2.367 -8.300 14.097 1.00 96.94 437 LEU A N 1
ATOM 3136 C CA . LEU A 1 437 ? -1.422 -7.530 13.279 1.00 96.94 437 LEU A CA 1
ATOM 3137 C C . LEU A 1 437 ? 0.017 -7.608 13.804 1.00 96.94 437 LEU A C 1
ATOM 3139 O O . LEU A 1 437 ? 0.950 -7.656 13.009 1.00 96.94 437 LEU A O 1
ATOM 3143 N N . LEU A 1 438 ? 0.218 -7.727 15.121 1.00 97.75 438 LEU A N 1
ATOM 3144 C CA . LEU A 1 438 ? 1.533 -8.006 15.709 1.00 97.75 438 LEU A CA 1
ATOM 3145 C C . LEU A 1 438 ? 2.165 -9.266 15.100 1.00 97.75 438 LEU A C 1
ATOM 3147 O O . LEU A 1 438 ? 3.331 -9.234 14.710 1.00 97.75 438 LEU A O 1
ATOM 3151 N N . ALA A 1 439 ? 1.394 -10.350 14.977 1.00 97.69 439 ALA A N 1
ATOM 3152 C CA . ALA A 1 439 ? 1.869 -11.589 14.364 1.00 97.69 439 ALA A CA 1
ATOM 3153 C C . ALA A 1 439 ? 2.246 -11.403 12.879 1.00 97.69 439 ALA A C 1
ATOM 3155 O O . ALA A 1 439 ? 3.237 -11.971 12.424 1.00 97.69 439 ALA A O 1
ATOM 3156 N N . GLN A 1 440 ? 1.508 -10.566 12.140 1.00 97.31 440 GLN A N 1
ATOM 3157 C CA . GLN A 1 440 ? 1.804 -10.252 10.736 1.00 97.31 440 GLN A CA 1
ATOM 3158 C C . GLN A 1 440 ? 3.093 -9.430 10.584 1.00 97.31 440 GLN A C 1
ATOM 3160 O O . GLN A 1 440 ? 3.903 -9.741 9.715 1.00 97.31 440 GLN A O 1
ATOM 3165 N N . HIS A 1 441 ? 3.344 -8.453 11.460 1.00 97.75 441 HIS A N 1
ATOM 3166 C CA . HIS A 1 441 ? 4.609 -7.703 11.472 1.00 97.75 441 HIS A CA 1
ATOM 3167 C C . HIS A 1 441 ? 5.806 -8.570 11.905 1.00 97.75 441 HIS A C 1
ATOM 3169 O O . HIS A 1 441 ? 6.905 -8.452 11.366 1.00 97.75 441 HIS A O 1
ATOM 3175 N N . GLN A 1 442 ? 5.608 -9.518 12.827 1.00 97.56 442 GLN A N 1
ATOM 3176 C CA . GLN A 1 442 ? 6.644 -10.498 13.182 1.00 97.56 442 GLN A CA 1
ATOM 3177 C C . GLN A 1 442 ? 7.007 -11.414 11.998 1.00 97.56 442 GLN A C 1
ATOM 3179 O O . GLN A 1 442 ? 8.190 -11.667 11.753 1.00 97.56 442 GLN A O 1
ATOM 3184 N N . ASP A 1 443 ? 6.011 -11.868 11.234 1.00 96.56 443 ASP A N 1
ATOM 3185 C CA . ASP A 1 443 ? 6.204 -12.623 9.991 1.00 96.56 443 ASP A CA 1
ATOM 3186 C C . ASP A 1 443 ? 6.885 -11.774 8.897 1.00 96.56 443 ASP A C 1
ATOM 3188 O O . ASP A 1 443 ? 7.888 -12.198 8.317 1.00 96.56 443 ASP A O 1
ATOM 3192 N N . ALA A 1 444 ? 6.440 -10.532 8.680 1.00 96.50 444 ALA A N 1
ATOM 3193 C CA . ALA A 1 444 ? 7.062 -9.601 7.737 1.00 96.50 444 ALA A CA 1
ATOM 3194 C C . ALA A 1 444 ? 8.534 -9.303 8.088 1.00 96.50 444 ALA A C 1
ATOM 3196 O O . ALA A 1 444 ? 9.397 -9.307 7.204 1.00 96.50 444 ALA A O 1
ATOM 3197 N N . LEU A 1 445 ? 8.864 -9.132 9.373 1.00 96.69 445 LEU A N 1
ATOM 3198 C CA . LEU A 1 445 ? 10.243 -8.979 9.845 1.00 96.69 445 LEU A CA 1
ATOM 3199 C C . LEU A 1 445 ? 11.078 -10.253 9.618 1.00 96.69 445 LEU A C 1
ATOM 3201 O O . LEU A 1 445 ? 12.235 -10.165 9.198 1.00 96.69 445 LEU A O 1
ATOM 3205 N N . SER A 1 446 ? 10.504 -11.439 9.839 1.00 95.88 446 SER A N 1
ATOM 3206 C CA . SER A 1 446 ? 11.153 -12.727 9.547 1.00 95.88 446 SER A CA 1
ATOM 3207 C C . SER A 1 446 ? 11.455 -12.891 8.051 1.00 95.88 446 SER A C 1
ATOM 3209 O O . SER A 1 446 ? 12.582 -13.220 7.666 1.00 95.88 446 SER A O 1
ATOM 3211 N N . GLN A 1 447 ? 10.488 -12.560 7.189 1.00 95.56 447 GLN A N 1
ATOM 3212 C CA . GLN A 1 447 ? 10.650 -12.544 5.732 1.00 95.56 447 GLN A CA 1
ATOM 3213 C C . GLN A 1 447 ? 11.712 -11.526 5.300 1.00 95.56 447 GLN A C 1
ATOM 3215 O O . GLN A 1 447 ? 12.575 -11.850 4.488 1.00 95.56 447 GLN A O 1
ATOM 3220 N N . THR A 1 448 ? 11.742 -10.340 5.913 1.00 95.69 448 THR A N 1
ATOM 3221 C CA . THR A 1 448 ? 12.789 -9.333 5.672 1.00 95.69 448 THR A CA 1
ATOM 3222 C C . THR A 1 448 ? 14.179 -9.891 6.007 1.00 95.69 448 THR A C 1
ATOM 3224 O O . THR A 1 448 ? 15.094 -9.817 5.187 1.00 95.69 448 THR A O 1
ATOM 3227 N N . ARG A 1 449 ? 14.342 -10.558 7.160 1.00 94.94 449 ARG A N 1
ATOM 3228 C CA . ARG A 1 449 ? 15.589 -11.258 7.542 1.00 94.94 449 ARG A CA 1
ATOM 3229 C C . ARG A 1 449 ? 15.946 -12.410 6.583 1.00 94.94 449 ARG A C 1
ATOM 3231 O O . ARG A 1 449 ? 17.122 -12.744 6.431 1.00 94.94 449 ARG A O 1
ATOM 3238 N N . ALA A 1 450 ? 14.969 -13.043 5.929 1.00 93.12 450 ALA A N 1
ATOM 3239 C CA . ALA A 1 450 ? 15.222 -14.011 4.859 1.00 93.12 450 ALA A CA 1
ATOM 3240 C C . ALA A 1 450 ? 15.738 -13.330 3.577 1.00 93.12 450 ALA A C 1
ATOM 3242 O O . ALA A 1 450 ? 16.727 -13.799 3.019 1.00 93.12 450 ALA A O 1
ATOM 3243 N N . GLN A 1 451 ? 15.166 -12.186 3.177 1.00 93.62 451 GLN A N 1
ATOM 3244 C CA . GLN A 1 451 ? 15.648 -11.388 2.038 1.00 93.62 451 GLN A CA 1
ATOM 3245 C C . GLN A 1 451 ? 17.095 -10.903 2.240 1.00 93.62 451 GLN A C 1
ATOM 3247 O O . GLN A 1 451 ? 17.903 -11.004 1.318 1.00 93.62 451 GLN A O 1
ATOM 3252 N N . PHE A 1 452 ? 17.455 -10.462 3.454 1.00 93.31 452 PHE A N 1
ATOM 3253 C CA . PHE A 1 452 ? 18.844 -10.131 3.812 1.00 93.31 452 PHE A CA 1
ATOM 3254 C C . PHE A 1 452 ? 19.801 -11.302 3.551 1.00 93.31 452 PHE A C 1
ATOM 3256 O O . PHE A 1 452 ? 20.808 -11.137 2.864 1.00 93.31 452 PHE A O 1
ATOM 3263 N N . ARG A 1 453 ? 19.454 -12.505 4.030 1.00 92.69 453 ARG A N 1
ATOM 3264 C CA . ARG A 1 453 ? 20.257 -13.722 3.818 1.00 92.69 453 ARG A CA 1
ATOM 3265 C C . ARG A 1 453 ? 20.340 -14.115 2.342 1.00 92.69 453 ARG A C 1
ATOM 3267 O O . ARG A 1 453 ? 21.434 -14.394 1.870 1.00 92.69 453 ARG A O 1
ATOM 3274 N N . ALA A 1 454 ? 19.229 -14.077 1.606 1.00 89.75 454 ALA A N 1
ATOM 3275 C CA . ALA A 1 454 ? 19.190 -14.406 0.178 1.00 89.75 454 ALA A CA 1
ATOM 3276 C C . ALA A 1 454 ? 20.041 -13.455 -0.690 1.00 89.75 454 ALA A C 1
ATOM 3278 O O . ALA A 1 454 ? 20.529 -13.854 -1.744 1.00 89.75 454 ALA A O 1
ATOM 3279 N N . GLN A 1 455 ? 20.248 -12.213 -0.241 1.00 90.06 455 GLN A N 1
ATOM 3280 C CA . GLN A 1 455 ? 21.104 -11.220 -0.901 1.00 90.06 455 GLN A CA 1
ATOM 3281 C C . GLN A 1 455 ? 22.527 -11.148 -0.318 1.00 90.06 455 GLN A C 1
ATOM 3283 O O . GLN A 1 455 ? 23.322 -10.320 -0.759 1.00 90.06 455 GLN A O 1
ATOM 3288 N N . CYS A 1 456 ? 22.857 -11.998 0.662 1.00 91.62 456 CYS A N 1
ATOM 3289 C CA . CYS A 1 456 ? 24.127 -11.984 1.396 1.00 91.62 456 CYS A CA 1
ATOM 3290 C C . CYS A 1 456 ? 24.449 -10.625 2.048 1.00 91.62 456 CYS A C 1
ATOM 3292 O O . CYS A 1 456 ? 25.608 -10.229 2.169 1.00 91.62 456 CYS A O 1
ATOM 3294 N N . LEU A 1 457 ? 23.402 -9.913 2.473 1.00 91.50 457 LEU A N 1
ATOM 3295 C CA . LEU A 1 457 ? 23.470 -8.633 3.165 1.00 91.50 457 LEU A CA 1
ATOM 3296 C C . LEU A 1 457 ? 23.426 -8.846 4.684 1.00 91.50 457 LEU A C 1
ATOM 3298 O O . LEU A 1 457 ? 22.696 -9.700 5.192 1.00 91.50 457 LEU A O 1
ATOM 3302 N N . GLN A 1 458 ? 24.154 -8.016 5.428 1.00 91.44 458 GLN A N 1
ATOM 3303 C CA . GLN A 1 458 ? 24.046 -7.974 6.884 1.00 91.44 458 GLN A CA 1
ATOM 3304 C C . GLN A 1 458 ? 22.744 -7.266 7.286 1.00 91.44 458 GLN A C 1
ATOM 3306 O O . GLN A 1 458 ? 22.512 -6.124 6.892 1.00 91.44 458 GLN A O 1
ATOM 3311 N N . SER A 1 459 ? 21.902 -7.932 8.084 1.00 92.12 459 SER A N 1
ATOM 3312 C CA . SER A 1 459 ? 20.722 -7.297 8.690 1.00 92.12 459 SER A CA 1
ATOM 3313 C C . SER A 1 459 ? 21.158 -6.115 9.563 1.00 92.12 459 SER A C 1
ATOM 3315 O O . SER A 1 459 ? 22.127 -6.270 10.315 1.00 92.12 459 SER A O 1
ATOM 3317 N N . PRO A 1 460 ? 20.443 -4.971 9.549 1.00 92.31 460 PRO A N 1
ATOM 3318 C CA . PRO A 1 460 ? 20.668 -3.928 10.540 1.00 92.31 460 PRO A CA 1
ATOM 3319 C C . PRO A 1 460 ? 20.496 -4.512 11.946 1.00 92.31 460 PRO A C 1
ATOM 3321 O O . PRO A 1 460 ? 19.623 -5.362 12.173 1.00 92.31 460 PRO A O 1
ATOM 3324 N N . LEU A 1 461 ? 21.349 -4.076 12.878 1.00 89.62 461 LEU A N 1
ATOM 3325 C CA . LEU A 1 461 ? 21.201 -4.424 14.288 1.00 89.62 461 LEU A CA 1
ATOM 3326 C C . LEU A 1 461 ? 19.882 -3.832 14.806 1.00 89.62 461 LEU A C 1
ATOM 3328 O O . LEU A 1 461 ? 19.516 -2.732 14.388 1.00 89.62 461 LEU A O 1
ATOM 3332 N N . PRO A 1 462 ? 19.172 -4.527 15.711 1.00 84.81 462 PRO A N 1
ATOM 3333 C CA . PRO A 1 462 ? 17.977 -3.969 16.313 1.00 84.81 462 PRO A CA 1
ATOM 3334 C C . PRO A 1 462 ? 18.336 -2.736 17.138 1.00 84.81 462 PRO A C 1
ATOM 3336 O O . PRO A 1 462 ? 19.201 -2.802 18.013 1.00 84.81 462 PRO A O 1
ATOM 3339 N N . GLU A 1 463 ? 17.673 -1.613 16.869 1.00 84.19 463 GLU A N 1
ATOM 3340 C CA . GLU A 1 463 ? 17.874 -0.406 17.664 1.00 84.19 463 GLU A CA 1
ATOM 3341 C C . GLU A 1 463 ? 17.292 -0.624 19.069 1.00 84.19 463 GLU A C 1
ATOM 3343 O O . GLU A 1 463 ? 16.077 -0.794 19.212 1.00 84.19 463 GLU A O 1
ATOM 3348 N N . PRO A 1 464 ? 18.100 -0.560 20.146 1.00 68.12 464 PRO A N 1
ATOM 3349 C CA . PRO A 1 464 ? 17.571 -0.647 21.507 1.00 68.12 464 PRO A CA 1
ATOM 3350 C C . PRO A 1 464 ? 16.717 0.581 21.871 1.00 68.12 464 PRO A C 1
ATOM 3352 O O . PRO A 1 464 ? 16.109 0.609 22.934 1.00 68.12 464 PRO A O 1
ATOM 3355 N N . ALA A 1 465 ? 16.682 1.606 21.010 1.00 54.59 465 ALA A N 1
ATOM 3356 C CA . ALA A 1 465 ? 16.174 2.945 21.278 1.00 54.59 465 ALA A CA 1
ATOM 3357 C C . ALA A 1 465 ? 14.743 3.229 20.771 1.00 54.59 465 ALA A C 1
ATOM 3359 O O . ALA A 1 465 ? 14.287 4.366 20.883 1.00 54.59 465 ALA A O 1
ATOM 3360 N N . PHE A 1 466 ? 13.964 2.221 20.346 1.00 58.06 466 PHE A N 1
ATOM 3361 C CA . PHE A 1 466 ? 12.503 2.390 20.165 1.00 58.06 466 PHE A CA 1
ATOM 3362 C C . PHE A 1 466 ? 11.761 2.776 21.473 1.00 58.06 466 PHE A C 1
ATOM 3364 O O . PHE A 1 466 ? 10.576 3.101 21.445 1.00 58.06 466 PHE A O 1
ATOM 3371 N N . ILE A 1 467 ? 12.490 2.806 22.599 1.00 54.66 467 ILE A N 1
ATOM 3372 C CA . ILE A 1 467 ? 12.150 3.251 23.964 1.00 54.66 467 ILE A CA 1
ATOM 3373 C C . ILE A 1 467 ? 11.289 4.527 24.055 1.00 54.66 467 ILE A C 1
ATOM 3375 O O . ILE A 1 467 ? 10.551 4.667 25.030 1.00 54.66 467 ILE A O 1
ATOM 3379 N N . THR A 1 468 ? 11.314 5.440 23.077 1.00 76.38 468 THR A N 1
ATOM 3380 C CA . THR A 1 468 ? 10.381 6.583 23.041 1.00 76.38 468 THR A CA 1
ATOM 3381 C C . THR A 1 468 ? 9.413 6.514 21.861 1.00 76.38 468 THR A C 1
ATOM 3383 O O . THR A 1 468 ? 9.507 7.289 20.907 1.00 76.38 468 THR A O 1
ATOM 3386 N N . LEU A 1 469 ? 8.409 5.638 21.974 1.00 89.19 469 LEU A N 1
ATOM 3387 C CA . LEU A 1 469 ? 7.105 5.915 21.366 1.00 89.19 469 LEU A CA 1
ATOM 3388 C C . LEU A 1 469 ? 6.619 7.281 21.871 1.00 89.19 469 LEU A C 1
ATOM 3390 O O . LEU A 1 469 ? 6.739 7.586 23.061 1.00 89.19 469 LEU A O 1
ATOM 3394 N N . ASP A 1 470 ? 6.081 8.103 20.972 1.00 91.06 470 ASP A N 1
ATOM 3395 C CA . ASP A 1 470 ? 5.625 9.447 21.322 1.00 91.06 470 ASP A CA 1
ATOM 3396 C C . ASP A 1 470 ? 4.547 9.395 22.423 1.00 91.06 470 ASP A C 1
ATOM 3398 O O . ASP A 1 470 ? 3.697 8.501 22.447 1.00 91.06 470 ASP A O 1
ATOM 3402 N N . GLN A 1 471 ? 4.545 10.361 23.344 1.00 92.69 471 GLN A N 1
ATOM 3403 C CA . GLN A 1 471 ? 3.558 10.392 24.431 1.00 92.69 471 GLN A CA 1
ATOM 3404 C C . GLN A 1 471 ? 2.114 10.500 23.905 1.00 92.69 471 GLN A C 1
ATOM 3406 O O . GLN A 1 471 ? 1.192 9.968 24.525 1.00 92.69 471 GLN A O 1
ATOM 3411 N N . SER A 1 472 ? 1.907 11.104 22.730 1.00 92.81 472 SER A N 1
ATOM 3412 C CA . SER A 1 472 ? 0.618 11.098 22.031 1.00 92.81 472 SER A CA 1
ATOM 3413 C C . SER A 1 472 ? 0.210 9.704 21.540 1.00 92.81 472 SER A C 1
ATOM 3415 O O . SER A 1 472 ? -0.964 9.364 21.656 1.00 92.81 472 SER A O 1
ATOM 3417 N N . PHE A 1 473 ? 1.149 8.855 21.102 1.00 94.62 473 PHE A N 1
ATOM 3418 C CA . PHE A 1 473 ? 0.883 7.443 20.783 1.00 94.62 473 PHE A CA 1
ATOM 3419 C C . PHE A 1 473 ? 0.458 6.678 22.043 1.00 94.62 473 PHE A C 1
ATOM 3421 O O . PHE A 1 473 ? -0.522 5.938 22.027 1.00 94.62 473 PHE A O 1
ATOM 3428 N N . LEU A 1 474 ? 1.159 6.886 23.164 1.00 94.31 474 LEU A N 1
ATOM 3429 C CA . LEU A 1 474 ? 0.849 6.221 24.436 1.00 94.31 474 LEU A CA 1
ATOM 3430 C C . LEU A 1 474 ? -0.499 6.653 25.039 1.00 94.31 474 LEU A C 1
ATOM 3432 O O . LEU A 1 474 ? -1.100 5.868 25.779 1.00 94.31 474 LEU A O 1
ATOM 3436 N N . ALA A 1 475 ? -0.953 7.872 24.732 1.00 95.00 475 ALA A N 1
ATOM 3437 C CA . ALA A 1 475 ? -2.258 8.410 25.117 1.00 95.00 475 ALA A CA 1
ATOM 3438 C C . ALA A 1 475 ? -3.383 8.060 24.122 1.00 95.00 475 ALA A C 1
ATOM 3440 O O . ALA A 1 475 ? -4.539 7.939 24.524 1.00 95.00 475 ALA A O 1
ATOM 3441 N N . GLN A 1 476 ? -3.066 7.916 22.832 1.00 95.06 476 GLN A N 1
ATOM 3442 C CA . GLN A 1 476 ? -4.013 7.648 21.746 1.00 95.06 476 GLN A CA 1
ATOM 3443 C C . GLN A 1 476 ? -3.452 6.570 20.795 1.00 95.06 476 GLN A C 1
ATOM 3445 O O . GLN A 1 476 ? -3.035 6.878 19.673 1.00 95.06 476 GLN A O 1
ATOM 3450 N N . PRO A 1 477 ? -3.455 5.286 21.208 1.00 95.81 477 PRO A N 1
ATOM 3451 C CA . PRO A 1 477 ? -2.823 4.215 20.438 1.00 95.81 477 PRO A CA 1
ATOM 3452 C C . PRO A 1 477 ? -3.469 3.994 19.065 1.00 95.81 477 PRO A C 1
ATOM 3454 O O . PRO A 1 477 ? -2.766 3.661 18.122 1.00 95.81 477 PRO A O 1
ATOM 3457 N N . VAL A 1 478 ? -4.778 4.223 18.908 1.00 94.94 478 VAL A N 1
ATOM 3458 C CA . VAL A 1 478 ? -5.485 3.994 17.631 1.00 94.94 478 VAL A CA 1
ATOM 3459 C C . VAL A 1 478 ? -5.009 4.953 16.513 1.00 94.94 478 VAL A C 1
ATOM 3461 O O . VAL A 1 478 ? -4.506 4.458 15.503 1.00 94.94 478 VAL A O 1
ATOM 3464 N N . PRO A 1 479 ? -5.040 6.298 16.672 1.00 93.12 479 PRO A N 1
ATOM 3465 C CA . PRO A 1 479 ? -4.395 7.218 15.722 1.00 93.12 479 PRO A CA 1
ATOM 3466 C C . PRO A 1 479 ? -2.889 6.975 15.544 1.00 93.12 479 PRO A C 1
ATOM 3468 O O . PRO A 1 479 ? -2.355 7.138 14.444 1.00 93.12 479 PRO A O 1
ATOM 3471 N N . GLY A 1 480 ? -2.205 6.561 16.615 1.00 94.75 480 GLY A N 1
ATOM 3472 C CA . GLY A 1 480 ? -0.789 6.206 16.579 1.00 94.75 480 GLY A CA 1
ATOM 3473 C C . GLY A 1 480 ? -0.492 5.024 15.650 1.00 94.75 480 GLY A C 1
ATOM 3474 O O . GLY A 1 480 ? 0.405 5.114 14.813 1.00 94.75 480 GLY A O 1
ATOM 3475 N N . LEU A 1 481 ? -1.277 3.945 15.739 1.00 95.81 481 LEU A N 1
ATOM 3476 C CA . LEU A 1 481 ? -1.171 2.775 14.863 1.00 95.81 481 LEU A CA 1
ATOM 3477 C C . LEU A 1 481 ? -1.537 3.110 13.409 1.00 95.81 481 LEU A C 1
ATOM 3479 O O . LEU A 1 481 ? -0.845 2.666 12.498 1.00 95.81 481 LEU A O 1
ATOM 3483 N N . ALA A 1 482 ? -2.548 3.951 13.171 1.00 93.62 482 ALA A N 1
ATOM 3484 C CA . ALA A 1 482 ? -2.863 4.431 11.821 1.00 93.62 482 ALA A CA 1
ATOM 3485 C C . ALA A 1 482 ? -1.697 5.220 11.185 1.00 93.62 482 ALA A C 1
ATOM 3487 O O . ALA A 1 482 ? -1.392 5.040 10.007 1.00 93.62 482 ALA A O 1
ATOM 3488 N N . THR A 1 483 ? -1.011 6.054 11.974 1.00 93.06 483 THR A N 1
ATOM 3489 C CA . THR A 1 483 ? 0.170 6.821 11.532 1.00 93.06 483 THR A CA 1
ATOM 3490 C C . THR A 1 483 ? 1.382 5.913 11.285 1.00 93.06 483 THR A C 1
ATOM 3492 O O . THR A 1 483 ? 2.155 6.134 10.358 1.00 93.06 483 THR A O 1
ATOM 3495 N N . LEU A 1 484 ? 1.545 4.863 12.092 1.00 95.06 484 LEU A N 1
ATOM 3496 C CA . LEU A 1 484 ? 2.581 3.844 11.912 1.00 95.06 484 LEU A CA 1
ATOM 3497 C C . LEU A 1 484 ? 2.400 3.061 10.599 1.00 95.06 484 LEU A C 1
ATOM 3499 O O . LEU A 1 484 ? 3.379 2.860 9.887 1.00 95.06 484 LEU A O 1
ATOM 3503 N N . GLN A 1 485 ? 1.170 2.658 10.260 1.00 95.75 485 GLN A N 1
ATOM 3504 C CA . GLN A 1 485 ? 0.879 1.980 8.987 1.00 95.75 485 GLN A CA 1
ATOM 3505 C C . GLN A 1 485 ? 1.116 2.882 7.767 1.00 95.75 485 GLN A C 1
ATOM 3507 O O . GLN A 1 485 ? 1.591 2.418 6.733 1.00 95.75 485 GLN A O 1
ATOM 3512 N N . ASP A 1 486 ? 0.866 4.186 7.900 1.00 92.94 486 ASP A N 1
ATOM 3513 C CA . ASP A 1 486 ? 1.216 5.168 6.869 1.00 92.94 486 ASP A CA 1
ATOM 3514 C C . ASP A 1 486 ? 2.736 5.193 6.610 1.00 92.94 486 ASP A C 1
ATOM 3516 O O . ASP A 1 486 ? 3.192 5.036 5.477 1.00 92.94 486 ASP A O 1
ATOM 3520 N N . GLN A 1 487 ? 3.534 5.278 7.684 1.00 94.50 487 GLN A N 1
ATOM 3521 C CA . GLN A 1 487 ? 5.003 5.266 7.622 1.00 94.50 487 GLN A CA 1
ATOM 3522 C C . GLN A 1 487 ? 5.560 3.965 7.022 1.00 94.50 487 GLN A C 1
ATOM 3524 O O . GLN A 1 487 ? 6.468 4.013 6.191 1.00 94.50 487 GLN A O 1
ATOM 3529 N N . LEU A 1 488 ? 5.001 2.814 7.403 1.00 95.94 488 LEU A N 1
ATOM 3530 C CA . LEU A 1 488 ? 5.352 1.511 6.828 1.00 95.94 488 LEU A CA 1
ATOM 3531 C C . LEU A 1 488 ? 5.036 1.444 5.334 1.00 95.94 488 LEU A C 1
ATOM 3533 O O . LEU A 1 488 ? 5.888 1.041 4.544 1.00 95.94 488 LEU A O 1
ATOM 3537 N N . SER A 1 489 ? 3.845 1.896 4.931 1.00 95.56 489 SER A N 1
ATOM 3538 C CA . SER A 1 489 ? 3.446 1.949 3.522 1.00 95.56 489 SER A CA 1
ATOM 3539 C C . SER A 1 489 ? 4.402 2.823 2.693 1.00 95.56 489 SER A C 1
ATOM 3541 O O . SER A 1 489 ? 4.732 2.453 1.568 1.00 95.56 489 SER A O 1
ATOM 3543 N N . ILE A 1 490 ? 4.934 3.919 3.253 1.00 94.94 490 ILE A N 1
ATOM 3544 C CA . ILE A 1 490 ? 5.983 4.732 2.607 1.00 94.94 490 ILE A CA 1
ATOM 3545 C C . ILE A 1 490 ? 7.291 3.941 2.448 1.00 94.94 490 ILE A C 1
ATOM 3547 O O . ILE A 1 490 ? 7.833 3.906 1.344 1.00 94.94 490 ILE A O 1
ATOM 3551 N N . SER A 1 491 ? 7.775 3.265 3.500 1.00 96.75 491 SER A N 1
ATOM 3552 C CA . SER A 1 491 ? 9.004 2.450 3.425 1.00 96.75 491 SER A CA 1
ATOM 3553 C C . SER A 1 491 ? 8.884 1.297 2.421 1.00 96.75 491 SER A C 1
ATOM 3555 O O . SER A 1 491 ? 9.826 1.016 1.678 1.00 96.75 491 SER A O 1
ATOM 3557 N N . TYR A 1 492 ? 7.711 0.664 2.330 1.00 97.88 492 TYR A N 1
ATOM 3558 C CA . TYR A 1 492 ? 7.445 -0.323 1.287 1.00 97.88 492 TYR A CA 1
ATOM 3559 C C . TYR A 1 492 ? 7.371 0.308 -0.111 1.00 97.88 492 TYR A C 1
ATOM 3561 O O . TYR A 1 492 ? 7.899 -0.280 -1.051 1.00 97.88 492 TYR A O 1
ATOM 3569 N N . ALA A 1 493 ? 6.813 1.513 -0.270 1.00 96.38 493 ALA A N 1
ATOM 3570 C CA . ALA A 1 493 ? 6.812 2.233 -1.548 1.00 96.38 493 ALA A CA 1
ATOM 3571 C C . ALA A 1 493 ? 8.232 2.585 -2.029 1.00 96.38 493 ALA A C 1
ATOM 3573 O O . ALA A 1 493 ? 8.521 2.472 -3.223 1.00 96.38 493 ALA A O 1
ATOM 3574 N N . ASP A 1 494 ? 9.126 2.986 -1.116 1.00 96.50 494 ASP A N 1
ATOM 3575 C CA . ASP A 1 494 ? 10.552 3.173 -1.413 1.00 96.50 494 ASP A CA 1
ATOM 3576 C C . ASP A 1 494 ? 11.182 1.858 -1.895 1.00 96.50 494 ASP A C 1
ATOM 3578 O O . ASP A 1 494 ? 11.856 1.843 -2.924 1.00 96.50 494 ASP A O 1
ATOM 3582 N N . LEU A 1 495 ? 10.903 0.736 -1.218 1.00 97.19 495 LEU A N 1
ATOM 3583 C CA . LEU A 1 495 ? 11.410 -0.577 -1.618 1.00 97.19 495 LEU A CA 1
ATOM 3584 C C . LEU A 1 495 ? 10.863 -1.033 -2.982 1.00 97.19 495 LEU A C 1
ATOM 3586 O O . LEU A 1 495 ? 11.645 -1.507 -3.802 1.00 97.19 495 LEU A O 1
ATOM 3590 N N . VAL A 1 496 ? 9.572 -0.845 -3.282 1.00 97.12 496 VAL A N 1
ATOM 3591 C CA . VAL A 1 496 ? 8.997 -1.107 -4.621 1.00 97.12 496 VAL A CA 1
ATOM 3592 C C . VAL A 1 496 ? 9.730 -0.303 -5.699 1.00 97.12 496 VAL A C 1
ATOM 3594 O O . VAL A 1 496 ? 10.040 -0.837 -6.763 1.00 97.12 496 VAL A O 1
ATOM 3597 N N . GLY A 1 497 ? 10.037 0.965 -5.406 1.00 95.38 497 GLY A N 1
ATOM 3598 C CA . GLY A 1 497 ? 10.726 1.879 -6.318 1.00 95.38 497 GLY A CA 1
ATOM 3599 C C . GLY A 1 497 ? 12.240 1.696 -6.435 1.00 95.38 497 GLY A C 1
ATOM 3600 O O . GLY A 1 497 ? 12.860 2.390 -7.237 1.00 95.38 497 GLY A O 1
ATOM 3601 N N . LEU A 1 498 ? 12.835 0.794 -5.650 1.00 95.81 498 LEU A N 1
ATOM 3602 C CA . LEU A 1 498 ? 14.280 0.535 -5.611 1.00 95.81 498 LEU A CA 1
ATOM 3603 C C . LEU A 1 498 ? 14.634 -0.954 -5.751 1.00 95.81 498 LEU A C 1
ATOM 3605 O O . LEU A 1 498 ? 15.808 -1.300 -5.698 1.00 95.81 498 LEU A O 1
ATOM 3609 N N . SER A 1 499 ? 13.651 -1.839 -5.933 1.00 95.25 499 SER A N 1
ATOM 3610 C CA . SER A 1 499 ? 13.841 -3.283 -6.123 1.00 95.25 499 SER A CA 1
ATOM 3611 C C . SER A 1 499 ? 13.158 -3.787 -7.392 1.00 95.25 499 SER A C 1
ATOM 3613 O O . SER A 1 499 ? 12.325 -3.090 -7.969 1.00 95.25 499 SER A O 1
ATOM 3615 N N . ASP A 1 500 ? 13.489 -5.015 -7.797 1.00 94.06 500 ASP A N 1
ATOM 3616 C CA . ASP A 1 500 ? 12.933 -5.721 -8.955 1.00 94.06 500 ASP A CA 1
ATOM 3617 C C . ASP A 1 500 ? 12.476 -7.144 -8.570 1.00 94.06 500 ASP A C 1
ATOM 3619 O O . ASP A 1 500 ? 12.834 -7.674 -7.512 1.00 94.06 500 ASP A O 1
ATOM 3623 N N . GLY A 1 501 ? 11.700 -7.782 -9.453 1.00 93.19 501 GLY A N 1
ATOM 3624 C CA . GLY A 1 501 ? 11.316 -9.196 -9.351 1.00 93.19 501 GLY A CA 1
ATOM 3625 C C . GLY A 1 501 ? 10.601 -9.558 -8.044 1.00 93.19 501 GLY A C 1
ATOM 3626 O O . GLY A 1 501 ? 9.776 -8.799 -7.541 1.00 93.19 501 GLY A O 1
ATOM 3627 N N . ALA A 1 502 ? 10.941 -10.715 -7.467 1.00 93.50 502 ALA A N 1
ATOM 3628 C CA . ALA A 1 502 ? 10.277 -11.240 -6.269 1.00 93.50 502 ALA A CA 1
ATOM 3629 C C . ALA A 1 502 ? 10.349 -10.297 -5.049 1.00 93.50 502 ALA A C 1
ATOM 3631 O O . ALA A 1 502 ? 9.432 -10.290 -4.231 1.00 93.50 502 ALA A O 1
ATOM 3632 N N . LEU A 1 503 ? 11.402 -9.476 -4.925 1.00 94.56 503 LEU A N 1
ATOM 3633 C CA . LEU A 1 503 ? 11.494 -8.490 -3.844 1.00 94.56 503 LEU A CA 1
ATOM 3634 C C . LEU A 1 503 ? 10.494 -7.343 -4.043 1.00 94.56 503 LEU A C 1
ATOM 3636 O O . LEU A 1 503 ? 9.844 -6.934 -3.081 1.00 94.56 503 LEU A O 1
ATOM 3640 N N . ARG A 1 504 ? 10.330 -6.875 -5.287 1.00 96.06 504 ARG A N 1
ATOM 3641 C CA . ARG A 1 504 ? 9.310 -5.883 -5.640 1.00 96.06 504 ARG A CA 1
ATOM 3642 C C . ARG A 1 504 ? 7.913 -6.439 -5.402 1.00 96.06 504 ARG A C 1
ATOM 3644 O O . ARG A 1 504 ? 7.112 -5.776 -4.754 1.00 96.06 504 ARG A O 1
ATOM 3651 N N . ASP A 1 505 ? 7.627 -7.648 -5.880 1.00 95.88 505 ASP A N 1
ATOM 3652 C CA . ASP A 1 505 ? 6.307 -8.265 -5.721 1.00 95.88 505 ASP A CA 1
ATOM 3653 C C . ASP A 1 505 ? 5.931 -8.420 -4.237 1.00 95.88 505 ASP A C 1
ATOM 3655 O O . ASP A 1 505 ? 4.806 -8.094 -3.850 1.00 95.88 505 ASP A O 1
ATOM 3659 N N . TRP A 1 506 ? 6.888 -8.838 -3.399 1.00 95.75 506 TRP A N 1
ATOM 3660 C CA . TRP A 1 506 ? 6.732 -8.919 -1.944 1.00 95.75 506 TRP A CA 1
ATOM 3661 C C . TRP A 1 506 ? 6.501 -7.537 -1.314 1.00 95.75 506 TRP A C 1
ATOM 3663 O O . TRP A 1 506 ? 5.607 -7.375 -0.484 1.00 95.75 506 TRP A O 1
ATOM 3673 N N . ALA A 1 507 ? 7.245 -6.513 -1.739 1.00 96.88 507 ALA A N 1
ATOM 3674 C CA . ALA A 1 507 ? 7.062 -5.149 -1.247 1.00 96.88 507 ALA A CA 1
ATOM 3675 C C . ALA A 1 507 ? 5.684 -4.568 -1.629 1.00 96.88 507 ALA A C 1
ATOM 3677 O O . ALA A 1 507 ? 5.056 -3.913 -0.798 1.00 96.88 507 ALA A O 1
ATOM 3678 N N . ILE A 1 508 ? 5.164 -4.856 -2.832 1.00 96.88 508 ILE A N 1
ATOM 3679 C CA . ILE A 1 508 ? 3.798 -4.471 -3.240 1.00 96.88 508 ILE A CA 1
ATOM 3680 C C . ILE A 1 508 ? 2.750 -5.184 -2.362 1.00 96.88 508 ILE A C 1
ATOM 3682 O O . ILE A 1 508 ? 1.787 -4.551 -1.925 1.00 96.88 508 ILE A O 1
ATOM 3686 N N . GLU A 1 509 ? 2.936 -6.477 -2.066 1.00 96.12 509 GLU A N 1
ATOM 3687 C CA . GLU A 1 509 ? 2.058 -7.245 -1.168 1.00 96.12 509 GLU A CA 1
ATOM 3688 C C . GLU A 1 509 ? 1.994 -6.619 0.235 1.00 96.12 509 GLU A C 1
ATOM 3690 O O . GLU A 1 509 ? 0.900 -6.335 0.735 1.00 96.12 509 GLU A O 1
ATOM 3695 N N . LYS A 1 510 ? 3.151 -6.346 0.855 1.00 97.00 510 LYS A N 1
ATOM 3696 C CA . LYS A 1 510 ? 3.204 -5.763 2.205 1.00 97.00 510 LYS A CA 1
ATOM 3697 C C . LYS A 1 510 ? 2.712 -4.319 2.251 1.00 97.00 510 LYS A C 1
ATOM 3699 O O . LYS A 1 510 ? 1.997 -3.970 3.188 1.00 97.00 510 LYS A O 1
ATOM 3704 N N . MET A 1 511 ? 2.978 -3.515 1.218 1.00 96.69 511 MET A N 1
ATOM 3705 C CA . MET A 1 511 ? 2.399 -2.174 1.086 1.00 96.69 511 MET A CA 1
ATOM 3706 C C . MET A 1 511 ? 0.862 -2.232 1.069 1.00 96.69 511 MET A C 1
ATOM 3708 O O . MET A 1 511 ? 0.209 -1.464 1.776 1.00 96.69 511 MET A O 1
ATOM 3712 N N . LEU A 1 512 ? 0.267 -3.179 0.325 1.00 95.81 512 LEU A N 1
ATOM 3713 C CA . LEU A 1 512 ? -1.190 -3.354 0.296 1.00 95.81 512 LEU A CA 1
ATOM 3714 C C . LEU A 1 512 ? -1.734 -3.844 1.645 1.00 95.81 512 LEU A C 1
ATOM 3716 O O . LEU A 1 512 ? -2.816 -3.408 2.038 1.00 95.81 512 LEU A O 1
ATOM 3720 N N . SER A 1 513 ? -1.020 -4.732 2.347 1.00 95.12 513 SER A N 1
ATOM 3721 C CA . SER A 1 513 ? -1.413 -5.171 3.695 1.00 95.12 513 SER A CA 1
ATOM 3722 C C . SER A 1 513 ? -1.417 -3.995 4.668 1.00 95.12 513 SER A C 1
ATOM 3724 O O . SER A 1 513 ? -2.461 -3.671 5.220 1.00 95.12 513 SER A O 1
ATOM 3726 N N . SER A 1 514 ? -0.302 -3.268 4.767 1.00 95.25 514 SER A N 1
ATOM 3727 C CA . SER A 1 514 ? -0.158 -2.123 5.670 1.00 95.25 514 SER A CA 1
ATOM 3728 C C . SER A 1 514 ? -1.217 -1.039 5.413 1.00 95.25 514 SER A C 1
ATOM 3730 O O . SER A 1 514 ? -1.851 -0.539 6.344 1.00 95.25 514 SER A O 1
ATOM 3732 N N . SER A 1 515 ? -1.525 -0.747 4.145 1.00 93.81 515 SER A N 1
ATOM 3733 C CA . SER A 1 515 ? -2.608 0.178 3.785 1.00 93.81 515 SER A CA 1
ATOM 3734 C C . SER A 1 515 ? -4.017 -0.353 4.121 1.00 93.81 515 SER A C 1
ATOM 3736 O O . SER A 1 515 ? -4.905 0.433 4.456 1.00 93.81 515 SER A O 1
ATOM 3738 N N . LYS A 1 516 ? -4.257 -1.675 4.080 1.00 93.12 516 LYS A N 1
ATOM 3739 C CA . LYS A 1 516 ? -5.508 -2.282 4.591 1.00 93.12 516 LYS A CA 1
ATOM 3740 C C . LYS A 1 516 ? -5.574 -2.189 6.116 1.00 93.12 516 LYS A C 1
ATOM 3742 O O . LYS A 1 516 ? -6.626 -1.873 6.664 1.00 93.12 516 LYS A O 1
ATOM 3747 N N . ASP A 1 517 ? -4.452 -2.382 6.796 1.00 93.94 517 ASP A N 1
ATOM 3748 C CA . ASP A 1 517 ? -4.353 -2.287 8.250 1.00 93.94 517 ASP A CA 1
ATOM 3749 C C . ASP A 1 517 ? -4.542 -0.854 8.752 1.00 93.94 517 ASP A C 1
ATOM 3751 O O . ASP A 1 517 ? -5.159 -0.632 9.796 1.00 93.94 517 ASP A O 1
ATOM 3755 N N . GLN A 1 518 ? -4.155 0.142 7.955 1.00 92.12 518 GLN A N 1
ATOM 3756 C CA . GLN A 1 518 ? -4.511 1.539 8.187 1.00 92.12 518 GLN A CA 1
ATOM 3757 C C . GLN A 1 518 ? -6.040 1.749 8.257 1.00 92.12 518 GLN A C 1
ATOM 3759 O O . GLN A 1 518 ? -6.500 2.494 9.122 1.00 92.12 518 GLN A O 1
ATOM 3764 N N . LEU A 1 519 ? -6.848 1.056 7.434 1.00 89.25 519 LEU A N 1
ATOM 3765 C CA . LEU A 1 519 ? -8.325 1.105 7.504 1.00 89.25 519 LEU A CA 1
ATOM 3766 C C . LEU A 1 519 ? -8.915 0.418 8.748 1.00 89.25 519 LEU A C 1
ATOM 3768 O O . LEU A 1 519 ? -10.075 0.672 9.084 1.00 89.25 519 LEU A O 1
ATOM 3772 N N . ASN A 1 520 ? -8.160 -0.458 9.418 1.00 90.50 520 ASN A N 1
ATOM 3773 C CA . ASN A 1 520 ? -8.586 -1.090 10.669 1.00 90.50 520 ASN A CA 1
ATOM 3774 C C . ASN A 1 520 ? -8.424 -0.141 11.871 1.00 90.50 520 ASN A C 1
ATOM 3776 O O . ASN A 1 520 ? -9.164 -0.265 12.848 1.00 90.50 520 ASN A O 1
ATOM 3780 N N . TRP A 1 521 ? -7.501 0.826 11.787 1.00 92.00 521 TRP A N 1
ATOM 3781 C CA . TRP A 1 521 ? -7.219 1.802 12.848 1.00 92.00 521 TRP A CA 1
ATOM 3782 C C . TRP A 1 521 ? -7.791 3.201 12.586 1.00 92.00 521 TRP A C 1
ATOM 3784 O O . TRP A 1 521 ? -8.140 3.905 13.531 1.00 92.00 521 TRP A O 1
ATOM 3794 N N . ALA A 1 522 ? -7.894 3.630 11.328 1.00 77.56 522 ALA A N 1
ATOM 3795 C CA . ALA A 1 522 ? -8.344 4.971 10.969 1.00 77.56 522 ALA A CA 1
ATOM 3796 C C . ALA A 1 522 ? -9.850 5.052 10.676 1.00 77.56 522 ALA A C 1
ATOM 3798 O O . ALA A 1 522 ? -10.457 4.151 10.099 1.00 77.56 522 ALA A O 1
ATOM 3799 N N . ALA A 1 523 ? -10.428 6.217 10.965 1.00 59.50 523 ALA A N 1
ATOM 3800 C CA . ALA A 1 523 ? -11.722 6.635 10.446 1.00 59.50 523 ALA A CA 1
ATOM 3801 C C . ALA A 1 523 ? -11.669 8.119 10.050 1.00 59.50 523 ALA A C 1
ATOM 3803 O O . ALA A 1 523 ? -11.217 8.929 10.861 1.00 59.50 523 ALA A O 1
ATOM 3804 N N . PRO A 1 524 ? -12.217 8.504 8.882 1.00 58.00 524 PRO A N 1
ATOM 3805 C CA . PRO A 1 524 ? -11.951 7.895 7.566 1.00 58.00 524 PRO A CA 1
ATOM 3806 C C . PRO A 1 524 ? -10.438 7.881 7.219 1.00 58.00 524 PRO A C 1
ATOM 3808 O O . PRO A 1 524 ? -9.658 8.547 7.901 1.00 58.00 524 PRO A O 1
ATOM 3811 N N . PRO A 1 525 ? -9.993 7.149 6.176 1.00 61.03 525 PRO A N 1
ATOM 3812 C CA . PRO A 1 525 ? -8.590 7.163 5.750 1.00 61.03 525 PRO A CA 1
ATOM 3813 C C . PRO A 1 525 ? -8.079 8.581 5.451 1.00 61.03 525 PRO A C 1
ATOM 3815 O O . PRO A 1 525 ? -8.762 9.388 4.813 1.00 61.03 525 PRO A O 1
ATOM 3818 N N . GLN A 1 526 ? -6.853 8.876 5.895 1.00 62.62 526 GLN A N 1
ATOM 3819 C CA . GLN A 1 526 ? -6.155 10.107 5.519 1.00 62.62 526 GLN A CA 1
ATOM 3820 C C . GLN A 1 526 ? -5.755 10.056 4.031 1.00 62.62 526 GLN A C 1
ATOM 3822 O O . GLN A 1 526 ? -5.862 9.011 3.383 1.00 62.62 526 GLN A O 1
ATOM 3827 N N . LYS A 1 527 ? -5.348 11.199 3.454 1.00 64.94 527 LYS A N 1
ATOM 3828 C CA . LYS A 1 527 ? -4.881 11.243 2.055 1.00 64.94 527 LYS A CA 1
ATOM 3829 C C . LYS A 1 527 ? -3.764 10.213 1.859 1.00 64.94 527 LYS A C 1
ATOM 3831 O O . LYS A 1 527 ? -2.892 10.119 2.713 1.00 64.94 527 LYS A O 1
ATOM 3836 N N . LEU A 1 528 ? -3.793 9.489 0.740 1.00 59.62 528 LEU A N 1
ATOM 3837 C CA . LEU A 1 528 ? -2.858 8.390 0.495 1.00 59.62 528 LEU A CA 1
ATOM 3838 C C . LEU A 1 528 ? -1.388 8.827 0.607 1.00 59.62 528 LEU A C 1
ATOM 3840 O O . LEU A 1 528 ? -1.021 9.850 0.008 1.00 59.62 528 LEU A O 1
ATOM 3844 N N . PRO A 1 529 ? -0.541 8.033 1.287 1.00 54.84 529 PRO A N 1
ATOM 3845 C CA . PRO A 1 529 ? 0.886 8.301 1.363 1.00 54.84 529 PRO A CA 1
ATOM 3846 C C . PRO A 1 529 ? 1.503 8.338 -0.042 1.00 54.84 529 PRO A C 1
ATOM 3848 O O . PRO A 1 529 ? 1.240 7.484 -0.888 1.00 54.84 529 PRO A O 1
ATOM 3851 N N . GLY A 1 530 ? 2.312 9.365 -0.308 1.00 57.88 530 GLY A N 1
ATOM 3852 C CA . GLY A 1 530 ? 3.005 9.559 -1.589 1.00 57.88 530 GLY A CA 1
ATOM 3853 C C . GLY A 1 530 ? 2.193 10.200 -2.726 1.00 57.88 530 GLY A C 1
ATOM 3854 O O . GLY A 1 530 ? 2.784 10.512 -3.756 1.00 57.88 530 GLY A O 1
ATOM 3855 N N . LEU A 1 531 ? 0.885 10.445 -2.561 1.00 58.00 531 LEU A N 1
ATOM 3856 C CA . LEU A 1 531 ? 0.039 11.109 -3.576 1.00 58.00 531 LEU A CA 1
ATOM 3857 C C . LEU A 1 531 ? -0.463 12.506 -3.159 1.00 58.00 531 LEU A C 1
ATOM 3859 O O . LEU A 1 531 ? -1.169 13.166 -3.920 1.00 58.00 531 LEU A O 1
ATOM 3863 N N . ALA A 1 532 ? -0.115 12.983 -1.962 1.00 46.00 532 ALA A N 1
ATOM 3864 C CA . ALA A 1 532 ? -0.508 14.301 -1.469 1.00 46.00 532 ALA A CA 1
ATOM 3865 C C . ALA A 1 532 ? 0.624 15.338 -1.606 1.00 46.00 532 ALA A C 1
ATOM 3867 O O . ALA A 1 532 ? 1.545 15.331 -0.798 1.00 46.00 532 ALA A O 1
ATOM 3868 N N . SER A 1 533 ? 0.474 16.214 -2.613 1.00 42.25 533 SER A N 1
ATOM 3869 C CA . SER A 1 533 ? 1.030 17.583 -2.774 1.00 42.25 533 SER A CA 1
ATOM 3870 C C . SER A 1 533 ? 2.311 17.956 -2.014 1.00 42.25 533 SER A C 1
ATOM 3872 O O . SER A 1 533 ? 2.168 18.312 -0.818 1.00 42.25 533 SER A O 1
#

Sequence (533 aa):
MTDPEIAQNSDDDSSLPSSSTGSAAQSVESDAKSKSAKTRKPRRASLPAGPPVAAVSVPVIIIAESNSAEAIAPDLPEAKPAPELEAVPLAEVAPVTELAPAESAPAESAPEKPAPEKPAPAESATQSEPSPEARLEPEPAPVPEPELSSEPESIPVPEPEIPAMAIPAEIEPLEHATRQSLRASEASEKAQEKAREKAKDFEHPERRLGRNVWNWSRRVLLLLLVAVLVLATGSIISNRNNESQQISATEQGRQDSLSSANELLTQLKALAPDSATAPAANYAVGVLNASIEALTRPSATSSASPTAPSSSATTPVAVAAVVDGLAKAALSNLSTARNTEPGMARLLAAIGIGQAISAQYLAKQAGITVPMVAIPAVTPPEASSCATPTAPPADTKLGSAQALAAVALAEQKAVYAYQVAATRLATPESAKTAFGLLAQHQDALSQTRAQFRAQCLQSPLPEPAFITLDQSFLAQPVPGLATLQDQLSISYADLVGLSDGALRDWAIEKMLSSSKDQLNWAAPPQKLPGLAS

Secondary structure (DSSP, 8-state):
----------------------------------------PPPP-PPPPPPPPPP-----------------PPP-PPPPPPPPPPPPPPPP-PPPPP-PPP----------------------------------PPPPPPPPPPP-------PPPPP----------------TTHHHHHHHHHHHHHHHHHHHHTTSS-------TTSHHHHHHHHHHHHHHHHHHHHHHHHHHHHHHHHTT---HHHHHHHHHHHHHHHHHHHHHH----TTTHHHHHHHHHHHHHHHHHHHS--TT---PPPPPP----PPPPHHHHHHHHHHHHHHHHHHHHTS-HHHHHHHHHHHHHHHHHHHHHHHHHT-------PPP-PPPP-----S-PPPPSSHHHHHHHHHHHHHHHHHHHHHHHHHHHTT-SSHHHHHHHHHHHHHHHHHHHHHHHHHHHTTPPPPPPPTTTT---HHHHH-HHHHHHHHHHHHHHHHHHHHTT--HHHHHHHHHHHHHHHHHHHHH-SSPPSPTTT--

pLDDT: mean 70.83, std 23.37, range [25.52, 97.88]

Radius of gyration: 39.58 Å; chains: 1; bounding box: 90×98×152 Å

InterPro domains:
  IPR009078 Ferritin-like superfamily [SSF47240] (400-531)
  IPR012347 Ferritin-like [G3DSA:1.20.1260.10] (399-524)
  IPR029447 Domain of unknown function DUF4439 [PF14530] (403-532)

Foldseek 3Di:
DDDDDDDDDDDDDDDDDDDDDDDDDDDDDDDDDDDDDDDDDDDDDDDDDDDDDDDDDDDDDDDDPDDDDDDDDDDDDDDDDDDDDDDDDDDDDDDDDDDDDDDDDDDDDDDDDDDDDDDDDDDDDDDDDDDDDDDDDDDDDDDDDDDDDDDDDDDDDDDDDDPDDDDDDDDDDPPPPVVVVVVVVVVVVVVVVVVVVVVPPDDDDDDDPDCCPVVVVVVVVVVVVVVVVCVVVVVVVVVVVCVVDDDPLLRVLLVLLLVLLVVLLVLLVLAPDDPLLVVLSVLSNLLSVLLNVVSPPDPPDDDDDDDDDDDDDDDRHDLVNSLVSLLVSLLSLQVSLQVHALQSVLSSLLSSLSSLLSSVSSCVSVVHDDDRNDQPDQDQDDQDDDDDDDDDPPDLVVQLLVLLLVLLQLLLLLLVLLVLLLVQDPDVVVSVLSVVVSVVSVVVNVSSVSVCRSVVHDHDDHDPPSVDDDVVCNVPVLVVLLVSLLSSLVSLSSNLSRDHDSSNSNSSVSSSVSSVVSPVRDPPRDRRRPSDD

Organism: Renibacterium salmoninarum (strain ATCC 33209 / DSM 20767 / JCM 11484 / NBRC 15589 / NCIMB 2235) (NCBI:txid288705)